Protein AF-A0A955PPL3-F1 (afdb_monomer)

Mean predicted aligned error: 5.43 Å

Radius of gyration: 25.63 Å; Cα contacts (8 Å, |Δi|>4): 855; chains: 1; bounding box: 67×40×73 Å

Nearest PDB structures (foldseek):
  8u01-assembly1_A  TM=5.487E-01  e=2.198E-09  Phocaeicola plebeius
  1ft3-assembly2_B  TM=5.368E-01  e=2.971E-02  Homo sapiens
  2ji0-assembly1_A  TM=5.264E-01  e=2.971E-02  Homo sapiens
  2jhz-assembly2_B  TM=4.608E-01  e=2.352E-02  Homo sapiens
  1ft0-assembly3_B  TM=5.006E-01  e=7.138E-02  Homo sapiens

Foldseek 3Di:
DADLPDDDDDQPECECPPVQPSHCAYNVRHGDPCSVVCCCLVVPQWAKDKDWPPLFEAAQDKIKIWIKIQHNVPADFDWFKKKKFKADPVRDTPDIDIDTDGDDDDDVPDDGGRIGTDDIDMDGGNDDWDKMKIFMATPDRDGHRDGIDIGTYDYDQDALLDPFAAEEDADDVPVVVLNVVSHHHYDYDDFDDDFFAHEYEYEAHHPPHDDLRNLLRVLQSQQQAHEYEYAAQNNCDDPPASNNNPQALWSAHWDFQDCDSFHKFKFFDPDLLQPPHDGGTDDCSAQVQFDARIARPGTPDAPDQTIWIWGPRRDTDIHGQWGWHHRNNGIYIHHHTCLVVQVVPGPSSVSSVSSVSVVSCPCRPPGTDRRPPCVLVSCVSSVSHD

Structure (mmCIF, N/CA/C/O backbone):
data_AF-A0A955PPL3-F1
#
_entry.id   AF-A0A955PPL3-F1
#
loop_
_atom_site.group_PDB
_atom_site.id
_atom_site.type_symbol
_atom_site.label_atom_id
_atom_site.label_alt_id
_atom_site.label_comp_id
_atom_site.label_asym_id
_atom_site.label_entity_id
_atom_site.label_seq_id
_atom_site.pdbx_PDB_ins_code
_atom_site.Cartn_x
_atom_site.Cartn_y
_atom_site.Cartn_z
_atom_site.occupancy
_atom_site.B_iso_or_equiv
_atom_site.auth_seq_id
_atom_site.auth_comp_id
_atom_site.auth_asym_id
_atom_site.auth_atom_id
_atom_site.pdbx_PDB_model_num
ATOM 1 N N . ARG A 1 1 ? 20.176 2.310 -11.969 1.00 84.56 1 ARG A N 1
ATOM 2 C CA . ARG A 1 1 ? 21.085 2.520 -13.124 1.00 84.56 1 ARG A CA 1
ATOM 3 C C . ARG A 1 1 ? 20.454 3.412 -14.214 1.00 84.56 1 ARG A C 1
ATOM 5 O O . ARG A 1 1 ? 20.943 3.421 -15.326 1.00 84.56 1 ARG A O 1
ATOM 12 N N . SER A 1 2 ? 19.416 4.204 -13.900 1.00 90.94 2 SER A N 1
ATOM 13 C CA . SER A 1 2 ? 18.705 5.082 -14.851 1.00 90.94 2 SER A CA 1
ATOM 14 C C . SER A 1 2 ? 19.004 6.578 -14.677 1.00 90.94 2 SER A C 1
ATOM 16 O O . SER A 1 2 ? 18.414 7.404 -15.362 1.00 90.94 2 SER A O 1
ATOM 18 N N . ASN A 1 3 ? 19.877 6.956 -13.738 1.00 88.81 3 ASN A N 1
ATOM 19 C CA . ASN A 1 3 ? 20.195 8.360 -13.487 1.00 88.81 3 ASN A CA 1
ATOM 20 C C . ASN A 1 3 ? 21.320 8.813 -14.439 1.00 88.81 3 ASN A C 1
ATOM 22 O O . ASN A 1 3 ? 22.439 8.319 -14.279 1.00 88.81 3 ASN A O 1
ATOM 26 N N . PRO A 1 4 ? 21.075 9.755 -15.372 1.00 85.44 4 PRO A N 1
ATOM 27 C CA . PRO A 1 4 ? 22.082 10.221 -16.334 1.00 85.44 4 PRO A CA 1
ATOM 28 C C . PRO A 1 4 ? 23.241 10.989 -15.682 1.00 85.44 4 PRO A C 1
ATOM 30 O O . PRO A 1 4 ? 24.259 11.233 -16.320 1.00 85.44 4 PRO A O 1
ATOM 33 N N . HIS A 1 5 ? 23.108 11.362 -14.407 1.00 85.31 5 HIS A N 1
ATOM 34 C CA . HIS A 1 5 ? 24.137 12.061 -13.637 1.00 85.31 5 HIS A CA 1
ATOM 35 C C . HIS A 1 5 ? 25.011 11.126 -12.788 1.00 85.31 5 HIS A C 1
ATOM 37 O O . HIS A 1 5 ? 25.863 11.602 -12.039 1.00 85.31 5 HIS A O 1
ATOM 43 N N . ALA A 1 6 ? 24.800 9.809 -12.867 1.00 80.62 6 ALA A N 1
ATOM 44 C CA . ALA A 1 6 ? 25.600 8.809 -12.167 1.00 80.62 6 ALA A CA 1
ATOM 45 C C . ALA A 1 6 ? 26.372 7.937 -13.169 1.00 80.62 6 ALA A C 1
ATOM 47 O O . ALA A 1 6 ? 25.811 7.483 -14.161 1.00 80.62 6 ALA A O 1
ATOM 48 N N . VAL A 1 7 ? 27.647 7.664 -12.880 1.00 76.56 7 VAL A N 1
ATOM 49 C CA . VAL A 1 7 ? 28.565 6.898 -13.755 1.00 76.56 7 VAL A CA 1
ATOM 50 C C . VAL A 1 7 ? 29.004 5.567 -13.135 1.00 76.56 7 VAL A C 1
ATOM 52 O O . VAL A 1 7 ? 30.083 5.058 -13.412 1.00 76.56 7 VAL A O 1
ATOM 55 N N . GLY A 1 8 ? 28.186 5.001 -12.246 1.00 76.88 8 GLY A N 1
ATOM 56 C CA . GLY A 1 8 ? 28.509 3.730 -11.607 1.00 76.88 8 GLY A CA 1
ATOM 57 C C . GLY A 1 8 ? 27.463 3.251 -10.611 1.00 76.88 8 GLY A C 1
ATOM 58 O O . GLY A 1 8 ? 26.427 3.884 -10.393 1.00 76.88 8 GLY A O 1
ATOM 59 N N . TYR A 1 9 ? 27.759 2.110 -10.002 1.00 80.88 9 TYR A N 1
ATOM 60 C CA . TYR A 1 9 ? 26.986 1.504 -8.928 1.00 80.88 9 TYR A CA 1
ATOM 61 C C . TYR A 1 9 ? 27.936 0.952 -7.862 1.00 80.88 9 TYR A C 1
ATOM 63 O O . TYR A 1 9 ? 29.122 0.743 -8.111 1.00 80.88 9 TYR A O 1
ATOM 71 N N . SER A 1 10 ? 27.405 0.727 -6.665 1.00 82.62 10 SER A N 1
ATOM 72 C CA . SER A 1 10 ? 28.125 0.091 -5.565 1.00 82.62 10 SER A CA 1
ATOM 73 C C . SER A 1 10 ? 27.373 -1.165 -5.155 1.00 82.62 10 SER A C 1
ATOM 75 O O . SER A 1 10 ? 26.147 -1.137 -5.043 1.00 82.62 10 SER A O 1
ATOM 77 N N . LEU A 1 11 ? 28.103 -2.255 -4.938 1.00 82.44 11 LEU A N 1
ATOM 78 C CA . LEU A 1 11 ? 27.572 -3.466 -4.329 1.00 82.44 11 LEU A CA 1
ATOM 79 C C . LEU A 1 11 ? 27.971 -3.461 -2.852 1.00 82.44 11 LEU A C 1
ATOM 81 O O . LEU A 1 11 ? 29.158 -3.517 -2.535 1.00 82.44 11 LEU A O 1
ATOM 85 N N . THR A 1 12 ? 26.980 -3.381 -1.964 1.00 78.44 12 THR A N 1
ATOM 86 C CA . THR A 1 12 ? 27.185 -3.191 -0.518 1.00 78.44 12 THR A CA 1
ATOM 87 C C . THR A 1 12 ? 27.965 -4.332 0.136 1.00 78.44 12 THR A C 1
ATOM 89 O O . THR A 1 12 ? 28.838 -4.078 0.964 1.00 78.44 12 THR A O 1
ATOM 92 N N . GLY A 1 13 ? 27.694 -5.581 -0.246 1.00 84.88 13 GLY A N 1
ATOM 93 C CA . GLY A 1 13 ? 28.343 -6.742 0.349 1.00 84.88 13 GLY A CA 1
ATOM 94 C C . GLY A 1 13 ? 28.371 -7.933 -0.596 1.00 84.88 13 GLY A C 1
ATOM 95 O O . GLY A 1 13 ? 27.381 -8.277 -1.236 1.00 84.88 13 GLY A O 1
ATOM 96 N N . THR A 1 14 ? 29.522 -8.596 -0.673 1.00 86.94 14 THR A N 1
ATOM 97 C CA . THR A 1 14 ? 29.639 -9.854 -1.415 1.00 86.94 14 THR A CA 1
ATOM 98 C C . THR A 1 14 ? 29.092 -11.011 -0.580 1.00 86.94 14 THR A C 1
ATOM 100 O O . THR A 1 14 ? 28.306 -11.801 -1.077 1.00 86.94 14 THR A O 1
ATOM 103 N N . VAL A 1 15 ? 29.447 -11.092 0.703 1.00 88.25 15 VAL A N 1
ATOM 104 C CA . VAL A 1 15 ? 29.055 -12.154 1.653 1.00 88.25 15 VAL A CA 1
ATOM 105 C C . VAL A 1 15 ? 28.277 -11.517 2.809 1.00 88.25 15 VAL A C 1
ATOM 107 O O . VAL A 1 15 ? 28.526 -10.347 3.094 1.00 88.25 15 VAL A O 1
ATOM 110 N N . ASP A 1 16 ? 27.384 -12.260 3.477 1.00 85.00 16 ASP A N 1
ATOM 111 C CA . ASP A 1 16 ? 26.691 -11.836 4.713 1.00 85.00 16 ASP A CA 1
ATOM 112 C C . ASP A 1 16 ? 27.676 -11.611 5.874 1.00 85.00 16 ASP A C 1
ATOM 114 O O . ASP A 1 16 ? 27.818 -12.403 6.811 1.00 85.00 16 ASP A O 1
ATOM 118 N N . GLN A 1 17 ? 28.418 -10.515 5.786 1.00 81.19 17 GLN A N 1
ATOM 119 C CA . GLN A 1 17 ? 29.419 -10.107 6.754 1.00 81.19 17 GLN A CA 1
ATOM 120 C C . GLN A 1 17 ? 28.760 -9.764 8.090 1.00 81.19 17 GLN A C 1
ATOM 122 O O . GLN A 1 17 ? 27.766 -9.053 8.149 1.00 81.19 17 GLN A O 1
ATOM 127 N N . GLY A 1 18 ? 29.300 -10.293 9.189 1.00 76.94 18 GLY A N 1
ATOM 128 C CA . GLY A 1 18 ? 28.758 -10.008 10.520 1.00 76.94 18 GLY A CA 1
ATOM 129 C C . GLY A 1 18 ? 27.309 -10.466 10.734 1.00 76.94 18 GLY A C 1
ATOM 130 O O . GLY A 1 18 ? 26.661 -9.934 11.626 1.00 76.94 18 GLY A O 1
ATOM 131 N N . MET A 1 19 ? 26.817 -11.443 9.955 1.00 71.81 19 MET A N 1
ATOM 132 C CA . MET A 1 19 ? 25.422 -11.920 9.984 1.00 71.81 19 MET A CA 1
ATOM 133 C C . MET A 1 19 ? 24.387 -10.849 9.596 1.00 71.81 19 MET A C 1
ATOM 135 O O . MET A 1 19 ? 23.249 -10.918 10.041 1.00 71.81 19 MET A O 1
ATOM 139 N N . SER A 1 20 ? 24.772 -9.880 8.760 1.00 74.56 20 SER A N 1
ATOM 140 C CA . SER A 1 20 ? 23.915 -8.756 8.354 1.00 74.56 20 SER A CA 1
ATOM 141 C C . SER A 1 20 ? 22.864 -9.080 7.287 1.00 74.56 20 SER A C 1
ATOM 143 O O . SER A 1 20 ? 21.983 -8.266 7.021 1.00 74.56 20 SER A O 1
ATOM 145 N N . GLY A 1 21 ? 22.991 -10.218 6.598 1.00 78.12 21 GLY A N 1
ATOM 146 C CA . GLY A 1 21 ? 22.137 -10.555 5.453 1.00 78.12 21 GLY A CA 1
ATOM 147 C C . GLY A 1 21 ? 22.402 -9.740 4.171 1.00 78.12 21 GLY A C 1
ATOM 148 O O . GLY A 1 21 ? 21.687 -9.933 3.190 1.00 78.12 21 GLY A O 1
ATOM 149 N N . GLU A 1 22 ? 23.420 -8.869 4.144 1.00 81.25 22 GLU A N 1
ATOM 150 C CA . GLU A 1 22 ? 23.731 -7.944 3.029 1.00 81.25 22 GLU A CA 1
ATOM 151 C C . GLU A 1 22 ? 24.294 -8.596 1.765 1.00 81.25 22 GLU A C 1
ATOM 153 O O . GLU A 1 22 ? 24.297 -7.991 0.693 1.00 81.25 22 GLU A O 1
ATOM 158 N N . GLY A 1 23 ? 24.884 -9.778 1.905 1.00 84.12 23 GLY A N 1
ATOM 159 C CA . GLY A 1 23 ? 25.706 -10.398 0.885 1.00 84.12 23 GLY A CA 1
ATOM 160 C C . GLY A 1 23 ? 24.912 -10.975 -0.273 1.00 84.12 23 GLY A C 1
ATOM 161 O O . GLY A 1 23 ? 23.768 -11.400 -0.130 1.00 84.12 23 GLY A O 1
ATOM 162 N N . LEU A 1 24 ? 25.577 -11.118 -1.415 1.00 86.75 24 LEU A N 1
ATOM 163 C CA . LEU A 1 24 ? 25.125 -12.012 -2.482 1.00 86.75 24 LEU A CA 1
ATOM 164 C C . LEU A 1 24 ? 25.209 -13.493 -2.073 1.00 86.75 24 LEU A C 1
ATOM 166 O O . LEU A 1 24 ? 24.434 -14.325 -2.547 1.00 86.75 24 LEU A O 1
ATOM 170 N N . PHE A 1 25 ? 26.150 -13.816 -1.183 1.00 88.44 25 PHE A N 1
ATOM 171 C CA . PHE A 1 25 ? 26.322 -15.136 -0.581 1.00 88.44 25 PHE A CA 1
ATOM 172 C C . PHE A 1 25 ? 25.893 -15.142 0.887 1.00 88.44 25 PHE A C 1
ATOM 174 O O . PHE A 1 25 ? 26.039 -14.135 1.584 1.00 88.44 25 PHE A O 1
ATOM 181 N N . THR A 1 26 ? 25.466 -16.307 1.381 1.00 87.88 26 THR A N 1
ATOM 182 C CA . THR A 1 26 ? 25.249 -16.531 2.820 1.00 87.88 26 THR A CA 1
ATOM 183 C C . THR A 1 26 ? 26.547 -16.358 3.612 1.00 87.88 26 THR A C 1
ATOM 185 O O . THR A 1 26 ? 27.641 -16.379 3.042 1.00 87.88 26 THR A O 1
ATOM 188 N N . THR A 1 27 ? 26.464 -16.283 4.943 1.00 87.00 27 THR A N 1
ATOM 189 C CA . THR A 1 27 ? 27.639 -16.238 5.843 1.00 87.00 27 THR A CA 1
ATOM 190 C C . THR A 1 27 ? 28.631 -17.375 5.563 1.00 87.00 27 THR A C 1
ATOM 192 O O . THR A 1 27 ? 29.843 -17.214 5.719 1.00 87.00 27 THR A O 1
ATOM 195 N N . PHE A 1 28 ? 28.126 -18.521 5.101 1.00 90.06 28 PHE A N 1
ATOM 196 C CA . PHE A 1 28 ? 28.904 -19.719 4.784 1.00 90.06 28 PHE A CA 1
ATOM 197 C C . PHE A 1 28 ? 29.331 -19.807 3.313 1.00 90.06 28 PHE A C 1
ATOM 199 O O . PHE A 1 28 ? 29.886 -20.820 2.896 1.00 90.06 28 PHE A O 1
ATOM 206 N N . ARG A 1 29 ? 29.156 -18.720 2.550 1.00 87.94 29 ARG A N 1
ATOM 207 C CA . ARG A 1 29 ? 29.496 -18.591 1.124 1.00 87.94 29 ARG A CA 1
ATOM 208 C C . ARG A 1 29 ? 28.670 -19.487 0.201 1.00 87.94 29 ARG A C 1
ATOM 210 O O . ARG A 1 29 ? 29.137 -19.883 -0.864 1.00 87.94 29 ARG A O 1
ATOM 217 N N . GLU A 1 30 ? 27.441 -19.788 0.594 1.00 91.00 30 GLU A N 1
ATOM 218 C CA . GLU A 1 30 ? 26.483 -20.476 -0.269 1.00 91.00 30 GLU A CA 1
ATOM 219 C C . GLU A 1 30 ? 25.751 -19.450 -1.138 1.00 91.00 30 GLU A C 1
ATOM 221 O O . GLU A 1 30 ? 25.544 -18.305 -0.726 1.00 91.00 30 GLU A O 1
ATOM 226 N N . LEU A 1 31 ? 25.364 -19.848 -2.350 1.00 88.44 31 LEU A N 1
ATOM 227 C CA . LEU A 1 31 ? 24.558 -19.002 -3.227 1.00 88.44 31 LEU A CA 1
ATOM 228 C C . LEU A 1 31 ? 23.163 -18.827 -2.635 1.00 88.44 31 LEU A C 1
ATOM 230 O O . LEU A 1 31 ? 22.467 -19.812 -2.378 1.00 88.44 31 LEU A O 1
ATOM 234 N N . LYS A 1 32 ? 22.737 -17.575 -2.466 1.00 89.00 32 LYS A N 1
ATOM 235 C CA . LYS A 1 32 ? 21.347 -17.284 -2.128 1.00 89.00 32 LYS A CA 1
ATOM 236 C C . LYS A 1 32 ? 20.448 -17.604 -3.335 1.00 89.00 32 LYS A C 1
ATOM 238 O O . LYS A 1 32 ? 20.811 -17.251 -4.464 1.00 89.00 32 LYS A O 1
ATOM 243 N N . PRO A 1 33 ? 19.298 -18.276 -3.135 1.00 89.00 33 PRO A N 1
ATOM 244 C CA . PRO A 1 33 ? 18.370 -18.580 -4.223 1.00 89.00 33 PRO A CA 1
ATOM 245 C C . PRO A 1 33 ? 17.968 -17.319 -5.001 1.00 89.00 33 PRO A C 1
ATOM 247 O O . PRO A 1 33 ? 17.600 -16.314 -4.401 1.00 89.00 33 PRO A O 1
ATOM 250 N N . GLY A 1 34 ? 18.061 -17.362 -6.333 1.00 88.69 34 GLY A N 1
ATOM 251 C CA . GLY A 1 34 ? 17.676 -16.264 -7.234 1.00 88.69 34 GLY A CA 1
ATOM 252 C C . GLY A 1 34 ? 18.599 -15.036 -7.236 1.00 88.69 34 GLY A C 1
ATOM 253 O O . GLY A 1 34 ? 18.528 -14.227 -8.157 1.00 88.69 34 GLY A O 1
ATOM 254 N N . THR A 1 35 ? 19.504 -14.887 -6.264 1.00 88.12 35 THR A N 1
ATOM 255 C CA . THR A 1 35 ? 20.366 -13.699 -6.153 1.00 88.12 35 THR A CA 1
ATOM 256 C C . THR A 1 35 ? 21.354 -13.573 -7.308 1.00 88.12 35 THR A C 1
ATOM 258 O O . THR A 1 35 ? 21.587 -12.470 -7.791 1.00 88.12 35 THR A O 1
ATOM 261 N N . VAL A 1 36 ? 21.917 -14.685 -7.786 1.00 87.62 36 VAL A N 1
ATOM 262 C CA . VAL A 1 36 ? 22.837 -14.666 -8.934 1.00 87.62 36 VAL A CA 1
ATOM 263 C C . VAL A 1 36 ? 22.117 -14.185 -10.189 1.00 87.62 36 VAL A C 1
ATOM 265 O O . VAL A 1 36 ? 22.595 -13.256 -10.834 1.00 87.62 36 VAL A O 1
ATOM 268 N N . ASP A 1 37 ? 20.950 -14.756 -10.489 1.00 90.06 37 ASP A N 1
ATOM 269 C CA . ASP A 1 37 ? 20.151 -14.379 -11.657 1.00 90.06 37 ASP A CA 1
ATOM 270 C C . ASP A 1 37 ? 19.743 -12.901 -11.595 1.00 90.06 37 ASP A C 1
ATOM 272 O O . ASP A 1 37 ? 19.909 -12.176 -12.574 1.00 90.06 37 ASP A O 1
ATOM 276 N N . ALA A 1 38 ? 19.317 -12.421 -10.421 1.00 89.44 38 ALA A N 1
ATOM 277 C CA . ALA A 1 38 ? 18.984 -11.015 -10.200 1.00 89.44 38 ALA A CA 1
ATOM 278 C C . ALA A 1 38 ? 20.186 -10.077 -10.406 1.00 89.44 38 ALA A C 1
ATOM 280 O O . ALA A 1 38 ? 20.035 -8.989 -10.956 1.00 89.44 38 ALA A O 1
ATOM 281 N N . VAL A 1 39 ? 21.394 -10.486 -10.001 1.00 89.38 39 VAL A N 1
ATOM 282 C CA . VAL A 1 39 ? 22.617 -9.703 -10.234 1.00 89.38 39 VAL A CA 1
ATOM 283 C C . VAL A 1 39 ? 22.989 -9.687 -11.714 1.00 89.38 39 VAL A C 1
ATOM 285 O O . VAL A 1 39 ? 23.298 -8.618 -12.235 1.00 89.38 39 VAL A O 1
ATOM 288 N N . PHE A 1 40 ? 22.937 -10.826 -12.409 1.00 89.69 40 PHE A N 1
ATOM 289 C CA . PHE A 1 40 ? 23.196 -10.878 -13.853 1.00 89.69 40 PHE A CA 1
ATOM 290 C C . PHE A 1 40 ? 22.205 -10.013 -14.639 1.00 89.69 40 PHE A C 1
ATOM 292 O O . PHE A 1 40 ? 22.604 -9.276 -15.538 1.00 89.69 40 PHE A O 1
ATOM 299 N N . GLU A 1 41 ? 20.926 -10.067 -14.275 1.00 89.75 41 GLU A N 1
ATOM 300 C CA . GLU A 1 41 ? 19.864 -9.277 -14.893 1.00 89.75 41 GLU A CA 1
ATOM 301 C C . GLU A 1 41 ? 20.037 -7.778 -14.586 1.00 89.75 41 GLU A C 1
ATOM 303 O O . GLU A 1 41 ? 20.088 -6.941 -15.498 1.00 89.75 41 GLU A O 1
ATOM 308 N N . GLY A 1 42 ? 20.230 -7.432 -13.312 1.00 88.94 42 GLY A N 1
ATOM 309 C CA . GLY A 1 42 ? 20.352 -6.058 -12.837 1.00 88.94 42 GLY A CA 1
ATOM 310 C C . GLY A 1 42 ? 21.643 -5.359 -13.267 1.00 88.94 42 GLY A C 1
ATOM 311 O O . GLY A 1 42 ? 21.637 -4.135 -13.431 1.00 88.94 42 GLY A O 1
ATOM 312 N N . LEU A 1 43 ? 22.727 -6.111 -13.491 1.00 89.50 43 LEU A N 1
ATOM 313 C CA . LEU A 1 43 ? 24.042 -5.624 -13.933 1.00 89.50 43 LEU A CA 1
ATOM 314 C C . LEU A 1 43 ? 24.346 -5.931 -15.403 1.00 89.50 43 LEU A C 1
ATOM 316 O O . LEU A 1 43 ? 25.487 -5.786 -15.831 1.00 89.50 43 LEU A O 1
ATOM 320 N N . ALA A 1 44 ? 23.346 -6.312 -16.199 1.00 93.12 44 ALA A N 1
ATOM 321 C CA . ALA A 1 44 ? 23.556 -6.506 -17.627 1.00 93.12 44 ALA A CA 1
ATOM 322 C C . ALA A 1 44 ? 24.194 -5.246 -18.266 1.00 93.12 44 ALA A C 1
ATOM 324 O O . ALA A 1 44 ? 23.758 -4.128 -17.945 1.00 93.12 44 ALA A O 1
ATOM 325 N N . PRO A 1 45 ? 25.197 -5.397 -19.157 1.00 92.25 45 PRO A N 1
ATOM 326 C CA . PRO A 1 45 ? 25.911 -4.262 -19.755 1.00 92.25 45 PRO A CA 1
ATOM 327 C C . PRO A 1 45 ? 25.018 -3.341 -20.594 1.00 92.25 45 PRO A C 1
ATOM 329 O O . PRO A 1 45 ? 25.266 -2.141 -20.683 1.00 92.25 45 PRO A O 1
ATOM 332 N N . VAL A 1 46 ? 23.961 -3.908 -21.181 1.00 94.75 46 VAL A N 1
ATOM 333 C CA . VAL A 1 46 ? 22.897 -3.189 -21.885 1.00 94.75 46 VAL A CA 1
ATOM 334 C C . VAL A 1 46 ? 21.584 -3.545 -21.199 1.00 94.75 46 VAL A C 1
ATOM 336 O O . VAL A 1 46 ? 21.206 -4.719 -21.163 1.00 94.75 46 VAL A O 1
ATOM 339 N N . ARG A 1 47 ? 20.895 -2.557 -20.625 1.00 95.75 47 ARG A N 1
ATOM 340 C CA . ARG A 1 47 ? 19.668 -2.785 -19.852 1.00 95.75 47 ARG A CA 1
ATOM 341 C C . ARG A 1 47 ? 18.646 -1.678 -20.053 1.00 95.75 47 ARG A C 1
ATOM 343 O O . ARG A 1 47 ? 18.945 -0.511 -19.811 1.00 95.75 47 ARG A O 1
ATOM 350 N N . TRP A 1 48 ? 17.408 -2.054 -20.353 1.00 97.25 48 TRP A N 1
ATOM 351 C CA . TRP A 1 48 ? 16.274 -1.139 -20.247 1.00 97.25 48 TRP A CA 1
ATOM 352 C C . TRP A 1 48 ? 15.838 -0.993 -18.788 1.00 97.25 48 TRP A C 1
ATOM 354 O O . TRP A 1 48 ? 15.466 -1.966 -18.131 1.00 97.25 48 TRP A O 1
ATOM 364 N N . CYS A 1 49 ? 15.879 0.237 -18.281 1.00 96.50 49 CYS A N 1
ATOM 365 C CA . CYS A 1 49 ? 15.314 0.626 -16.994 1.00 96.50 49 CYS A CA 1
ATOM 366 C C . CYS A 1 49 ? 13.954 1.286 -17.246 1.00 96.50 49 CYS A C 1
ATOM 368 O O . CYS A 1 49 ? 13.912 2.404 -17.766 1.00 96.50 49 CYS A O 1
ATOM 370 N N . LEU A 1 50 ? 12.869 0.589 -16.904 1.00 97.56 50 LEU A N 1
ATOM 371 C CA . LEU A 1 50 ? 11.500 1.009 -17.205 1.00 97.56 50 LEU A CA 1
ATOM 372 C C . LEU A 1 50 ? 10.735 1.414 -15.946 1.00 97.56 50 LEU A C 1
ATOM 374 O O . LEU A 1 50 ? 10.895 0.800 -14.891 1.00 97.56 50 LEU A O 1
ATOM 378 N N . PHE A 1 51 ? 9.870 2.414 -16.084 1.00 97.62 51 PHE A N 1
ATOM 379 C CA . PHE A 1 51 ? 9.004 2.916 -15.021 1.00 97.62 51 PHE A CA 1
ATOM 380 C C . PHE A 1 51 ? 7.587 3.109 -15.559 1.00 97.62 51 PHE A C 1
ATOM 382 O O . PHE A 1 51 ? 7.421 3.576 -16.685 1.00 97.62 51 PHE A O 1
ATOM 389 N N . ALA A 1 52 ? 6.590 2.776 -14.744 1.00 97.81 52 ALA A N 1
ATOM 390 C CA . ALA A 1 52 ? 5.176 3.019 -15.000 1.00 97.81 52 ALA A CA 1
ATOM 391 C C . ALA A 1 52 ? 4.555 3.564 -13.709 1.00 97.81 52 ALA A C 1
ATOM 393 O O . ALA A 1 52 ? 4.605 2.905 -12.672 1.00 97.81 52 ALA A O 1
ATOM 394 N N . GLU A 1 53 ? 4.057 4.799 -13.753 1.00 97.25 53 GLU A N 1
ATOM 395 C CA . GLU A 1 53 ? 3.604 5.528 -12.567 1.00 97.25 53 GLU A CA 1
ATOM 396 C C . GLU A 1 53 ? 2.256 6.229 -12.807 1.00 97.25 53 GLU A C 1
ATOM 398 O O . GLU A 1 53 ? 2.158 6.994 -13.767 1.00 97.25 53 GLU A O 1
ATOM 403 N N . PRO A 1 54 ? 1.241 6.052 -11.942 1.00 97.25 54 PRO A N 1
ATOM 404 C CA . PRO A 1 54 ? 1.249 5.211 -10.742 1.00 97.25 54 PRO A CA 1
ATOM 405 C C . PRO A 1 54 ? 1.215 3.710 -11.082 1.00 97.25 54 PRO A C 1
ATOM 407 O O . PRO A 1 54 ? 0.727 3.320 -12.141 1.00 97.25 54 PRO A O 1
ATOM 410 N N . VAL A 1 55 ? 1.715 2.864 -10.172 1.00 96.88 55 VAL A N 1
ATOM 411 C CA . VAL A 1 55 ? 1.682 1.398 -10.352 1.00 96.88 55 VAL A CA 1
ATOM 412 C C . VAL A 1 55 ? 0.279 0.814 -10.201 1.00 96.88 55 VAL A C 1
ATOM 414 O O . VAL A 1 55 ? 0.001 -0.235 -10.761 1.00 96.88 55 VAL A O 1
ATOM 417 N N . ASN A 1 56 ? -0.621 1.498 -9.492 1.00 98.19 56 ASN A N 1
ATOM 418 C CA . ASN A 1 56 ? -2.034 1.151 -9.406 1.00 98.19 56 ASN A CA 1
ATOM 419 C C . ASN A 1 56 ? -2.860 2.322 -9.949 1.00 98.19 56 ASN A C 1
ATOM 421 O O . ASN A 1 56 ? -2.710 3.452 -9.486 1.00 98.19 56 ASN A O 1
ATOM 425 N N . LEU A 1 57 ? -3.763 2.063 -10.890 1.00 97.31 57 LEU A N 1
ATOM 426 C CA . LEU A 1 57 ? -4.704 3.0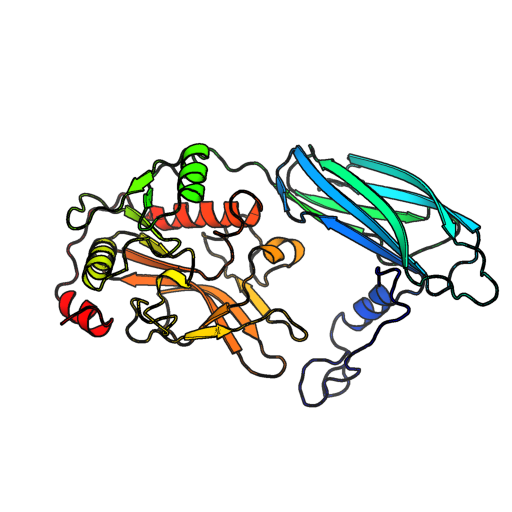61 -11.401 1.00 97.31 57 LEU A CA 1
ATOM 427 C C . LEU A 1 57 ? -6.080 2.456 -11.663 1.00 97.31 57 LEU A C 1
ATOM 429 O O . LEU A 1 57 ? -6.227 1.247 -11.817 1.00 97.31 57 LEU A O 1
ATOM 433 N N . TYR A 1 58 ? -7.101 3.303 -11.737 1.00 97.12 58 TYR A N 1
ATOM 434 C CA . TYR A 1 58 ? -8.408 2.891 -12.239 1.00 97.12 58 TYR A CA 1
ATOM 435 C C . TYR A 1 58 ? -8.445 2.892 -13.767 1.00 97.12 58 TYR A C 1
ATOM 437 O O . TYR A 1 58 ? -7.724 3.649 -14.421 1.00 97.12 58 TYR A O 1
ATOM 445 N N . GLN A 1 59 ? -9.337 2.076 -14.329 1.00 95.38 59 GLN A N 1
ATOM 446 C CA . GLN A 1 59 ? -9.667 2.109 -15.752 1.00 95.38 59 GLN A CA 1
ATOM 447 C C . GLN A 1 59 ? -10.015 3.537 -16.211 1.00 95.38 59 GLN A C 1
ATOM 449 O O . GLN A 1 59 ? -10.777 4.255 -15.563 1.00 95.38 59 GLN A O 1
ATOM 454 N N . GLY A 1 60 ? -9.448 3.939 -17.346 1.00 94.50 60 GLY A N 1
ATOM 455 C CA . GLY A 1 60 ? -9.538 5.287 -17.907 1.00 94.50 60 GLY A CA 1
ATOM 456 C C . GLY A 1 60 ? -8.589 6.306 -17.275 1.00 94.50 60 GLY A C 1
ATOM 457 O O . GLY A 1 60 ? -8.599 7.471 -17.681 1.00 94.50 60 GLY A O 1
ATOM 458 N N . GLY A 1 61 ? -7.774 5.881 -16.306 1.00 96.06 61 GLY A N 1
ATOM 459 C CA . GLY A 1 61 ? -6.694 6.671 -15.730 1.00 96.06 61 GLY A CA 1
ATOM 460 C C . GLY A 1 61 ? -5.507 6.839 -16.679 1.00 96.06 61 GLY A C 1
ATOM 461 O O . GLY A 1 61 ? -5.440 6.243 -17.756 1.00 96.06 61 GLY A O 1
ATOM 462 N N . GLU A 1 62 ? -4.558 7.672 -16.263 1.00 97.56 62 GLU A N 1
ATOM 463 C CA . GLU A 1 62 ? -3.328 7.950 -17.001 1.00 97.56 62 GLU A CA 1
ATOM 464 C C . GLU A 1 62 ? -2.130 7.333 -16.274 1.00 97.56 62 GLU A C 1
ATOM 466 O O . GLU A 1 62 ? -1.969 7.524 -15.069 1.00 97.56 62 GLU A O 1
ATOM 471 N N . VAL A 1 63 ? -1.288 6.615 -17.017 1.00 98.25 63 VAL A N 1
ATOM 472 C CA . VAL A 1 63 ? 0.000 6.101 -16.550 1.00 98.25 63 VAL A CA 1
ATOM 473 C C . VAL A 1 63 ? 1.126 6.843 -17.261 1.00 98.25 63 VAL A C 1
ATOM 475 O O . VAL A 1 63 ? 1.139 6.978 -18.485 1.00 98.25 63 VAL A O 1
ATOM 478 N N . ARG A 1 64 ? 2.098 7.330 -16.495 1.00 98.50 64 ARG A N 1
ATOM 479 C CA . ARG A 1 64 ? 3.339 7.892 -17.017 1.00 98.50 64 ARG A CA 1
ATOM 480 C C . ARG A 1 64 ? 4.361 6.779 -17.177 1.00 98.50 64 ARG A C 1
ATOM 482 O O . ARG A 1 64 ? 4.820 6.216 -16.184 1.00 98.50 64 ARG A O 1
ATOM 489 N N . ILE A 1 65 ? 4.753 6.525 -18.415 1.00 98.50 65 ILE A N 1
ATOM 490 C CA . ILE A 1 65 ? 5.805 5.580 -18.771 1.00 98.50 65 ILE A CA 1
ATOM 491 C C . ILE A 1 65 ? 7.126 6.308 -19.011 1.00 98.50 65 ILE A C 1
ATOM 493 O O . ILE A 1 65 ? 7.169 7.393 -19.598 1.00 98.50 65 ILE A O 1
ATOM 497 N N . GLU A 1 66 ? 8.221 5.717 -18.548 1.00 98.38 66 GLU A N 1
ATOM 498 C CA . GLU A 1 66 ? 9.574 6.221 -18.772 1.00 98.38 66 GLU A CA 1
ATOM 499 C C . GLU A 1 66 ? 10.519 5.062 -19.080 1.00 98.38 66 GLU A C 1
ATOM 501 O O . GLU A 1 66 ? 10.507 4.042 -18.389 1.00 98.38 66 GLU A O 1
ATOM 506 N N . ALA A 1 67 ? 11.345 5.229 -20.111 1.00 98.06 67 ALA A N 1
ATOM 507 C CA . ALA A 1 67 ? 12.360 4.265 -20.500 1.00 98.06 67 ALA A CA 1
ATOM 508 C C . ALA A 1 67 ? 13.730 4.934 -20.583 1.00 98.06 67 ALA A C 1
ATOM 510 O O . ALA A 1 67 ? 13.912 5.951 -21.260 1.00 98.06 67 ALA A O 1
ATOM 511 N N . VAL A 1 68 ? 14.703 4.328 -19.910 1.00 96.94 68 VAL A N 1
ATOM 512 C CA . VAL A 1 68 ? 16.100 4.762 -19.908 1.00 96.94 68 VAL A CA 1
ATOM 513 C C . VAL A 1 68 ? 16.981 3.571 -20.249 1.00 96.94 68 VAL A C 1
ATOM 515 O O . VAL A 1 68 ? 16.874 2.521 -19.611 1.00 96.94 68 VAL A O 1
ATOM 518 N N . LEU A 1 69 ? 17.868 3.726 -21.228 1.00 96.31 69 LEU A N 1
ATOM 519 C CA . LEU A 1 69 ? 18.858 2.708 -21.549 1.00 96.31 69 LEU A CA 1
ATOM 520 C C . LEU A 1 69 ? 20.082 2.891 -20.655 1.00 96.31 69 LEU A C 1
ATOM 522 O O . LEU A 1 69 ? 20.745 3.922 -20.724 1.00 96.31 69 LEU A O 1
ATOM 526 N N . ALA A 1 70 ? 20.413 1.887 -19.850 1.00 94.31 70 ALA A N 1
ATOM 527 C CA . ALA A 1 70 ? 21.741 1.773 -19.268 1.00 94.31 70 ALA A CA 1
ATOM 528 C C . ALA A 1 70 ? 22.661 1.081 -20.283 1.00 94.31 70 ALA A C 1
ATOM 530 O O . ALA A 1 70 ? 22.398 -0.063 -20.662 1.00 94.31 70 ALA A O 1
ATOM 531 N N . ASN A 1 71 ? 23.707 1.776 -20.725 1.00 91.31 71 ASN A N 1
ATOM 532 C CA . ASN A 1 71 ? 24.699 1.274 -21.671 1.00 91.31 71 ASN A CA 1
ATOM 533 C C . ASN A 1 71 ? 26.099 1.462 -21.079 1.00 91.31 71 ASN A C 1
ATOM 535 O O . ASN A 1 71 ? 26.617 2.575 -21.046 1.00 91.31 71 ASN A O 1
ATOM 539 N N . GLU A 1 72 ? 26.724 0.377 -20.626 1.00 88.31 72 GLU A N 1
ATOM 540 C CA . GLU A 1 72 ? 28.114 0.370 -20.144 1.00 88.31 72 GLU A CA 1
ATOM 541 C C . GLU A 1 72 ? 29.105 0.319 -21.316 1.00 88.31 72 GLU A C 1
ATOM 543 O O . GLU A 1 72 ? 29.979 -0.544 -21.369 1.00 88.31 72 GLU A O 1
ATOM 548 N N . ASP A 1 73 ? 28.910 1.201 -22.303 1.00 87.25 73 ASP A N 1
ATOM 549 C CA . ASP A 1 73 ? 29.647 1.223 -23.574 1.00 87.25 73 ASP A CA 1
ATOM 550 C C . ASP A 1 73 ? 29.623 -0.103 -24.355 1.00 87.25 73 ASP A C 1
ATOM 552 O O . ASP A 1 73 ? 30.488 -0.380 -25.191 1.00 87.25 73 ASP A O 1
ATOM 556 N N . ALA A 1 74 ? 28.628 -0.945 -24.088 1.00 91.75 74 ALA A N 1
ATOM 557 C CA . ALA A 1 74 ? 28.537 -2.282 -24.652 1.00 91.75 74 ALA A CA 1
ATOM 558 C C . ALA A 1 74 ? 28.013 -2.277 -26.098 1.00 91.75 74 ALA A C 1
ATOM 560 O O . ALA A 1 74 ? 28.358 -3.174 -26.871 1.00 91.75 74 ALA A O 1
ATOM 561 N N . ILE A 1 75 ? 27.223 -1.267 -26.485 1.00 93.06 75 ILE A N 1
ATOM 562 C CA . ILE A 1 75 ? 26.796 -1.044 -27.878 1.00 93.06 75 ILE A CA 1
ATOM 563 C C . ILE A 1 75 ? 27.499 0.166 -28.497 1.00 93.06 75 ILE A C 1
ATOM 565 O O . ILE A 1 75 ? 27.745 1.172 -27.833 1.00 93.06 75 ILE A O 1
ATOM 569 N N . GLN A 1 76 ? 27.834 0.046 -29.785 1.00 92.25 76 GLN A N 1
ATOM 570 C CA . GLN A 1 76 ? 28.578 1.058 -30.540 1.00 92.25 76 GLN A CA 1
ATOM 571 C C . GLN A 1 76 ? 27.716 2.300 -30.826 1.00 92.25 76 GLN A C 1
ATOM 573 O O . GLN A 1 76 ? 26.491 2.176 -30.912 1.00 92.25 76 GLN A O 1
ATOM 578 N N . PRO A 1 77 ? 28.329 3.476 -31.052 1.00 93.06 77 PRO A N 1
ATOM 579 C CA . PRO A 1 77 ? 27.622 4.635 -31.585 1.00 93.06 77 PRO A CA 1
ATOM 580 C C . PRO A 1 77 ? 26.856 4.299 -32.867 1.00 93.06 77 PRO A C 1
ATOM 582 O O . PRO A 1 77 ? 27.346 3.557 -33.722 1.00 93.06 77 PRO A O 1
ATOM 585 N N . GLY A 1 78 ? 25.648 4.837 -33.001 1.00 94.44 78 GLY A N 1
ATOM 586 C CA . GLY A 1 78 ? 24.768 4.538 -34.127 1.00 94.44 78 GLY A CA 1
ATOM 587 C C . GLY A 1 78 ? 23.292 4.740 -33.807 1.00 94.44 78 GLY A C 1
ATOM 588 O O . GLY A 1 78 ? 22.930 5.092 -32.686 1.00 94.44 78 GLY A O 1
ATOM 589 N N . ASN A 1 79 ? 22.445 4.507 -34.809 1.00 96.88 79 ASN A N 1
ATOM 590 C CA . ASN A 1 79 ? 20.992 4.561 -34.676 1.00 96.88 79 ASN A CA 1
ATOM 591 C C . ASN A 1 79 ? 20.429 3.146 -34.592 1.00 96.88 79 ASN A C 1
ATOM 593 O O . ASN A 1 79 ? 20.753 2.300 -35.428 1.00 96.88 79 ASN A O 1
ATOM 597 N N . TYR A 1 80 ? 19.580 2.918 -33.600 1.00 97.69 80 TYR A N 1
ATOM 598 C CA . TYR A 1 80 ? 18.986 1.625 -33.308 1.00 97.69 80 TYR A CA 1
ATOM 599 C C . TYR A 1 80 ? 17.463 1.757 -33.279 1.00 97.69 80 TYR A C 1
ATOM 601 O O . TYR A 1 80 ? 16.948 2.491 -32.433 1.00 97.69 80 TYR A O 1
ATOM 609 N N . PRO A 1 81 ? 16.733 1.056 -34.157 1.00 98.06 81 PRO A N 1
ATOM 610 C CA . PRO A 1 81 ? 15.277 1.029 -34.092 1.00 98.06 81 PRO A CA 1
ATOM 611 C C . PRO A 1 81 ? 14.813 0.320 -32.817 1.00 98.06 81 PRO A C 1
ATOM 613 O O . PRO A 1 81 ? 15.273 -0.786 -32.507 1.00 98.06 81 PRO A O 1
ATOM 616 N N . VAL A 1 82 ? 13.939 0.978 -32.058 1.00 98.44 82 VAL A N 1
ATOM 617 C CA . VAL A 1 82 ? 13.388 0.473 -30.796 1.00 98.44 82 VAL A CA 1
ATOM 618 C C . VAL A 1 82 ? 11.868 0.566 -30.786 1.00 98.44 82 VAL A C 1
ATOM 620 O O . VAL A 1 82 ? 11.280 1.498 -31.346 1.00 98.44 82 VAL A O 1
ATOM 623 N N . SER A 1 83 ? 11.255 -0.376 -30.081 1.00 98.31 83 SER A N 1
ATOM 624 C CA . SER A 1 83 ? 9.820 -0.457 -29.832 1.00 98.31 83 SER A CA 1
ATOM 625 C C . SER A 1 83 ? 9.528 -0.357 -28.338 1.00 98.31 83 SER A C 1
ATOM 627 O O . SER A 1 83 ? 10.220 -0.936 -27.495 1.00 98.31 83 SER A O 1
ATOM 629 N N . PHE A 1 84 ? 8.484 0.399 -28.019 1.00 98.56 84 PHE A N 1
ATOM 630 C CA . PHE A 1 84 ? 7.912 0.534 -26.689 1.00 98.56 84 PHE A CA 1
ATOM 631 C C . PHE A 1 84 ? 6.439 0.162 -26.765 1.00 98.56 84 PHE A C 1
ATOM 633 O O . PHE A 1 84 ? 5.712 0.725 -27.579 1.00 98.56 84 PHE A O 1
ATOM 640 N N . GLU A 1 85 ? 5.999 -0.763 -25.925 1.00 98.56 85 GLU A N 1
ATOM 641 C CA . GLU A 1 85 ? 4.684 -1.392 -26.041 1.00 98.56 85 GLU A CA 1
ATOM 642 C C . GLU A 1 85 ? 4.023 -1.508 -24.669 1.00 98.56 85 GLU A C 1
ATOM 644 O O . GLU A 1 85 ? 4.692 -1.755 -23.665 1.00 98.56 85 GLU A O 1
ATOM 649 N N . ILE A 1 86 ? 2.700 -1.360 -24.615 1.00 98.56 86 ILE A N 1
ATOM 650 C CA . ILE A 1 86 ? 1.910 -1.716 -23.436 1.00 98.56 86 ILE A CA 1
ATOM 651 C C . ILE A 1 86 ? 0.970 -2.856 -23.804 1.00 98.56 86 ILE A C 1
ATOM 653 O O . ILE A 1 86 ? 0.155 -2.730 -24.721 1.00 98.56 86 ILE A O 1
ATOM 657 N N . PHE A 1 87 ? 1.058 -3.938 -23.036 1.00 98.44 87 PHE A N 1
ATOM 658 C CA . PHE A 1 87 ? 0.167 -5.086 -23.126 1.00 98.44 87 PHE A CA 1
ATOM 659 C C . PHE A 1 87 ? -0.784 -5.121 -21.933 1.00 98.44 87 PHE A C 1
ATOM 661 O O . PHE A 1 87 ? -0.361 -4.866 -20.801 1.00 98.44 87 PHE A O 1
ATOM 668 N N . ASP A 1 88 ? -2.047 -5.453 -22.186 1.00 97.44 88 ASP A N 1
ATOM 669 C CA . ASP A 1 88 ? -3.017 -5.744 -21.130 1.00 97.44 88 ASP A CA 1
ATOM 670 C C . ASP A 1 88 ? -2.822 -7.149 -20.528 1.00 97.44 88 ASP A C 1
ATOM 672 O O . ASP A 1 88 ? -1.935 -7.914 -20.926 1.00 97.44 88 ASP A O 1
ATOM 676 N N . HIS A 1 89 ? -3.677 -7.489 -19.562 1.00 93.81 89 HIS A N 1
ATOM 677 C CA . HIS A 1 89 ? -3.650 -8.772 -18.858 1.00 93.81 89 HIS A CA 1
ATOM 678 C C . HIS A 1 89 ? -3.840 -9.986 -19.778 1.00 93.81 89 HIS A C 1
ATOM 680 O O . HIS A 1 89 ? -3.287 -11.056 -19.516 1.00 93.81 89 HIS A O 1
ATOM 686 N N . ASP A 1 90 ? -4.574 -9.815 -20.877 1.00 95.75 90 ASP A N 1
ATOM 687 C CA . ASP A 1 90 ? -4.832 -10.855 -21.872 1.00 95.75 90 ASP A CA 1
ATOM 688 C C . ASP A 1 90 ? -3.746 -10.895 -22.969 1.00 95.75 90 ASP A C 1
ATOM 690 O O . ASP A 1 90 ? -3.821 -11.701 -23.897 1.00 95.75 90 ASP A O 1
ATOM 694 N N . ASN A 1 91 ? -2.686 -10.088 -22.830 1.00 95.94 91 ASN A N 1
ATOM 695 C CA . ASN A 1 91 ? -1.598 -9.879 -23.790 1.00 95.94 91 ASN A CA 1
ATOM 696 C C . ASN A 1 91 ? -2.016 -9.202 -25.103 1.00 95.94 91 ASN A C 1
ATOM 698 O O . ASN A 1 91 ? -1.333 -9.355 -26.119 1.00 95.94 91 ASN A O 1
ATOM 702 N N . ASN A 1 92 ? -3.093 -8.421 -25.101 1.00 97.38 92 ASN A N 1
ATOM 703 C CA . ASN A 1 92 ? -3.405 -7.554 -26.230 1.00 97.38 92 ASN A CA 1
ATOM 704 C C . ASN A 1 92 ? -2.517 -6.310 -26.186 1.00 97.38 92 ASN A C 1
ATOM 706 O O . ASN A 1 92 ? -2.337 -5.698 -25.133 1.00 97.38 92 ASN A O 1
ATOM 710 N N . LEU A 1 93 ? -1.997 -5.912 -27.344 1.00 97.50 93 LEU A N 1
ATOM 711 C CA . LEU A 1 93 ? -1.280 -4.652 -27.503 1.00 97.50 93 LEU A CA 1
ATOM 712 C C . LEU A 1 93 ? -2.278 -3.486 -27.454 1.00 97.50 93 LEU A C 1
ATOM 714 O O . LEU A 1 93 ? -3.164 -3.399 -28.306 1.00 97.50 93 LEU A O 1
ATOM 718 N N . ILE A 1 94 ? -2.135 -2.594 -26.472 1.00 96.44 94 ILE A N 1
ATOM 719 C CA . ILE A 1 94 ? -3.037 -1.443 -26.290 1.00 96.44 94 ILE A CA 1
ATOM 720 C C . ILE A 1 94 ? -2.393 -0.099 -26.639 1.00 96.44 94 ILE A C 1
ATOM 722 O O . ILE A 1 94 ? -3.096 0.889 -26.849 1.00 96.44 94 ILE A O 1
ATOM 726 N N . TRP A 1 95 ? -1.064 -0.050 -26.696 1.00 98.19 95 TRP A N 1
ATOM 727 C CA . TRP A 1 95 ? -0.305 1.143 -27.048 1.00 98.19 95 TRP A CA 1
ATOM 728 C C . TRP A 1 95 ? 1.073 0.743 -27.571 1.00 98.19 95 TRP A C 1
ATOM 730 O O . TRP A 1 95 ? 1.685 -0.177 -27.029 1.00 98.19 95 TRP A O 1
ATOM 740 N N . GLU A 1 96 ? 1.565 1.453 -28.585 1.00 98.12 9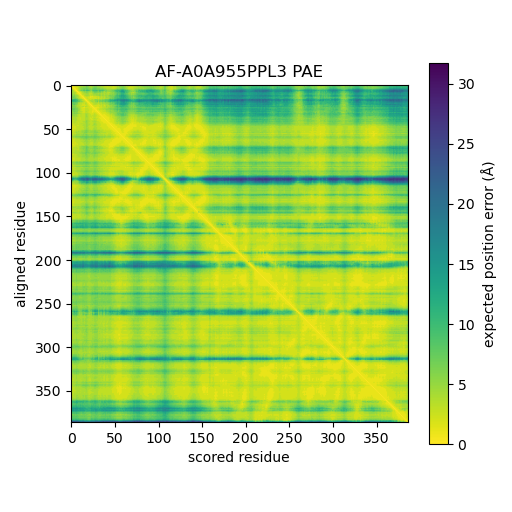6 GLU A N 1
ATOM 741 C CA . GLU A 1 96 ? 2.891 1.240 -29.166 1.00 98.12 96 GLU A CA 1
ATOM 742 C C . GLU A 1 96 ? 3.557 2.560 -29.587 1.00 98.12 96 GLU A C 1
ATOM 744 O O . GLU A 1 96 ? 2.897 3.533 -29.978 1.00 98.12 96 GLU A O 1
ATOM 749 N N . ARG A 1 97 ? 4.890 2.576 -29.551 1.00 98.56 97 ARG A N 1
ATOM 750 C CA . ARG A 1 97 ? 5.740 3.640 -30.090 1.00 98.56 97 ARG A CA 1
ATOM 751 C C . ARG A 1 97 ? 7.008 3.036 -30.680 1.00 98.56 97 ARG A C 1
ATOM 753 O O . ARG A 1 97 ? 7.736 2.328 -29.993 1.00 98.56 97 ARG A O 1
ATOM 760 N N . HIS A 1 98 ? 7.311 3.426 -31.914 1.00 98.12 98 HIS A N 1
ATOM 761 C CA . HIS A 1 98 ? 8.591 3.153 -32.563 1.00 98.12 98 HIS A CA 1
ATOM 762 C C . HIS A 1 98 ? 9.406 4.439 -32.688 1.00 98.12 98 HIS A C 1
ATOM 764 O O . HIS A 1 98 ? 8.852 5.494 -33.015 1.00 98.12 98 HIS A O 1
ATOM 770 N N . LEU A 1 99 ? 10.713 4.354 -32.447 1.00 96.94 99 LEU A N 1
ATOM 771 C CA . LEU A 1 99 ? 11.656 5.443 -32.700 1.00 96.94 99 LEU A CA 1
ATOM 772 C C . LEU A 1 99 ? 13.050 4.905 -33.039 1.00 96.94 99 LEU A C 1
ATOM 774 O O . LEU A 1 99 ? 13.401 3.789 -32.666 1.00 96.94 99 LEU A O 1
ATOM 778 N N . ASP A 1 100 ? 13.854 5.722 -33.716 1.00 97.00 100 ASP A N 1
ATOM 779 C CA . ASP A 1 100 ? 15.283 5.465 -33.902 1.00 97.00 100 ASP A CA 1
ATOM 780 C C . ASP A 1 100 ? 16.055 6.070 -32.724 1.00 97.00 100 ASP A C 1
ATOM 782 O O . ASP A 1 100 ? 16.126 7.291 -32.569 1.00 97.00 100 ASP A O 1
ATOM 786 N N . PHE A 1 101 ? 16.624 5.218 -31.873 1.00 96.50 101 PHE A N 1
ATOM 787 C CA . PHE A 1 101 ? 17.384 5.629 -30.700 1.00 96.50 101 PHE A CA 1
ATOM 788 C C . PHE A 1 101 ? 18.867 5.792 -31.037 1.00 96.50 101 PHE A C 1
ATOM 790 O O . PHE A 1 101 ? 19.520 4.853 -31.498 1.00 96.50 101 PHE A O 1
ATOM 797 N N . THR A 1 102 ? 19.417 6.981 -30.794 1.00 94.88 102 THR A N 1
ATOM 798 C CA . THR A 1 102 ? 20.816 7.290 -31.108 1.00 94.88 102 THR A CA 1
ATOM 799 C C . THR A 1 102 ? 21.725 7.059 -29.907 1.00 94.88 102 THR A C 1
ATOM 801 O O . THR A 1 102 ? 21.577 7.699 -28.866 1.00 94.88 102 THR A O 1
ATOM 804 N N . ILE A 1 103 ? 22.734 6.211 -30.089 1.00 93.31 103 ILE A N 1
ATOM 805 C CA . ILE A 1 103 ? 23.894 6.134 -29.203 1.00 93.31 103 ILE A CA 1
ATOM 806 C C . ILE A 1 103 ? 24.933 7.141 -29.706 1.00 93.31 103 ILE A C 1
ATOM 808 O O . ILE A 1 103 ? 25.383 7.011 -30.850 1.00 93.31 103 ILE A O 1
ATOM 812 N N . PRO A 1 104 ? 25.293 8.157 -28.902 1.00 88.88 104 PRO A N 1
ATOM 813 C CA . PRO A 1 104 ? 26.177 9.226 -29.345 1.00 88.88 104 PRO A CA 1
ATOM 814 C C . PRO A 1 104 ? 27.601 8.720 -29.591 1.00 88.88 104 PRO A C 1
ATOM 816 O O . PRO A 1 104 ? 28.064 7.769 -28.958 1.00 88.88 104 PRO A O 1
ATOM 819 N N . GLU A 1 105 ? 28.318 9.387 -30.496 1.00 87.62 105 GLU A N 1
ATOM 820 C CA . GLU A 1 105 ? 29.765 9.211 -30.607 1.00 87.62 105 GLU A CA 1
ATOM 821 C C . GLU A 1 105 ? 30.466 9.689 -29.332 1.00 87.62 105 GLU A C 1
ATOM 823 O O . GLU A 1 105 ? 29.979 10.566 -28.615 1.00 87.62 105 GLU A O 1
ATOM 828 N N . ARG A 1 106 ? 31.639 9.115 -29.057 1.00 82.06 106 ARG A N 1
ATOM 829 C CA . ARG A 1 106 ? 32.477 9.561 -27.946 1.00 82.06 106 ARG A CA 1
ATOM 830 C C . ARG A 1 106 ? 33.052 10.932 -28.272 1.00 82.06 106 ARG A C 1
ATOM 832 O O . ARG A 1 106 ? 33.793 11.076 -29.243 1.00 82.06 106 ARG A O 1
ATOM 839 N N . ASP A 1 107 ? 32.746 11.914 -27.438 1.00 78.12 107 ASP A N 1
ATOM 840 C CA . ASP A 1 107 ? 33.376 13.226 -27.507 1.00 78.12 107 ASP A CA 1
ATOM 841 C C . ASP A 1 107 ? 34.755 13.180 -26.831 1.00 78.12 107 ASP A C 1
ATOM 843 O O . ASP A 1 107 ? 34.945 12.577 -25.772 1.00 78.12 107 ASP A O 1
ATOM 847 N N . SER A 1 108 ? 35.758 13.797 -27.453 1.00 69.25 108 SER A N 1
ATOM 848 C CA . SER A 1 108 ? 37.125 13.767 -26.940 1.00 69.25 108 SER A CA 1
ATOM 849 C C . SER A 1 108 ? 37.208 14.493 -25.595 1.00 69.25 108 SER A C 1
ATOM 851 O O . SER A 1 108 ? 37.107 15.716 -25.536 1.00 69.25 108 SER A O 1
ATOM 853 N N . GLY A 1 109 ? 37.442 13.739 -24.519 1.00 71.56 109 GLY A N 1
ATOM 854 C CA . GLY A 1 109 ? 37.568 14.272 -23.158 1.00 71.56 109 GLY A CA 1
ATOM 855 C C . GLY A 1 109 ? 36.292 14.209 -22.315 1.00 71.56 109 GLY A C 1
ATOM 856 O O . GLY A 1 109 ? 36.359 14.580 -21.145 1.00 71.56 109 GLY A O 1
ATOM 857 N N . ASN A 1 110 ? 35.179 13.705 -22.860 1.00 73.81 110 ASN A N 1
ATOM 858 C CA . ASN A 1 110 ? 33.935 13.473 -22.128 1.00 73.81 110 ASN A CA 1
ATOM 859 C C . ASN A 1 110 ? 33.518 12.000 -22.256 1.00 73.81 110 ASN A C 1
ATOM 861 O O . ASN A 1 110 ? 33.321 11.498 -23.361 1.00 73.81 110 ASN A O 1
ATOM 865 N N . GLU A 1 111 ? 33.361 11.310 -21.127 1.00 73.62 111 GLU A N 1
ATOM 866 C CA . GLU A 1 111 ? 32.777 9.964 -21.122 1.00 73.62 111 GLU A CA 1
ATOM 867 C C . GLU A 1 111 ? 31.270 10.050 -21.430 1.00 73.62 111 GLU A C 1
ATOM 869 O O . GLU A 1 111 ? 30.598 10.960 -20.924 1.00 73.62 111 GLU A O 1
ATOM 874 N N . PRO A 1 112 ? 30.711 9.136 -22.244 1.00 74.56 112 PRO A N 1
ATOM 875 C CA . PRO A 1 112 ? 29.275 9.094 -22.484 1.00 74.56 112 PRO A CA 1
ATOM 876 C C . PRO A 1 112 ? 28.519 8.786 -21.180 1.00 74.56 112 PRO A C 1
ATOM 878 O O . PRO A 1 112 ? 29.031 8.086 -20.301 1.00 74.56 112 PRO A O 1
ATOM 881 N N . PRO A 1 113 ? 27.288 9.300 -21.012 1.00 80.81 113 PRO A N 1
ATOM 882 C CA . PRO A 1 113 ? 26.505 9.002 -19.824 1.00 80.81 113 PRO A CA 1
ATOM 883 C C . PRO A 1 113 ? 26.125 7.517 -19.803 1.00 80.81 113 PRO A C 1
ATOM 885 O O . PRO A 1 113 ? 25.660 6.970 -20.801 1.00 80.81 113 PRO A O 1
ATOM 888 N N . LEU A 1 114 ? 26.255 6.887 -18.632 1.00 83.81 114 LEU A N 1
ATOM 889 C CA . LEU A 1 114 ? 25.882 5.482 -18.426 1.00 83.81 114 LEU A CA 1
ATOM 890 C C . LEU A 1 114 ? 24.389 5.236 -18.682 1.00 83.81 114 LEU A C 1
ATOM 892 O O . LEU A 1 114 ? 24.005 4.145 -19.093 1.00 83.81 114 LEU A O 1
ATOM 896 N N . ALA A 1 115 ? 23.549 6.236 -18.415 1.00 92.19 115 ALA A N 1
ATOM 897 C CA . ALA A 1 115 ? 22.108 6.173 -18.593 1.00 92.19 115 ALA A CA 1
ATOM 898 C C . ALA A 1 115 ? 21.650 7.196 -19.640 1.00 92.19 115 ALA A C 1
ATOM 900 O O . ALA A 1 115 ? 21.900 8.394 -19.504 1.00 92.19 115 ALA A O 1
ATOM 901 N N . LEU A 1 116 ? 20.947 6.714 -20.660 1.00 93.50 116 LEU A N 1
ATOM 902 C CA . LEU A 1 116 ? 20.481 7.477 -21.810 1.00 93.50 116 LEU A CA 1
ATOM 903 C C . LEU A 1 116 ? 18.940 7.459 -21.837 1.00 93.50 116 LEU A C 1
ATOM 905 O O . LEU A 1 116 ? 18.349 6.410 -22.112 1.00 93.50 116 LEU A O 1
ATOM 909 N N . PRO A 1 117 ? 18.261 8.575 -21.514 1.00 95.25 117 PRO A N 1
ATOM 910 C CA . PRO A 1 117 ? 16.804 8.656 -21.595 1.00 95.25 117 PRO A CA 1
ATOM 911 C C . PRO A 1 117 ? 16.310 8.425 -23.027 1.00 95.25 117 PRO A C 1
ATOM 913 O O . PRO A 1 117 ? 16.824 9.046 -23.954 1.00 95.25 117 PRO A O 1
ATOM 916 N N . ALA A 1 118 ? 15.311 7.558 -23.197 1.00 96.31 118 ALA A N 1
ATOM 917 C CA . ALA A 1 118 ? 14.778 7.185 -24.509 1.00 96.31 118 ALA A CA 1
ATOM 918 C C . ALA A 1 118 ? 13.319 7.606 -24.705 1.00 96.31 118 ALA A C 1
ATOM 920 O O . ALA A 1 118 ? 12.961 8.105 -25.768 1.00 96.31 118 ALA A O 1
ATOM 921 N N . LEU A 1 119 ? 12.484 7.434 -23.679 1.00 97.94 119 LEU A N 1
ATOM 922 C CA . LEU A 1 119 ? 11.055 7.721 -23.753 1.00 97.94 119 LEU A CA 1
ATOM 923 C C . LEU A 1 119 ? 10.552 8.292 -22.431 1.00 97.94 119 LEU A C 1
ATOM 925 O O . LEU A 1 119 ? 10.935 7.815 -21.362 1.00 97.94 119 LEU A O 1
ATOM 929 N N . LYS A 1 120 ? 9.647 9.269 -22.512 1.00 98.00 120 LYS A N 1
ATOM 930 C CA . LYS A 1 120 ? 8.829 9.717 -21.385 1.00 98.00 120 LYS A CA 1
ATOM 931 C C . LYS A 1 120 ? 7.481 10.216 -21.889 1.00 98.00 120 LYS A C 1
ATOM 933 O O . LYS A 1 120 ? 7.415 11.283 -22.493 1.00 98.00 120 LYS A O 1
ATOM 938 N N . GLU A 1 121 ? 6.424 9.455 -21.638 1.00 98.06 121 GLU A N 1
ATOM 939 C CA . GLU A 1 121 ? 5.079 9.751 -22.140 1.00 98.06 121 GLU A CA 1
ATOM 940 C C . GLU A 1 121 ? 4.003 9.445 -21.093 1.00 98.06 121 GLU A C 1
ATOM 942 O O . GLU A 1 121 ? 4.208 8.649 -20.180 1.00 98.06 121 GLU A O 1
ATOM 947 N N . SER A 1 122 ? 2.854 10.097 -21.240 1.00 98.31 122 SER A N 1
ATOM 948 C CA . SER A 1 122 ? 1.631 9.807 -20.493 1.00 98.31 122 SER A CA 1
ATOM 949 C C . SER A 1 122 ? 0.663 9.067 -21.410 1.00 98.31 122 SER A C 1
ATOM 951 O O . SER A 1 122 ? 0.378 9.541 -22.512 1.00 98.31 122 SER A O 1
ATOM 953 N N . VAL A 1 123 ? 0.150 7.926 -20.959 1.00 98.06 123 VAL A N 1
ATOM 954 C CA . VAL A 1 123 ? -0.760 7.069 -21.724 1.00 98.06 123 VAL A CA 1
ATOM 955 C C . VAL A 1 123 ? -2.040 6.858 -20.929 1.00 98.06 123 VAL A C 1
ATOM 957 O O . VAL A 1 123 ? -2.008 6.448 -19.770 1.00 98.06 123 VAL A O 1
ATOM 960 N N . ARG A 1 124 ? -3.185 7.124 -21.556 1.00 97.50 124 ARG A N 1
ATOM 961 C CA . ARG A 1 124 ? -4.492 6.789 -20.989 1.00 97.50 124 ARG A CA 1
ATOM 962 C C . ARG A 1 124 ? -4.771 5.299 -21.184 1.00 97.50 124 ARG A C 1
ATOM 964 O O . ARG A 1 124 ? -4.619 4.796 -22.293 1.00 97.50 124 ARG A O 1
ATOM 971 N N . VAL A 1 125 ? -5.199 4.612 -20.127 1.00 96.75 125 VAL A N 1
ATOM 972 C CA . VAL A 1 125 ? -5.430 3.161 -20.139 1.00 96.75 125 VAL A CA 1
ATOM 973 C C . VAL A 1 125 ? -6.912 2.867 -19.940 1.00 96.75 125 VAL A C 1
ATOM 975 O O . VAL A 1 125 ? -7.399 2.787 -18.817 1.00 96.75 125 VAL A O 1
ATOM 978 N N . ASP A 1 126 ? -7.645 2.704 -21.041 1.00 92.12 126 ASP A N 1
ATOM 979 C CA . ASP A 1 126 ? -9.084 2.394 -21.026 1.00 92.12 126 ASP A CA 1
ATOM 980 C C . ASP A 1 126 ? -9.385 0.874 -21.083 1.00 92.12 126 ASP A C 1
ATOM 982 O O . ASP A 1 126 ? -10.552 0.475 -21.120 1.00 92.12 126 ASP A O 1
ATOM 986 N N . GLY A 1 127 ? -8.353 0.022 -21.094 1.00 92.00 127 GLY A N 1
ATOM 987 C CA . GLY A 1 127 ? -8.482 -1.439 -21.171 1.00 92.00 127 GLY A CA 1
ATOM 988 C C . GLY A 1 127 ? -9.091 -2.096 -19.915 1.00 92.00 127 GLY A C 1
ATOM 989 O O . GLY A 1 127 ? -9.367 -1.416 -18.923 1.00 92.00 127 GLY A O 1
ATOM 990 N N . PRO A 1 128 ? -9.336 -3.422 -19.941 1.00 95.50 128 PRO A N 1
ATOM 991 C CA . PRO A 1 128 ? -9.947 -4.144 -18.824 1.00 95.50 128 PRO A C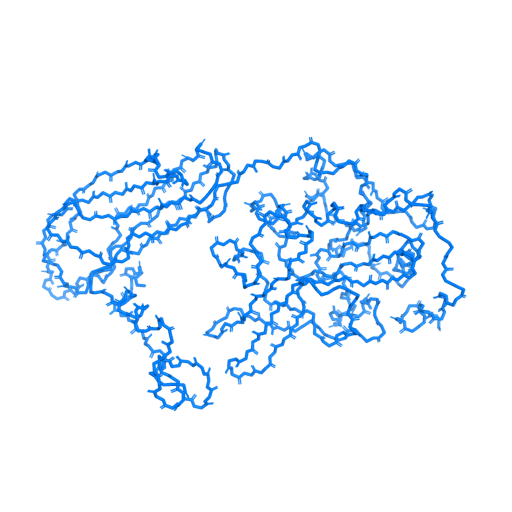A 1
ATOM 992 C C . PRO A 1 128 ? -9.071 -4.124 -17.556 1.00 95.50 128 PRO A C 1
ATOM 994 O O . PRO A 1 128 ? -7.858 -3.943 -17.649 1.00 95.50 128 PRO A O 1
ATOM 997 N N . PRO A 1 129 ? -9.648 -4.331 -16.360 1.00 96.44 129 PRO A N 1
ATOM 998 C CA . PRO A 1 129 ? -8.868 -4.468 -15.132 1.00 96.44 129 PRO A CA 1
ATOM 999 C C . PRO A 1 129 ? -7.926 -5.680 -15.193 1.00 96.44 129 PRO A C 1
ATOM 1001 O O . PRO A 1 129 ? -8.277 -6.721 -15.747 1.00 96.44 129 PRO A O 1
ATOM 1004 N N . GLY A 1 130 ? -6.752 -5.562 -14.579 1.00 96.50 130 GLY A N 1
ATOM 1005 C CA . GLY A 1 130 ? -5.747 -6.618 -14.522 1.00 96.50 130 GLY A CA 1
ATOM 1006 C C . GLY A 1 130 ? -4.322 -6.079 -14.438 1.00 96.50 130 GLY A C 1
ATOM 1007 O O . GLY A 1 130 ? -4.096 -4.880 -14.280 1.00 96.50 130 GLY A O 1
ATOM 1008 N N . GLU A 1 131 ? -3.354 -6.986 -14.525 1.00 97.69 131 GLU A N 1
ATOM 1009 C CA . GLU A 1 131 ? -1.934 -6.647 -14.649 1.00 97.69 131 GLU A CA 1
ATOM 1010 C C . GLU A 1 131 ? -1.607 -6.250 -16.091 1.00 97.69 131 GLU A C 1
ATOM 1012 O O . GLU A 1 131 ? -1.994 -6.938 -17.029 1.00 97.69 131 GLU A O 1
ATOM 1017 N N . TYR A 1 132 ? -0.878 -5.154 -16.254 1.00 98.38 132 TYR A N 1
ATOM 1018 C CA . TYR A 1 132 ? -0.393 -4.634 -17.523 1.00 98.38 132 TYR A CA 1
ATOM 1019 C C . TYR A 1 132 ? 1.126 -4.665 -17.533 1.00 98.38 132 TYR A C 1
ATOM 1021 O O . TYR A 1 132 ? 1.776 -4.544 -16.492 1.00 98.38 132 TYR A O 1
ATOM 1029 N N . ARG A 1 133 ? 1.701 -4.780 -18.729 1.00 98.31 133 ARG A N 1
ATOM 1030 C CA . ARG A 1 133 ? 3.151 -4.823 -18.930 1.00 98.31 133 ARG A CA 1
ATOM 1031 C C . ARG A 1 133 ? 3.569 -3.695 -19.855 1.00 98.31 133 ARG A C 1
ATOM 1033 O O . ARG A 1 133 ? 3.099 -3.635 -20.986 1.00 98.31 133 ARG A O 1
ATOM 1040 N N . PHE A 1 134 ? 4.473 -2.839 -19.390 1.00 98.62 134 PHE A N 1
ATOM 1041 C CA . PHE A 1 134 ? 5.198 -1.902 -20.242 1.00 98.62 134 PHE A CA 1
ATOM 1042 C C . PHE A 1 134 ? 6.518 -2.548 -20.668 1.00 98.62 134 PHE A C 1
ATOM 1044 O O . PHE A 1 134 ? 7.330 -2.913 -19.815 1.00 98.62 134 PHE A O 1
ATOM 1051 N N . VAL A 1 135 ? 6.702 -2.719 -21.975 1.00 98.56 135 VAL A N 1
ATOM 1052 C CA . VAL A 1 135 ? 7.795 -3.468 -22.600 1.00 98.56 135 VAL A CA 1
ATOM 1053 C C . VAL A 1 135 ? 8.630 -2.537 -23.478 1.00 98.56 135 VAL A C 1
ATOM 1055 O O . VAL A 1 135 ? 8.093 -1.655 -24.144 1.00 98.56 135 VAL A O 1
ATOM 1058 N N . ALA A 1 136 ? 9.947 -2.733 -23.480 1.00 98.38 136 ALA A N 1
ATOM 1059 C CA . ALA A 1 136 ? 10.882 -2.033 -24.356 1.00 98.38 136 ALA A CA 1
ATOM 1060 C C . ALA A 1 136 ? 11.838 -3.024 -25.018 1.00 98.38 136 ALA A C 1
ATOM 1062 O O . ALA A 1 136 ? 12.441 -3.861 -24.337 1.00 98.38 136 ALA A O 1
ATOM 1063 N N . SER A 1 137 ? 12.018 -2.902 -26.330 1.00 97.75 137 SER A N 1
ATOM 1064 C CA . SER A 1 137 ? 12.872 -3.802 -27.098 1.00 97.75 137 SER A CA 1
ATOM 1065 C C . SER A 1 137 ? 13.637 -3.076 -28.208 1.00 97.75 137 SER A C 1
ATOM 1067 O O . SER A 1 137 ? 13.245 -2.004 -28.664 1.00 97.75 137 SER A O 1
ATOM 1069 N N . PHE A 1 138 ? 14.777 -3.644 -28.606 1.00 98.06 138 PHE A N 1
ATOM 1070 C CA . PHE A 1 138 ? 15.439 -3.279 -29.856 1.00 98.06 138 PHE A CA 1
ATOM 1071 C C . PHE A 1 138 ? 14.852 -4.140 -30.967 1.00 98.06 138 PHE A C 1
ATOM 1073 O O . PHE A 1 138 ? 14.858 -5.366 -30.847 1.00 98.06 138 PHE A O 1
ATOM 1080 N N . ASP A 1 139 ? 14.428 -3.526 -32.067 1.00 96.94 139 ASP A N 1
ATOM 1081 C CA . ASP A 1 139 ? 13.884 -4.280 -33.198 1.00 96.94 139 ASP A CA 1
ATOM 1082 C C . ASP A 1 139 ? 15.008 -5.060 -33.907 1.00 96.94 139 ASP A C 1
ATOM 1084 O O . ASP A 1 139 ? 14.805 -6.168 -34.406 1.00 96.94 139 ASP A O 1
ATOM 1088 N N . HIS A 1 140 ? 16.212 -4.476 -33.958 1.00 94.75 140 HIS A N 1
ATOM 1089 C CA . HIS A 1 140 ? 17.456 -5.119 -34.388 1.00 94.75 140 HIS A CA 1
ATOM 1090 C C . HIS A 1 140 ? 18.694 -4.299 -33.978 1.00 94.75 140 HIS A C 1
ATOM 1092 O O . HIS A 1 140 ? 18.601 -3.171 -33.501 1.00 94.75 140 HIS A O 1
ATOM 1098 N N . GLY A 1 141 ? 19.886 -4.871 -34.180 1.00 94.12 141 GLY A N 1
ATOM 1099 C CA . GLY A 1 141 ? 21.177 -4.197 -33.980 1.00 94.12 141 GLY A CA 1
ATOM 1100 C C . GLY A 1 141 ? 21.742 -4.287 -32.559 1.00 94.12 141 GLY A C 1
ATOM 1101 O O . GLY A 1 141 ? 22.959 -4.257 -32.397 1.00 94.12 141 GLY A O 1
ATOM 1102 N N . ALA A 1 142 ? 20.894 -4.476 -31.548 1.00 95.31 142 ALA A N 1
ATOM 1103 C CA . ALA A 1 142 ? 21.294 -4.672 -30.157 1.00 95.31 142 ALA A CA 1
ATOM 1104 C C . ALA A 1 142 ? 20.311 -5.592 -29.414 1.00 95.31 142 ALA A C 1
ATOM 1106 O O . ALA A 1 142 ? 19.229 -5.896 -29.909 1.00 95.31 142 ALA A O 1
ATOM 1107 N N . ALA A 1 143 ? 20.698 -6.034 -28.217 1.00 93.81 143 ALA A N 1
ATOM 1108 C CA . ALA A 1 143 ? 19.828 -6.735 -27.280 1.00 93.81 143 ALA A CA 1
ATOM 1109 C C . ALA A 1 143 ? 20.117 -6.227 -25.864 1.00 93.81 143 ALA A C 1
ATOM 1111 O O . ALA A 1 143 ? 21.279 -6.076 -25.484 1.00 93.81 143 ALA A O 1
ATOM 1112 N N . ALA A 1 144 ? 19.063 -5.964 -25.096 1.00 95.38 144 ALA A N 1
ATOM 1113 C CA . ALA A 1 144 ? 19.154 -5.486 -23.722 1.00 95.38 144 ALA A CA 1
ATOM 1114 C C . ALA A 1 144 ? 18.494 -6.482 -22.769 1.00 95.38 144 ALA A C 1
ATOM 1116 O O . ALA A 1 144 ? 17.489 -7.097 -23.119 1.00 95.38 144 ALA A O 1
ATOM 1117 N N . ALA A 1 145 ? 19.032 -6.605 -21.557 1.00 95.44 145 ALA A N 1
ATOM 1118 C CA . ALA A 1 145 ? 18.292 -7.208 -20.454 1.00 95.44 145 ALA A CA 1
ATOM 1119 C C . ALA A 1 145 ? 17.274 -6.213 -19.868 1.00 95.44 145 ALA A C 1
ATOM 1121 O O . ALA A 1 145 ? 17.224 -5.036 -20.247 1.00 95.44 145 ALA A O 1
ATOM 1122 N N . GLY A 1 146 ? 16.488 -6.680 -18.898 1.00 90.75 146 GLY A N 1
ATOM 1123 C CA . GLY A 1 146 ? 15.332 -5.939 -18.412 1.00 90.75 146 GLY A CA 1
ATOM 1124 C C . GLY A 1 146 ? 14.279 -5.870 -19.510 1.00 90.75 146 GLY A C 1
ATOM 1125 O O . GLY A 1 146 ? 13.975 -6.879 -20.140 1.00 90.75 146 GLY A O 1
ATOM 1126 N N . GLY A 1 147 ? 13.745 -4.678 -19.759 1.00 94.44 147 GLY A N 1
ATOM 1127 C CA . GLY A 1 147 ? 12.831 -4.464 -20.885 1.00 94.44 147 GLY A CA 1
ATOM 1128 C C . GLY A 1 147 ? 11.374 -4.762 -20.572 1.00 94.44 147 GLY A C 1
ATOM 1129 O O . GLY A 1 147 ? 10.552 -4.703 -21.475 1.00 94.44 147 GLY A O 1
ATOM 1130 N N . GLN A 1 148 ? 11.031 -5.015 -19.308 1.00 96.31 148 GLN A N 1
ATOM 1131 C CA . GLN A 1 148 ? 9.645 -5.056 -18.863 1.00 96.31 148 GLN A CA 1
ATOM 1132 C C . GLN A 1 148 ? 9.495 -4.462 -17.458 1.00 96.31 148 GLN A C 1
ATOM 1134 O O . GLN A 1 148 ? 10.350 -4.659 -16.597 1.00 96.31 148 GLN A O 1
ATOM 1139 N N . THR A 1 149 ? 8.382 -3.773 -17.224 1.00 97.31 149 THR A N 1
ATOM 1140 C CA . THR A 1 149 ? 7.851 -3.465 -15.890 1.00 97.31 149 THR A CA 1
ATOM 1141 C C . THR A 1 149 ? 6.335 -3.666 -15.875 1.00 97.31 149 THR A C 1
ATOM 1143 O O . THR A 1 149 ? 5.713 -3.704 -16.941 1.00 97.31 149 THR A O 1
ATOM 1146 N N . ILE A 1 150 ? 5.746 -3.817 -14.690 1.00 97.69 150 ILE A N 1
ATOM 1147 C CA . ILE A 1 150 ? 4.309 -4.057 -14.515 1.00 97.69 150 ILE A CA 1
ATOM 1148 C C . ILE A 1 150 ? 3.615 -2.883 -13.828 1.00 97.69 150 ILE A C 1
ATOM 1150 O O . ILE A 1 150 ? 4.235 -2.137 -13.071 1.00 97.69 150 ILE A O 1
ATOM 1154 N N . PHE A 1 151 ? 2.322 -2.741 -14.099 1.00 98.19 151 PHE A N 1
ATOM 1155 C CA . PHE A 1 151 ? 1.393 -1.890 -13.358 1.00 98.19 151 PHE A CA 1
ATOM 1156 C C . PHE A 1 151 ? -0.008 -2.519 -13.399 1.00 98.19 151 PHE A C 1
ATOM 1158 O O . PHE A 1 151 ? -0.260 -3.433 -14.180 1.00 98.19 151 PHE A O 1
ATOM 1165 N N . HIS A 1 152 ? -0.929 -2.060 -12.562 1.00 98.25 152 HIS A N 1
ATOM 1166 C CA . HIS A 1 152 ? -2.225 -2.690 -12.338 1.00 98.25 152 HIS A CA 1
ATOM 1167 C C . HIS A 1 152 ? -3.372 -1.718 -12.588 1.00 98.25 152 HIS A C 1
ATOM 1169 O O . HIS A 1 152 ? -3.426 -0.626 -12.020 1.00 98.25 152 HIS A O 1
ATOM 1175 N N . VAL A 1 153 ? -4.330 -2.157 -13.400 1.00 97.88 153 VAL A N 1
ATOM 1176 C CA . VAL A 1 153 ? -5.575 -1.437 -13.664 1.00 97.88 153 VAL A CA 1
ATOM 1177 C C . VAL A 1 153 ? -6.699 -2.077 -12.861 1.00 97.88 153 VAL A C 1
ATOM 1179 O O . VAL A 1 153 ? -6.917 -3.285 -12.928 1.00 97.88 153 VAL A O 1
ATOM 1182 N N . TYR A 1 154 ? -7.448 -1.266 -12.124 1.00 97.19 154 TYR A N 1
ATOM 1183 C CA . TYR A 1 154 ? -8.569 -1.701 -11.298 1.00 97.19 154 TYR A CA 1
ATOM 1184 C C . TYR A 1 154 ? -9.896 -1.205 -11.867 1.00 97.19 154 TYR A C 1
ATOM 1186 O O . TYR A 1 154 ? -9.989 -0.130 -12.467 1.00 97.19 154 TYR A O 1
ATOM 1194 N N . SER A 1 155 ? -10.957 -1.977 -11.639 1.00 94.38 155 SER A N 1
ATOM 1195 C CA . SER A 1 155 ? -12.317 -1.481 -11.836 1.00 94.38 155 SER A CA 1
ATOM 1196 C C . SER A 1 155 ? -12.679 -0.488 -10.735 1.00 94.38 155 SER A C 1
ATOM 1198 O O . SER A 1 155 ? -12.260 -0.689 -9.592 1.00 94.38 155 SER A O 1
ATOM 1200 N N . PRO A 1 156 ? -13.503 0.530 -11.036 1.00 92.62 156 PRO A N 1
ATOM 1201 C CA . PRO A 1 156 ? -14.095 1.372 -10.007 1.00 92.62 156 PRO A CA 1
ATOM 1202 C C . PRO A 1 156 ? -14.805 0.538 -8.939 1.00 92.62 156 PRO A C 1
ATOM 1204 O O . PRO A 1 156 ? -15.419 -0.493 -9.238 1.00 92.62 156 PRO A O 1
ATOM 1207 N N . LEU A 1 157 ? -14.741 0.998 -7.692 1.00 92.19 157 LEU A N 1
ATOM 1208 C CA . LEU A 1 157 ? -15.432 0.344 -6.587 1.00 92.19 157 LEU A CA 1
ATOM 1209 C C . LEU A 1 157 ? -16.958 0.406 -6.783 1.00 92.19 157 LEU A C 1
ATOM 1211 O O . LEU A 1 157 ? -17.481 1.387 -7.319 1.00 92.19 157 LEU A O 1
ATOM 1215 N N . PRO A 1 158 ? -17.697 -0.635 -6.360 1.00 91.00 158 PRO A N 1
ATOM 1216 C CA . PRO A 1 158 ? -19.148 -0.638 -6.466 1.00 91.00 158 PRO A CA 1
ATOM 1217 C C . PRO A 1 158 ? -19.760 0.459 -5.588 1.00 91.00 158 PRO A C 1
ATOM 1219 O O . PRO A 1 158 ? -19.289 0.715 -4.481 1.00 91.00 158 PRO A O 1
ATOM 1222 N N . LEU A 1 159 ? -20.849 1.066 -6.071 1.00 86.00 159 LEU A N 1
ATOM 1223 C CA . LEU A 1 159 ? -21.617 2.068 -5.333 1.00 86.00 159 LEU A CA 1
ATOM 1224 C C . LEU A 1 159 ? -22.999 1.520 -4.917 1.00 86.00 159 LEU A C 1
ATOM 1226 O O . LEU A 1 159 ? -23.678 0.900 -5.743 1.00 86.00 159 LEU A O 1
ATOM 1230 N N . PRO A 1 160 ? -23.460 1.768 -3.673 1.00 85.75 160 PRO A N 1
ATOM 1231 C CA . PRO A 1 160 ? -22.707 2.399 -2.586 1.00 85.75 160 PRO A CA 1
ATOM 1232 C C . PRO A 1 160 ? -21.592 1.475 -2.075 1.00 85.75 160 PRO A C 1
ATOM 1234 O O . PRO A 1 160 ? -21.757 0.254 -2.091 1.00 85.75 160 PRO A O 1
ATOM 1237 N N . LEU A 1 161 ? -20.491 2.061 -1.592 1.00 86.19 161 LEU A N 1
ATOM 1238 C CA . LEU A 1 161 ? -19.329 1.304 -1.107 1.00 86.19 161 LEU A CA 1
ATOM 1239 C C . LEU A 1 161 ? -19.701 0.319 0.011 1.00 86.19 161 LEU A C 1
ATOM 1241 O O . LEU A 1 161 ? -19.301 -0.841 -0.000 1.00 86.19 161 LEU A O 1
ATOM 1245 N N . VAL A 1 162 ? -20.515 0.795 0.954 1.00 85.81 162 VAL A N 1
ATOM 1246 C CA . VAL A 1 162 ? -21.217 0.004 1.966 1.00 85.81 162 VAL A CA 1
ATOM 1247 C C . VAL A 1 162 ? -22.620 0.575 2.144 1.00 85.81 162 VAL A C 1
ATOM 1249 O O . VAL A 1 162 ? -22.851 1.766 1.939 1.00 85.81 162 VAL A O 1
ATOM 1252 N N . ARG A 1 163 ? -23.588 -0.272 2.507 1.00 87.38 163 ARG A N 1
ATOM 1253 C CA . ARG A 1 163 ? -24.986 0.161 2.702 1.00 87.38 163 ARG A CA 1
ATOM 1254 C C . ARG A 1 163 ? -25.230 0.788 4.070 1.00 87.38 163 ARG A C 1
ATOM 1256 O O . ARG A 1 163 ? -26.186 1.544 4.236 1.00 87.38 163 ARG A O 1
ATOM 1263 N N . ASN A 1 164 ? -24.408 0.418 5.042 1.00 89.19 164 ASN A N 1
ATOM 1264 C CA . ASN A 1 164 ? -24.533 0.837 6.423 1.00 89.19 164 ASN A CA 1
ATOM 1265 C C . ASN A 1 164 ? -24.084 2.296 6.593 1.00 89.19 164 ASN A C 1
ATOM 1267 O O . ASN A 1 164 ? -23.150 2.748 5.933 1.00 89.19 164 ASN A O 1
ATOM 1271 N N . GLU A 1 165 ? -24.758 3.023 7.483 1.00 94.19 165 GLU A N 1
ATOM 1272 C CA . GLU A 1 165 ? -24.326 4.358 7.902 1.00 94.19 165 GLU A CA 1
ATOM 1273 C C . GLU A 1 165 ? -23.051 4.248 8.752 1.00 94.19 165 GLU A C 1
ATOM 1275 O O . GLU A 1 165 ? -22.959 3.387 9.630 1.00 94.19 165 GLU A O 1
ATOM 1280 N N . VAL A 1 166 ? -22.075 5.117 8.487 1.00 96.06 166 VAL A N 1
ATOM 1281 C CA . VAL A 1 166 ? -20.802 5.189 9.211 1.00 96.06 166 VAL A CA 1
ATOM 1282 C C . VAL A 1 166 ? -20.833 6.365 10.185 1.00 96.06 166 VAL A C 1
ATOM 1284 O O . VAL A 1 166 ? -21.106 7.506 9.808 1.00 96.06 166 VAL A O 1
ATOM 1287 N N . THR A 1 167 ? -20.518 6.098 11.449 1.00 95.69 167 THR A N 1
ATOM 1288 C CA . THR A 1 167 ? -20.388 7.122 12.487 1.00 95.69 167 THR A CA 1
ATOM 1289 C C . THR A 1 167 ? -18.956 7.665 12.492 1.00 95.69 167 THR A C 1
ATOM 1291 O O . THR A 1 167 ? -18.006 6.910 12.661 1.00 95.69 167 THR A O 1
ATOM 1294 N N . LEU A 1 168 ? -18.776 8.973 12.330 1.00 94.19 168 LEU A N 1
ATOM 1295 C CA . LEU A 1 168 ? -17.472 9.637 12.315 1.00 94.19 168 LEU A CA 1
ATOM 1296 C C . LEU A 1 168 ? -17.111 10.144 13.713 1.00 94.19 168 LEU A C 1
ATOM 1298 O O . LEU A 1 168 ? -17.814 10.984 14.278 1.00 94.19 168 LEU A O 1
ATOM 1302 N N . TRP A 1 169 ? -15.997 9.659 14.259 1.00 92.44 169 TRP A N 1
ATOM 1303 C CA . TRP A 1 169 ? -15.404 10.161 15.497 1.00 92.44 169 TRP A CA 1
ATOM 1304 C C . TRP A 1 169 ? -14.060 10.826 15.188 1.00 92.44 169 TRP A C 1
ATOM 1306 O O . TRP A 1 169 ? -13.025 10.168 15.080 1.00 92.44 169 TRP A O 1
ATOM 1316 N N . GLY A 1 170 ? -14.099 12.142 14.989 1.00 83.69 170 GLY A N 1
ATOM 1317 C CA . GLY A 1 170 ? -12.973 12.946 14.516 1.00 83.69 170 GLY A CA 1
ATOM 1318 C C . GLY A 1 170 ? -13.410 13.939 13.441 1.00 83.69 170 GLY A C 1
ATOM 1319 O O . GLY A 1 170 ? -14.561 13.928 13.003 1.00 83.69 170 GLY A O 1
ATOM 1320 N N . GLU A 1 171 ? -12.490 14.802 13.019 1.00 83.19 171 GLU A N 1
ATOM 1321 C CA . GLU A 1 171 ? -12.736 15.793 11.970 1.00 83.19 171 GLU A CA 1
ATOM 1322 C C . GLU A 1 171 ? -11.876 15.475 10.750 1.00 83.19 171 GLU A C 1
ATOM 1324 O O . GLU A 1 171 ? -10.652 15.593 10.780 1.00 83.19 171 GLU A O 1
ATOM 1329 N N . ASP A 1 172 ? -12.531 15.064 9.667 1.00 90.56 172 ASP A N 1
ATOM 1330 C CA . ASP A 1 172 ? -11.877 14.804 8.389 1.00 90.56 172 ASP A CA 1
ATOM 1331 C C . ASP A 1 172 ? -12.831 15.087 7.220 1.00 90.56 172 ASP A C 1
ATOM 1333 O O . ASP A 1 172 ? -13.446 14.165 6.675 1.00 90.56 172 ASP A O 1
ATOM 1337 N N . PRO A 1 173 ? -12.998 16.371 6.849 1.00 91.38 173 PRO A N 1
ATOM 1338 C CA . PRO A 1 173 ? -13.918 16.766 5.787 1.00 91.38 173 PRO A CA 1
ATOM 1339 C C . PRO A 1 173 ? -13.609 16.077 4.459 1.00 91.38 173 PRO A C 1
ATOM 1341 O O . PRO A 1 173 ? -14.519 15.603 3.798 1.00 91.38 173 PRO A O 1
ATOM 1344 N N . THR A 1 174 ? -12.328 15.924 4.108 1.00 93.12 174 THR A N 1
ATOM 1345 C CA . THR A 1 174 ? -11.929 15.259 2.861 1.00 93.12 174 THR A CA 1
ATOM 1346 C C . THR A 1 174 ? -12.376 13.801 2.820 1.00 93.12 174 THR A C 1
ATOM 1348 O O . THR A 1 174 ? -12.849 13.343 1.783 1.00 93.12 174 THR A O 1
ATOM 1351 N N . LEU A 1 175 ? -12.250 13.060 3.926 1.00 94.12 175 LEU A N 1
ATOM 1352 C CA . LEU A 1 175 ? -12.754 11.689 3.972 1.00 94.12 175 LEU A CA 1
ATOM 1353 C C . LEU A 1 175 ? -14.282 11.641 3.985 1.00 94.12 175 LEU A C 1
ATOM 1355 O O . LEU A 1 175 ? -14.866 10.775 3.340 1.00 94.12 175 LEU A O 1
ATOM 1359 N N . SER A 1 176 ? -14.926 12.556 4.712 1.00 93.62 176 SER A N 1
ATOM 1360 C CA . SER A 1 176 ? -16.386 12.652 4.753 1.00 93.62 176 SER A CA 1
ATOM 1361 C C . SER A 1 176 ? -16.969 12.925 3.363 1.00 93.62 176 SER A C 1
ATOM 1363 O O . SER A 1 176 ? -17.936 12.277 2.973 1.00 93.62 176 SER A O 1
ATOM 1365 N N . ASP A 1 177 ? -16.376 13.848 2.607 1.00 95.12 177 ASP A N 1
ATOM 1366 C CA . ASP A 1 177 ? -16.778 14.166 1.236 1.00 95.12 177 ASP A CA 1
ATOM 1367 C C . ASP A 1 177 ? -16.570 12.953 0.322 1.00 95.12 177 ASP A C 1
ATOM 1369 O O . ASP A 1 177 ? -17.498 12.544 -0.371 1.00 95.12 177 ASP A O 1
ATOM 1373 N N . TRP A 1 178 ? -15.407 12.293 0.412 1.00 96.06 178 TRP A N 1
ATOM 1374 C CA . TRP A 1 178 ? -15.134 11.078 -0.360 1.00 96.06 178 TRP A CA 1
ATOM 1375 C C . TRP A 1 178 ? -16.146 9.963 -0.052 1.00 96.06 178 TRP A C 1
ATOM 1377 O O . TRP A 1 178 ? -16.659 9.332 -0.971 1.00 96.06 178 TRP A O 1
ATOM 1387 N N . LEU A 1 179 ? -16.491 9.733 1.219 1.00 96.19 179 LEU A N 1
ATOM 1388 C CA . LEU A 1 179 ? -17.507 8.748 1.613 1.00 96.19 179 LEU A CA 1
ATOM 1389 C C . LEU A 1 179 ? -18.880 9.069 1.005 1.00 96.19 179 LEU A C 1
ATOM 1391 O O . LEU A 1 179 ? -19.530 8.170 0.466 1.00 96.19 179 LEU A O 1
ATOM 1395 N N . ASN A 1 180 ? -19.295 10.339 1.047 1.00 95.00 180 ASN A N 1
ATOM 1396 C CA . ASN A 1 180 ? -20.556 10.793 0.461 1.00 95.00 180 ASN A CA 1
ATOM 1397 C C . ASN A 1 180 ? -20.580 10.605 -1.064 1.00 95.00 180 ASN A C 1
ATOM 1399 O O . ASN A 1 180 ? -21.560 10.075 -1.594 1.00 95.00 180 ASN A O 1
ATOM 1403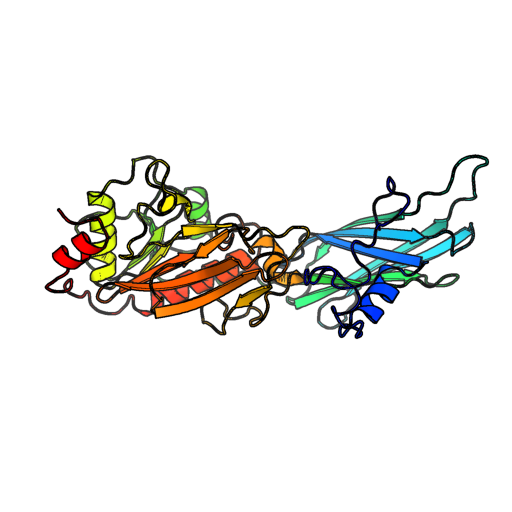 N N . ASP A 1 181 ? -19.493 10.958 -1.756 1.00 95.38 181 ASP A N 1
ATOM 1404 C CA . ASP A 1 181 ? -19.338 10.754 -3.203 1.00 95.38 181 ASP A CA 1
ATOM 1405 C C . ASP A 1 181 ? -19.392 9.263 -3.584 1.00 95.38 181 ASP A C 1
ATOM 1407 O O . ASP A 1 181 ? -19.868 8.905 -4.663 1.00 95.38 181 ASP A O 1
ATOM 1411 N N . HIS A 1 182 ? -18.992 8.377 -2.664 1.00 95.56 182 HIS A N 1
ATOM 1412 C CA . HIS A 1 182 ? -19.058 6.919 -2.815 1.00 95.56 182 HIS A CA 1
ATOM 1413 C C . HIS A 1 182 ? -20.342 6.296 -2.229 1.00 95.56 182 HIS A C 1
ATOM 1415 O O . HIS A 1 182 ? -20.436 5.078 -2.023 1.00 95.56 182 HIS A O 1
ATOM 1421 N N . GLY A 1 183 ? -21.368 7.117 -1.986 1.00 94.94 183 GLY A N 1
ATOM 1422 C CA . GLY A 1 183 ? -22.700 6.675 -1.578 1.00 94.94 183 GLY A CA 1
ATOM 1423 C C . GLY A 1 183 ? -22.788 6.129 -0.150 1.00 94.94 183 GLY A C 1
ATOM 1424 O O . GLY A 1 183 ? -23.776 5.469 0.180 1.00 94.94 183 GLY A O 1
ATOM 1425 N N . VAL A 1 184 ? -21.787 6.383 0.695 1.00 95.62 184 VAL A N 1
ATOM 1426 C CA . VAL A 1 184 ? -21.799 6.006 2.112 1.00 95.62 184 VAL A CA 1
ATOM 1427 C C . VAL A 1 184 ? -22.437 7.125 2.918 1.00 95.62 184 VAL A C 1
ATOM 1429 O O . VAL A 1 184 ? -21.977 8.262 2.900 1.00 95.62 184 VAL A O 1
ATOM 1432 N N . LYS A 1 185 ? -23.496 6.802 3.663 1.00 95.06 185 LYS A N 1
ATOM 1433 C CA . LYS A 1 185 ? -24.101 7.759 4.596 1.00 95.06 185 LYS A CA 1
ATOM 1434 C C . LYS A 1 185 ? -23.205 7.918 5.814 1.00 95.06 185 LYS A C 1
ATOM 1436 O O . LYS A 1 185 ? -22.788 6.918 6.396 1.00 95.06 185 LYS A O 1
ATOM 1441 N N . THR A 1 186 ? -22.972 9.156 6.230 1.00 95.31 186 THR A N 1
ATOM 1442 C CA . THR A 1 186 ? -22.173 9.462 7.418 1.00 95.31 186 THR A CA 1
ATOM 1443 C C . THR A 1 186 ? -22.954 10.287 8.429 1.00 95.31 186 THR A C 1
ATOM 1445 O O . THR A 1 186 ? -23.696 11.194 8.047 1.00 95.31 186 THR A O 1
ATOM 1448 N N . ARG A 1 187 ? -22.709 10.050 9.719 1.00 93.56 187 ARG A N 1
ATOM 1449 C CA . ARG A 1 187 ? -23.163 10.920 10.814 1.00 93.56 187 ARG A CA 1
ATOM 1450 C C . ARG A 1 187 ? -22.036 11.190 11.802 1.00 93.56 187 ARG A C 1
ATOM 1452 O O . ARG A 1 187 ? -21.111 10.394 11.907 1.00 93.56 187 ARG A O 1
ATOM 1459 N N . ALA A 1 188 ? -22.118 12.279 12.558 1.00 92.44 188 ALA A N 1
ATOM 1460 C CA . ALA A 1 188 ? -21.169 12.542 13.639 1.00 92.44 188 ALA A CA 1
ATOM 1461 C C . ALA A 1 188 ? -21.427 11.622 14.844 1.00 92.44 188 ALA A C 1
ATOM 1463 O O . ALA A 1 188 ? -22.577 11.324 15.178 1.00 92.44 188 ALA A O 1
ATOM 1464 N N . PHE A 1 189 ? -20.360 11.204 15.524 1.00 92.12 189 PHE A N 1
ATOM 1465 C CA . PHE A 1 189 ? -20.459 10.493 16.794 1.00 92.12 189 PHE A CA 1
ATOM 1466 C C . PHE A 1 189 ? -21.115 11.374 17.860 1.00 92.12 189 PHE A C 1
ATOM 1468 O O . PHE A 1 189 ? -20.696 12.510 18.086 1.00 92.12 189 PHE A O 1
ATOM 1475 N N . THR A 1 190 ? -22.120 10.826 18.543 1.00 90.19 190 THR A N 1
ATOM 1476 C CA . THR A 1 190 ? -22.830 11.498 19.636 1.00 90.19 190 THR A CA 1
ATOM 1477 C C . THR A 1 190 ? -22.620 10.706 20.929 1.00 90.19 190 THR A C 1
ATOM 1479 O O . THR A 1 190 ? -23.008 9.541 20.973 1.00 90.19 190 THR A O 1
ATOM 1482 N N . PRO A 1 191 ? -22.010 11.299 21.972 1.00 87.81 191 PRO A N 1
ATOM 1483 C CA . PRO A 1 191 ? -21.838 10.640 23.267 1.00 87.81 191 PRO A CA 1
ATOM 1484 C C . PRO A 1 191 ? -23.163 10.225 23.932 1.00 87.81 191 PRO A C 1
ATOM 1486 O O . PRO A 1 191 ? -24.178 10.909 23.786 1.00 87.81 191 PRO A O 1
ATOM 1489 N N . GLY A 1 192 ? -23.138 9.157 24.735 1.00 85.56 192 GLY A N 1
ATOM 1490 C CA . GLY A 1 192 ? -24.248 8.702 25.575 1.00 85.56 192 GLY A CA 1
ATOM 1491 C C . GLY A 1 192 ? -25.327 7.875 24.864 1.00 85.56 192 GLY A C 1
ATOM 1492 O O . GLY A 1 192 ? -25.576 6.727 25.244 1.00 85.56 192 GLY A O 1
ATOM 1493 N N . GLU A 1 193 ? -26.024 8.446 23.877 1.00 83.31 193 GLU A N 1
ATOM 1494 C CA . GLU A 1 193 ? -27.134 7.754 23.208 1.00 83.31 193 GLU A CA 1
ATOM 1495 C C . GLU A 1 193 ? -26.625 6.790 22.127 1.00 83.31 193 GLU A C 1
ATOM 1497 O O . GLU A 1 193 ? -26.144 7.194 21.072 1.00 83.31 193 GLU A O 1
ATOM 1502 N N . GLN A 1 194 ? -26.811 5.492 22.367 1.00 93.62 194 GLN A N 1
ATOM 1503 C CA . GLN A 1 194 ? -26.573 4.441 21.381 1.00 93.62 194 GLN A CA 1
ATOM 1504 C C . GLN A 1 194 ? -27.817 3.559 21.288 1.00 93.62 194 GLN A C 1
ATOM 1506 O O . GLN A 1 194 ? -28.187 2.875 22.251 1.00 93.62 194 GLN A O 1
ATOM 1511 N N . THR A 1 195 ? -28.457 3.590 20.120 1.00 92.50 195 THR A N 1
ATOM 1512 C CA . THR A 1 195 ? -29.716 2.886 19.813 1.00 92.50 195 THR A CA 1
ATOM 1513 C C . THR A 1 195 ? -29.523 1.661 18.919 1.00 92.50 195 THR A C 1
ATOM 1515 O O . THR A 1 195 ? -30.411 0.819 18.824 1.00 92.50 195 THR A O 1
ATOM 1518 N N . SER A 1 196 ? -28.354 1.536 18.286 1.00 94.88 196 SER A N 1
ATOM 1519 C CA . SER A 1 196 ? -27.943 0.405 17.447 1.00 94.88 196 SER A CA 1
ATOM 1520 C C . SER A 1 196 ? -26.421 0.251 17.470 1.00 94.88 196 SER A C 1
ATOM 1522 O O . SER A 1 196 ? -25.712 1.167 17.895 1.00 94.88 196 SER A O 1
ATOM 1524 N N . ARG A 1 197 ? -25.915 -0.914 17.050 1.00 96.81 197 ARG A N 1
ATOM 1525 C CA . ARG A 1 197 ? -24.478 -1.112 16.828 1.00 96.81 197 ARG A CA 1
ATOM 1526 C C . ARG A 1 197 ? -24.025 -0.272 15.637 1.00 96.81 197 ARG A C 1
ATOM 1528 O O . ARG A 1 197 ? -24.753 -0.112 14.661 1.00 96.81 197 ARG A O 1
ATOM 1535 N N . GLU A 1 198 ? -22.812 0.250 15.719 1.00 96.75 198 GLU A N 1
ATOM 1536 C CA . GLU A 1 198 ? -22.282 1.219 14.763 1.00 96.75 198 GLU A CA 1
ATOM 1537 C C . GLU A 1 198 ? -20.958 0.737 14.173 1.00 96.75 198 GLU A C 1
ATOM 1539 O O . GLU A 1 198 ? -20.174 0.062 14.846 1.00 96.75 198 GLU A O 1
ATOM 1544 N N . VAL A 1 199 ? -20.674 1.158 12.942 1.00 97.56 199 VAL A N 1
ATOM 1545 C CA . VAL A 1 199 ? -19.299 1.244 12.445 1.00 97.56 199 VAL A CA 1
ATOM 1546 C C . VAL A 1 199 ? -18.813 2.650 12.738 1.00 97.56 199 VAL A C 1
ATOM 1548 O O . VAL A 1 199 ? -19.305 3.618 12.161 1.00 97.56 199 VAL A O 1
ATOM 1551 N N . ILE A 1 200 ? -17.873 2.755 13.670 1.00 97.00 200 ILE A N 1
ATOM 1552 C CA . ILE A 1 200 ? -17.293 4.019 14.103 1.00 97.00 200 ILE A CA 1
ATOM 1553 C C . ILE A 1 200 ? -15.945 4.171 13.413 1.00 97.00 200 ILE A C 1
ATOM 1555 O O . ILE A 1 200 ? -15.050 3.348 13.587 1.00 97.00 200 ILE A O 1
ATOM 1559 N N . LEU A 1 201 ? -15.788 5.221 12.624 1.00 96.44 201 LEU A N 1
ATOM 1560 C CA . LEU A 1 201 ? -14.555 5.518 11.923 1.00 96.44 201 LEU A CA 1
ATOM 1561 C C . LEU A 1 201 ? -13.816 6.642 12.631 1.00 96.44 201 LEU A C 1
ATOM 1563 O O . LEU A 1 201 ? -14.379 7.715 12.856 1.00 96.44 201 LEU A O 1
ATOM 1567 N N . THR A 1 202 ? -12.546 6.407 12.938 1.00 92.00 202 THR A N 1
ATOM 1568 C CA . THR A 1 202 ? -11.668 7.419 13.512 1.00 92.00 202 THR A CA 1
ATOM 1569 C C . THR A 1 202 ? -10.496 7.670 12.574 1.00 92.00 202 THR A C 1
ATOM 1571 O O . THR A 1 202 ? -9.863 6.739 12.070 1.00 92.00 202 THR A O 1
ATOM 1574 N N . THR A 1 203 ? -10.169 8.938 12.365 1.00 85.75 203 THR A N 1
ATOM 1575 C CA . THR A 1 203 ? -9.004 9.365 11.587 1.00 85.75 203 THR A CA 1
ATOM 1576 C C . THR A 1 203 ? -8.079 10.173 12.487 1.00 85.75 203 THR A C 1
ATOM 1578 O O . THR A 1 203 ? -7.550 9.637 13.459 1.00 85.75 203 THR A O 1
ATOM 1581 N N . TYR A 1 204 ? -7.869 11.445 12.168 1.00 82.19 204 TYR A N 1
ATOM 1582 C CA . TYR A 1 204 ? -7.012 12.355 12.897 1.00 82.19 204 TYR A CA 1
ATOM 1583 C C . TYR A 1 204 ? -7.660 12.781 14.220 1.00 82.19 204 TYR A C 1
ATOM 1585 O O . TYR A 1 204 ? -8.890 12.750 14.349 1.00 82.19 204 TYR A O 1
ATOM 1593 N N . PRO A 1 205 ? -6.849 13.212 15.205 1.00 73.56 205 PRO A N 1
ATOM 1594 C CA . PRO A 1 205 ? -7.369 13.856 16.399 1.00 73.56 205 PRO A CA 1
ATOM 1595 C C . PRO A 1 205 ? -8.353 14.980 16.043 1.00 73.56 205 PRO A C 1
ATOM 1597 O O . PRO A 1 205 ? -8.026 15.809 15.190 1.00 73.56 205 PRO A O 1
ATOM 1600 N N . PRO A 1 206 ? -9.538 15.030 16.678 1.00 73.19 206 PRO A N 1
ATOM 1601 C CA . PRO A 1 206 ? -10.453 16.151 16.503 1.00 73.19 206 PRO A CA 1
ATOM 1602 C C . PRO A 1 206 ? -9.791 17.470 16.927 1.00 73.19 206 PRO A C 1
ATOM 1604 O O . PRO A 1 206 ? -8.867 17.481 17.746 1.00 73.19 206 PRO A O 1
ATOM 1607 N N . ALA A 1 207 ? -10.288 18.599 16.409 1.00 72.38 207 ALA A N 1
ATOM 1608 C CA . ALA A 1 207 ? -9.810 19.922 16.817 1.00 72.38 207 ALA A CA 1
ATOM 1609 C C . ALA A 1 207 ? -10.023 20.168 18.321 1.00 72.38 207 ALA A C 1
ATOM 1611 O O . ALA A 1 207 ? -9.223 20.838 18.979 1.00 72.38 207 ALA A O 1
ATOM 1612 N N . THR A 1 208 ? -11.090 19.588 18.879 1.00 75.62 208 THR A N 1
ATOM 1613 C CA . THR A 1 208 ? -11.292 19.530 20.328 1.00 75.62 208 THR A CA 1
ATOM 1614 C C . THR A 1 208 ? -10.388 18.450 20.930 1.00 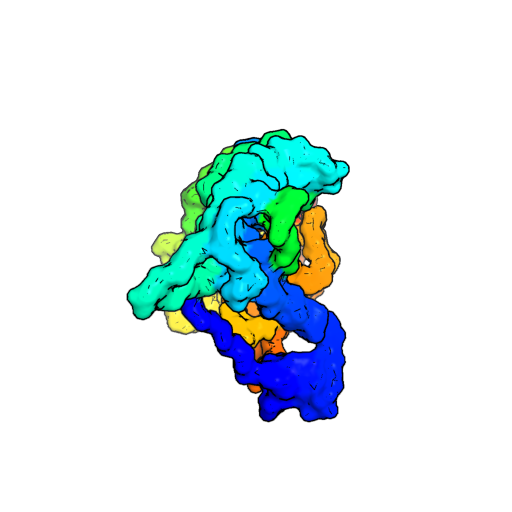75.62 208 THR A C 1
ATOM 1616 O O . THR A 1 208 ? -10.437 17.313 20.467 1.00 75.62 208 THR A O 1
ATOM 1619 N N . PRO A 1 209 ? -9.595 18.749 21.978 1.00 80.56 209 PRO A N 1
ATOM 1620 C CA . PRO A 1 209 ? -8.716 17.762 22.590 1.00 80.56 209 PRO A CA 1
ATOM 1621 C C . PRO A 1 209 ? -9.468 16.510 23.043 1.00 80.56 209 PRO A C 1
ATOM 1623 O O . PRO A 1 209 ? -10.484 16.603 23.732 1.00 80.56 209 PRO A O 1
ATOM 1626 N N . ILE A 1 210 ? -8.918 15.342 22.715 1.00 84.88 210 ILE A N 1
ATOM 1627 C CA . ILE A 1 210 ? -9.391 14.064 23.249 1.00 84.88 210 ILE A CA 1
ATOM 1628 C C . ILE A 1 210 ? -9.245 14.094 24.770 1.00 84.88 210 ILE A C 1
ATOM 1630 O O . ILE A 1 210 ? -8.139 14.242 25.303 1.00 84.88 210 ILE A O 1
ATOM 1634 N N . THR A 1 211 ? -10.363 13.927 25.469 1.00 88.94 211 THR A N 1
ATOM 1635 C CA . THR A 1 211 ? -10.388 13.764 26.923 1.00 88.94 211 THR A CA 1
ATOM 1636 C C . THR A 1 211 ? -10.645 12.312 27.295 1.00 88.94 211 THR A C 1
ATOM 1638 O O . THR A 1 211 ? -11.121 11.508 26.486 1.00 88.94 211 THR A O 1
ATOM 1641 N N . LYS A 1 212 ? -10.361 11.978 28.555 1.00 91.25 212 LYS A N 1
ATOM 1642 C CA . LYS A 1 212 ? -10.635 10.652 29.111 1.00 91.25 212 LYS A CA 1
ATOM 1643 C C . LYS A 1 212 ? -12.112 10.290 28.940 1.00 91.25 212 LYS A C 1
ATOM 1645 O O . LYS A 1 212 ? -12.407 9.183 28.515 1.00 91.25 212 LYS A O 1
ATOM 1650 N N . GLU A 1 213 ? -13.005 11.240 29.189 1.00 91.75 213 GLU A N 1
ATOM 1651 C CA . GLU A 1 213 ? -14.458 11.087 29.111 1.00 91.75 213 GLU A CA 1
ATOM 1652 C C . GLU A 1 213 ? -14.902 10.814 27.671 1.00 91.75 213 GLU A C 1
ATOM 1654 O O . GLU A 1 213 ? -15.640 9.865 27.426 1.00 91.75 213 GLU A O 1
ATOM 1659 N N . THR A 1 214 ? -14.386 11.572 26.695 1.00 90.00 214 THR A N 1
ATOM 1660 C CA . THR A 1 214 ? -14.721 11.332 25.280 1.00 90.00 214 THR A CA 1
ATOM 1661 C C . THR A 1 214 ? -14.284 9.948 24.798 1.00 90.00 214 THR A C 1
ATOM 1663 O O . THR A 1 214 ? -15.003 9.300 24.040 1.00 90.00 214 THR A O 1
ATOM 1666 N N . PHE A 1 215 ? -13.136 9.460 25.276 1.00 92.69 215 PHE A N 1
ATOM 1667 C CA . PHE A 1 215 ? -12.649 8.128 24.934 1.00 92.69 215 PHE A CA 1
ATOM 1668 C C . PHE A 1 215 ? -13.426 7.032 25.674 1.00 92.69 215 PHE A C 1
ATOM 1670 O O . PHE A 1 215 ? -13.723 5.998 25.088 1.00 92.69 215 PHE A O 1
ATOM 1677 N N . GLN A 1 216 ? -13.803 7.249 26.940 1.00 94.56 216 GLN A N 1
ATOM 1678 C CA . GLN A 1 216 ? -14.674 6.329 27.680 1.00 94.56 216 GLN A CA 1
ATOM 1679 C C . GLN A 1 216 ? -16.009 6.119 26.953 1.00 94.56 216 GLN A C 1
ATOM 1681 O O . GLN A 1 216 ? -16.469 4.985 26.871 1.00 94.56 216 GLN A O 1
ATOM 1686 N N . GLU A 1 217 ? -16.607 7.175 26.398 1.00 94.19 217 GLU A N 1
ATOM 1687 C CA . GLU A 1 217 ? -17.842 7.076 25.610 1.00 94.19 217 GLU A CA 1
ATOM 1688 C C . GLU A 1 217 ? -17.651 6.233 24.343 1.00 94.19 217 GLU A C 1
ATOM 1690 O O . GLU A 1 217 ? -18.440 5.325 24.083 1.00 94.19 217 GLU A O 1
ATOM 1695 N N . LEU A 1 218 ? -16.551 6.431 23.609 1.00 95.50 218 LEU A N 1
ATOM 1696 C CA . LEU A 1 218 ? -16.196 5.560 22.484 1.00 95.50 218 LEU A CA 1
ATOM 1697 C C . LEU A 1 218 ? -16.069 4.090 22.927 1.00 95.50 218 LEU A C 1
ATOM 1699 O O . LEU A 1 218 ? -16.649 3.197 22.307 1.00 95.50 218 LEU A O 1
ATOM 1703 N N . LEU A 1 219 ? -15.356 3.832 24.028 1.00 96.56 219 LEU A N 1
ATOM 1704 C CA . LEU A 1 219 ? -15.185 2.482 24.573 1.00 96.56 219 LEU A CA 1
ATOM 1705 C C . LEU A 1 219 ? -16.508 1.865 25.038 1.00 96.56 219 LEU A C 1
ATOM 1707 O O . LEU A 1 219 ? -16.688 0.661 24.874 1.00 96.56 219 LEU A O 1
ATOM 1711 N N . ARG A 1 220 ? -17.445 2.660 25.572 1.00 96.31 220 ARG A N 1
ATOM 1712 C CA . ARG A 1 220 ? -18.806 2.208 25.912 1.00 96.31 220 ARG A CA 1
ATOM 1713 C C . ARG A 1 220 ? -19.558 1.751 24.668 1.00 96.31 220 ARG A C 1
ATOM 1715 O O . ARG A 1 220 ? -20.146 0.673 24.696 1.00 96.31 220 ARG A O 1
ATOM 1722 N N . HIS A 1 221 ? -19.508 2.514 23.575 1.00 97.19 221 HIS A N 1
ATOM 1723 C CA . HIS A 1 221 ? -20.182 2.126 22.331 1.00 97.19 221 HIS A CA 1
ATOM 1724 C C . HIS A 1 221 ? -19.601 0.827 21.760 1.00 97.19 221 HIS A C 1
ATOM 1726 O O . HIS A 1 221 ? -20.356 -0.059 21.350 1.00 97.19 221 HIS A O 1
ATOM 1732 N N . ILE A 1 222 ? -18.269 0.683 21.792 1.00 97.69 222 ILE A N 1
ATOM 1733 C CA . ILE A 1 222 ? -17.585 -0.553 21.392 1.00 97.69 222 ILE A CA 1
ATOM 1734 C C . ILE A 1 222 ? -18.023 -1.715 22.293 1.00 97.69 222 ILE A C 1
ATOM 1736 O O . ILE A 1 222 ? -18.472 -2.736 21.786 1.00 97.69 222 ILE A O 1
ATOM 1740 N N . ALA A 1 223 ? -17.994 -1.552 23.619 1.00 97.38 223 ALA A N 1
ATOM 1741 C CA . ALA A 1 223 ? -18.382 -2.600 24.569 1.00 97.38 223 ALA A CA 1
ATOM 1742 C C . ALA A 1 223 ? -19.804 -3.139 24.353 1.00 97.38 223 ALA A C 1
ATOM 1744 O O . ALA A 1 223 ? -20.064 -4.315 24.610 1.00 97.38 223 ALA A O 1
ATOM 1745 N N . ARG A 1 224 ? -20.704 -2.292 23.844 1.00 97.19 224 ARG A N 1
ATOM 1746 C CA . ARG A 1 224 ? -22.106 -2.613 23.540 1.00 97.19 224 ARG A CA 1
ATOM 1747 C C . ARG A 1 224 ? -22.329 -3.208 22.143 1.00 97.19 224 ARG A C 1
ATOM 1749 O O . ARG A 1 224 ? -23.475 -3.462 21.770 1.00 97.19 224 ARG A O 1
ATOM 1756 N N . GLY A 1 225 ? -21.260 -3.447 21.379 1.00 97.44 225 GLY A N 1
ATOM 1757 C CA . GLY A 1 225 ? -21.300 -4.170 20.105 1.00 97.44 225 GLY A CA 1
ATOM 1758 C C . GLY A 1 225 ? -20.845 -3.384 18.875 1.00 97.44 225 GLY A C 1
ATOM 1759 O O . GLY A 1 225 ? -20.808 -3.962 17.790 1.00 97.44 225 GLY A O 1
ATOM 1760 N N . SER A 1 226 ? -20.512 -2.094 18.993 1.00 97.81 226 SER A N 1
ATOM 1761 C CA . SER A 1 226 ? -19.994 -1.326 17.851 1.00 97.81 226 SER A CA 1
ATOM 1762 C C . SER A 1 226 ? -18.582 -1.772 17.460 1.00 97.81 226 SER A C 1
ATOM 1764 O O . SER A 1 226 ? -17.806 -2.249 18.290 1.00 97.81 226 SER A O 1
ATOM 1766 N N . THR A 1 227 ? -18.228 -1.573 16.189 1.00 98.38 227 THR A N 1
ATOM 1767 C CA . THR A 1 227 ? -16.854 -1.748 15.705 1.00 98.38 227 THR A CA 1
ATOM 1768 C C . THR A 1 227 ? -16.210 -0.393 15.449 1.00 98.38 227 THR A C 1
ATOM 1770 O O . THR A 1 227 ? -16.726 0.376 14.644 1.00 98.38 227 THR A O 1
ATOM 1773 N N . ALA A 1 228 ? -15.073 -0.110 16.088 1.00 98.12 228 ALA A N 1
ATOM 1774 C CA . ALA A 1 228 ? -14.282 1.090 15.810 1.00 98.12 228 ALA A CA 1
ATOM 1775 C C . ALA A 1 228 ? -13.082 0.794 14.894 1.00 98.12 228 ALA A C 1
ATOM 1777 O O . ALA A 1 228 ? -12.301 -0.118 15.161 1.00 98.12 228 ALA A O 1
ATOM 1778 N N . ILE A 1 229 ? -12.899 1.576 13.832 1.00 98.31 229 ILE A N 1
ATOM 1779 C CA . ILE A 1 229 ? -11.741 1.508 12.934 1.00 98.31 229 ILE A CA 1
ATOM 1780 C C . ILE A 1 229 ? -10.851 2.718 13.208 1.00 98.31 229 ILE A C 1
ATOM 1782 O O . ILE A 1 229 ? -11.252 3.846 12.922 1.00 98.31 229 ILE A O 1
ATOM 1786 N N . PHE A 1 230 ? -9.633 2.484 13.696 1.00 97.62 230 PHE A N 1
ATOM 1787 C CA . PHE A 1 230 ? -8.644 3.539 13.895 1.00 97.62 230 PHE A CA 1
ATOM 1788 C C . PHE A 1 230 ? -7.713 3.636 12.686 1.00 97.62 230 PHE A C 1
ATOM 1790 O O . PHE A 1 230 ? -6.745 2.884 12.598 1.00 97.62 230 PHE A O 1
ATOM 1797 N N . LEU A 1 231 ? -8.007 4.540 11.739 1.00 96.50 231 LEU A N 1
ATOM 1798 C CA . LEU A 1 231 ? -7.290 4.627 10.459 1.00 96.50 231 LEU A CA 1
ATOM 1799 C C . LEU A 1 231 ? -5.860 5.161 10.569 1.00 96.50 231 LEU A C 1
ATOM 1801 O O . LEU A 1 231 ? -5.042 4.815 9.719 1.00 96.50 231 LEU A O 1
ATOM 1805 N N . VAL A 1 232 ? -5.554 5.993 11.568 1.00 94.56 232 VAL A N 1
ATOM 1806 C CA . VAL A 1 232 ? -4.209 6.557 11.764 1.00 94.56 232 VAL A CA 1
ATOM 1807 C C . VAL A 1 232 ? -3.761 6.437 13.227 1.00 94.56 232 VAL A C 1
ATOM 1809 O O . VAL A 1 232 ? -4.577 6.647 14.127 1.00 94.56 232 VAL A O 1
ATOM 1812 N N . PRO A 1 233 ? -2.476 6.138 13.499 1.00 94.69 233 PRO A N 1
ATOM 1813 C CA . PRO A 1 233 ? -1.953 6.010 14.864 1.00 94.69 233 PRO A CA 1
ATOM 1814 C C . PRO A 1 233 ? -2.039 7.283 15.716 1.00 94.69 233 PRO A C 1
ATOM 1816 O O . PRO A 1 233 ? -2.162 7.192 16.937 1.00 94.69 233 PRO A O 1
ATOM 1819 N N . ASP A 1 234 ? -1.978 8.464 15.096 1.00 91.81 234 ASP A N 1
ATOM 1820 C CA . ASP A 1 234 ? -1.905 9.768 15.772 1.00 91.81 234 ASP A CA 1
ATOM 1821 C C . ASP A 1 234 ? -3.053 10.034 16.750 1.00 91.81 234 ASP A C 1
ATOM 1823 O O . ASP A 1 234 ? -2.869 10.754 17.733 1.00 91.81 234 ASP A O 1
ATOM 1827 N N . ILE A 1 235 ? -4.211 9.407 16.530 1.00 91.88 235 ILE A N 1
ATOM 1828 C CA . ILE A 1 235 ? -5.370 9.469 17.426 1.00 91.88 235 ILE A CA 1
ATOM 1829 C C . ILE A 1 235 ? -5.049 8.997 18.852 1.00 91.88 235 ILE A C 1
ATOM 1831 O O . ILE A 1 235 ? -5.673 9.440 19.817 1.00 91.88 235 ILE A O 1
ATOM 1835 N N . PHE A 1 236 ? -4.042 8.131 19.008 1.00 94.12 236 PHE A N 1
ATOM 1836 C CA . PHE A 1 236 ? -3.667 7.568 20.299 1.00 94.12 236 PHE A CA 1
ATOM 1837 C C . PHE A 1 236 ? -2.642 8.401 21.069 1.00 94.12 236 PHE A C 1
ATOM 1839 O O . PHE A 1 236 ? -2.342 8.098 22.229 1.00 94.12 236 PHE A O 1
ATOM 1846 N N . LYS A 1 237 ? -2.104 9.460 20.460 1.00 92.81 237 LYS A N 1
ATOM 1847 C CA . LYS A 1 237 ? -1.067 10.274 21.082 1.00 92.81 237 LYS A CA 1
ATOM 1848 C C . LYS A 1 237 ? -1.633 11.087 22.248 1.00 92.81 237 LYS A C 1
ATOM 1850 O O . LYS A 1 237 ? -2.554 11.886 22.092 1.00 92.81 237 LYS A O 1
ATOM 1855 N N . LYS A 1 238 ? -1.020 10.945 23.423 1.00 91.44 238 LYS A N 1
ATOM 1856 C CA . LYS A 1 238 ? -1.304 11.731 24.628 1.00 91.44 238 LYS A CA 1
ATOM 1857 C C . LYS A 1 238 ? -0.040 12.472 25.050 1.00 91.44 238 LYS A C 1
ATOM 1859 O O . LYS A 1 238 ? 0.881 11.885 25.615 1.00 91.44 238 LYS A O 1
ATOM 1864 N N . ASN A 1 239 ? 0.009 13.778 24.797 1.00 89.38 239 ASN A N 1
ATOM 1865 C CA . ASN A 1 239 ? 1.222 14.588 24.964 1.00 89.38 239 ASN A CA 1
ATOM 1866 C C . ASN A 1 239 ? 2.387 14.015 24.127 1.00 89.38 239 ASN A C 1
ATOM 1868 O O . ASN A 1 239 ? 2.300 13.973 22.902 1.00 89.38 239 ASN A O 1
ATOM 1872 N N . SER A 1 240 ? 3.476 13.578 24.766 1.00 91.00 240 SER A N 1
ATOM 1873 C CA . SER A 1 240 ? 4.628 12.943 24.112 1.00 91.00 240 SER A CA 1
ATOM 1874 C C . SER A 1 240 ? 4.512 11.421 23.980 1.00 91.00 240 SER A C 1
ATOM 1876 O O . SER A 1 240 ? 5.347 10.819 23.313 1.00 91.00 240 SER A O 1
ATOM 1878 N N . ASP A 1 241 ? 3.523 10.794 24.619 1.00 93.75 241 ASP A N 1
ATOM 1879 C CA . ASP A 1 241 ? 3.305 9.350 24.550 1.00 93.75 241 ASP A CA 1
ATOM 1880 C C . ASP A 1 241 ? 2.470 9.007 23.310 1.00 93.75 241 ASP A C 1
ATOM 1882 O O . ASP A 1 241 ? 1.290 9.350 23.238 1.00 93.75 241 ASP A O 1
ATOM 1886 N N . LEU A 1 242 ? 3.085 8.341 22.328 1.00 94.62 242 LEU A N 1
ATOM 1887 C CA . LEU A 1 242 ? 2.450 7.983 21.053 1.00 94.62 242 LEU A CA 1
ATOM 1888 C C . LEU A 1 242 ? 1.313 6.965 21.203 1.00 94.62 242 LEU A C 1
ATOM 1890 O O . LEU A 1 242 ? 0.483 6.860 20.308 1.00 94.62 242 LEU A O 1
ATOM 1894 N N . VAL A 1 243 ? 1.270 6.226 22.314 1.00 95.94 243 VAL A N 1
ATOM 1895 C CA . VAL A 1 243 ? 0.268 5.180 22.556 1.00 95.94 243 VAL A CA 1
ATOM 1896 C C . VAL A 1 243 ? -0.587 5.472 23.787 1.00 95.94 243 VAL A C 1
ATOM 1898 O O . VAL A 1 243 ? -1.323 4.604 24.250 1.00 95.94 243 VAL A O 1
ATOM 1901 N N . GLY A 1 244 ? -0.515 6.683 24.342 1.00 94.62 244 GLY A N 1
ATOM 1902 C CA . GLY A 1 244 ? -1.091 6.990 25.652 1.00 94.62 244 GLY A CA 1
ATOM 1903 C C . GLY A 1 244 ? -2.609 6.798 25.747 1.00 94.62 244 GLY A C 1
ATOM 1904 O O . GLY A 1 244 ? -3.108 6.399 26.805 1.00 94.62 244 GLY A O 1
ATOM 1905 N N . TRP A 1 245 ? -3.344 7.002 24.650 1.00 94.81 245 TRP A N 1
ATOM 1906 C CA . TRP A 1 245 ? -4.783 6.730 24.541 1.00 94.81 245 TRP A CA 1
ATOM 1907 C C . TRP A 1 245 ? -5.119 5.355 23.953 1.00 94.81 245 TRP A C 1
ATOM 1909 O O . TRP A 1 245 ? -6.290 5.049 23.761 1.00 94.81 245 TRP A O 1
ATOM 1919 N N . LEU A 1 246 ? -4.144 4.485 23.689 1.00 95.94 246 LEU A N 1
ATOM 1920 C CA . LEU A 1 246 ? -4.443 3.145 23.185 1.00 95.94 246 LEU A CA 1
ATOM 1921 C C . LEU A 1 246 ? -5.241 2.352 24.244 1.00 95.94 246 LEU A C 1
ATOM 1923 O O . LEU A 1 246 ? -4.792 2.289 25.397 1.00 95.94 246 LEU A O 1
ATOM 1927 N N . PRO A 1 247 ? -6.409 1.765 23.915 1.00 95.50 247 PRO A N 1
ATOM 1928 C CA . PRO A 1 247 ? -7.282 1.120 24.893 1.00 95.50 247 PRO A CA 1
ATOM 1929 C C . PRO A 1 247 ? -6.877 -0.329 25.164 1.00 95.50 247 PRO A C 1
ATOM 1931 O O . PRO A 1 247 ? -7.672 -1.253 25.033 1.00 95.50 247 PRO A O 1
ATOM 1934 N N . LEU A 1 248 ? -5.621 -0.520 25.565 1.00 96.75 248 LEU A N 1
ATOM 1935 C CA . LEU A 1 248 ? -5.050 -1.812 25.937 1.00 96.75 248 LEU A CA 1
ATOM 1936 C C . LEU A 1 248 ? -4.375 -1.714 27.308 1.00 96.75 248 LEU A C 1
ATOM 1938 O O . LEU A 1 248 ? -3.753 -0.701 27.625 1.00 96.75 248 LEU A O 1
ATOM 1942 N N . ALA A 1 249 ? -4.467 -2.775 28.112 1.00 93.19 249 ALA A N 1
ATOM 1943 C CA . ALA A 1 249 ? -3.799 -2.831 29.416 1.00 93.19 249 ALA A CA 1
ATOM 1944 C C . ALA A 1 249 ? -2.268 -2.795 29.255 1.00 93.19 249 ALA A C 1
ATOM 1946 O O . ALA A 1 249 ? -1.570 -2.046 29.933 1.00 93.19 249 ALA A O 1
ATOM 1947 N N . GLN A 1 250 ? -1.753 -3.551 28.280 1.00 96.00 250 GLN A N 1
ATOM 1948 C CA . GLN A 1 250 ? -0.382 -3.438 27.790 1.00 96.00 250 GLN A CA 1
ATOM 1949 C C . GLN A 1 250 ? -0.415 -2.800 26.398 1.00 96.00 250 GLN A C 1
ATOM 1951 O O . GLN A 1 250 ? -0.735 -3.459 25.409 1.00 96.00 250 GLN A O 1
ATOM 1956 N N . LYS A 1 251 ? -0.110 -1.498 26.340 1.00 95.88 251 LYS A N 1
ATOM 1957 C CA . LYS A 1 251 ? -0.195 -0.674 25.119 1.00 95.88 251 LYS A CA 1
ATOM 1958 C C . LYS A 1 251 ? 0.974 -0.894 24.154 1.00 95.88 251 LYS A C 1
ATOM 1960 O O . LYS A 1 251 ? 0.847 -0.646 22.957 1.00 95.88 251 LYS A O 1
ATOM 1965 N N . GLY A 1 252 ? 2.101 -1.383 24.666 1.00 96.12 252 GLY A N 1
ATOM 1966 C CA . GLY A 1 252 ? 3.313 -1.558 23.875 1.00 96.12 252 GLY A CA 1
ATOM 1967 C C . GLY A 1 252 ? 3.869 -0.219 23.394 1.00 96.12 252 GLY A C 1
ATOM 1968 O O . GLY A 1 252 ? 3.913 0.750 24.150 1.00 96.12 252 GLY A O 1
ATOM 1969 N N . SER A 1 253 ? 4.303 -0.171 22.142 1.00 96.62 253 SER A N 1
ATOM 1970 C CA . SER A 1 253 ? 4.829 1.020 21.485 1.00 96.62 253 SER A CA 1
ATOM 1971 C C . SER A 1 253 ? 4.506 1.016 19.989 1.00 96.62 253 SER A C 1
ATOM 1973 O O . SER A 1 253 ? 4.072 0.010 19.419 1.00 96.62 253 SER A O 1
ATOM 1975 N N . LEU A 1 254 ? 4.737 2.160 19.348 1.00 95.81 254 LEU A N 1
ATOM 1976 C CA . LEU A 1 254 ? 4.784 2.269 17.897 1.00 95.81 254 LEU A CA 1
ATOM 1977 C C . LEU A 1 254 ? 6.247 2.109 17.458 1.00 95.81 254 LEU A C 1
ATOM 1979 O O . LEU A 1 254 ? 7.052 3.034 17.592 1.00 95.81 254 LEU A O 1
ATOM 1983 N N . ALA A 1 255 ? 6.611 0.910 17.009 1.00 93.56 255 ALA A N 1
ATOM 1984 C CA . ALA A 1 255 ? 7.963 0.595 16.571 1.00 93.56 255 ALA A CA 1
ATOM 1985 C C . ALA A 1 255 ? 8.227 1.190 15.187 1.00 93.56 255 ALA A C 1
ATOM 1987 O O . ALA A 1 255 ? 7.378 1.136 14.297 1.00 93.56 255 ALA A O 1
ATOM 1988 N N . THR A 1 256 ? 9.427 1.734 15.002 1.00 91.50 256 THR A N 1
ATOM 1989 C CA . THR A 1 256 ? 9.903 2.160 13.685 1.00 91.50 256 THR A CA 1
ATOM 1990 C C . THR A 1 256 ? 10.411 0.945 12.915 1.00 91.50 256 THR A C 1
ATOM 1992 O O . THR A 1 256 ? 11.260 0.203 13.405 1.00 91.50 256 THR A O 1
ATOM 1995 N N . LEU A 1 257 ? 9.886 0.769 11.710 1.00 89.12 257 LEU A N 1
ATOM 1996 C CA . LEU A 1 257 ? 10.201 -0.289 10.762 1.00 89.12 257 LEU A CA 1
ATOM 1997 C C . LEU A 1 257 ? 10.364 0.349 9.375 1.00 89.12 257 LEU A C 1
ATOM 1999 O O . LEU A 1 257 ? 9.505 0.218 8.503 1.00 89.12 257 LEU A O 1
ATOM 2003 N N . ARG A 1 258 ? 11.435 1.126 9.197 1.00 84.38 258 ARG A N 1
ATOM 2004 C CA . ARG A 1 258 ? 11.655 1.881 7.956 1.00 84.38 258 ARG A CA 1
ATOM 2005 C C . ARG A 1 258 ? 12.020 0.955 6.809 1.00 84.38 258 ARG A C 1
ATOM 2007 O O . ARG A 1 258 ? 12.844 0.065 6.986 1.00 84.38 258 ARG A O 1
ATOM 2014 N N . GLY A 1 259 ? 11.480 1.226 5.625 1.00 77.00 259 GLY A N 1
ATOM 2015 C CA . GLY A 1 259 ? 12.066 0.709 4.388 1.00 77.00 259 GLY A CA 1
ATOM 2016 C C . GLY A 1 259 ? 13.330 1.500 4.041 1.00 77.00 259 GLY A C 1
ATOM 2017 O O . GLY A 1 259 ? 13.235 2.573 3.450 1.00 77.00 259 GLY A O 1
ATOM 2018 N N . TRP A 1 260 ? 14.514 1.019 4.433 1.00 76.31 260 TRP A N 1
ATOM 2019 C CA . TRP A 1 260 ? 15.789 1.639 4.041 1.00 76.31 260 TRP A CA 1
ATOM 2020 C C . TRP A 1 260 ? 16.773 0.588 3.504 1.00 76.31 260 TRP A C 1
ATOM 2022 O O . TRP A 1 260 ? 16.339 -0.345 2.845 1.00 76.31 260 TRP A O 1
ATOM 2032 N N . LEU A 1 261 ? 18.087 0.751 3.725 1.00 73.62 261 LEU A N 1
ATOM 2033 C CA . LEU A 1 261 ? 19.138 -0.153 3.239 1.00 73.62 261 LEU A CA 1
ATOM 2034 C C . LEU A 1 261 ? 18.845 -1.619 3.578 1.00 73.62 261 LEU A C 1
ATOM 2036 O O . LEU A 1 261 ? 19.152 -2.504 2.785 1.00 73.62 261 LEU A O 1
ATOM 2040 N N . TYR A 1 262 ? 18.238 -1.845 4.742 1.00 77.06 262 TYR A N 1
ATOM 2041 C CA . TYR A 1 262 ? 17.705 -3.134 5.128 1.00 77.06 262 TYR A CA 1
ATOM 2042 C C . TYR A 1 262 ? 16.189 -3.088 5.107 1.00 77.06 262 TYR A C 1
ATOM 2044 O O . TYR A 1 262 ? 15.571 -2.161 5.640 1.00 77.06 262 TYR A O 1
ATOM 2052 N N . HIS A 1 263 ? 15.616 -4.088 4.455 1.00 78.94 263 HIS A N 1
ATOM 2053 C CA . HIS A 1 263 ? 14.185 -4.191 4.274 1.00 78.94 263 HIS A CA 1
ATOM 2054 C C . HIS A 1 263 ? 13.578 -5.032 5.388 1.00 78.94 263 HIS A C 1
ATOM 2056 O O . HIS A 1 263 ? 14.178 -5.991 5.876 1.00 78.94 263 HIS A O 1
ATOM 2062 N N . LYS A 1 264 ? 12.362 -4.653 5.765 1.00 89.75 264 LYS A N 1
ATOM 2063 C CA . LYS A 1 264 ? 11.480 -5.498 6.552 1.00 89.75 264 LYS A CA 1
ATOM 2064 C C . LYS A 1 264 ? 10.686 -6.391 5.609 1.00 89.75 264 LYS A C 1
ATOM 2066 O O . LYS A 1 264 ? 10.381 -6.000 4.490 1.00 89.75 264 LYS A O 1
ATOM 2071 N N . ASP A 1 265 ? 10.322 -7.555 6.107 1.00 91.94 265 ASP A N 1
ATOM 2072 C CA . ASP A 1 265 ? 9.439 -8.497 5.448 1.00 91.94 265 ASP A CA 1
ATOM 2073 C C . ASP A 1 265 ? 8.000 -8.200 5.877 1.00 91.94 265 ASP A C 1
ATOM 2075 O O . ASP A 1 265 ? 7.582 -8.591 6.975 1.00 91.94 265 ASP A O 1
ATOM 2079 N N . GLU A 1 266 ? 7.239 -7.489 5.041 1.00 96.19 266 GLU A N 1
ATOM 2080 C CA . GLU A 1 266 ? 5.810 -7.261 5.259 1.00 96.19 266 GLU A CA 1
ATOM 2081 C C . GLU A 1 266 ? 4.967 -8.453 4.810 1.00 96.19 266 GLU A C 1
ATOM 2083 O O . GLU A 1 266 ? 5.123 -8.994 3.715 1.00 96.19 266 GLU A O 1
ATOM 2088 N N . TRP A 1 267 ? 4.013 -8.838 5.648 1.00 97.94 267 TRP A N 1
ATOM 2089 C CA . TRP A 1 267 ? 3.147 -9.975 5.394 1.00 97.94 267 TRP A CA 1
ATOM 2090 C C . TRP A 1 267 ? 1.703 -9.694 5.791 1.00 97.94 267 TRP A C 1
ATOM 2092 O O . TRP A 1 267 ? 1.384 -8.861 6.642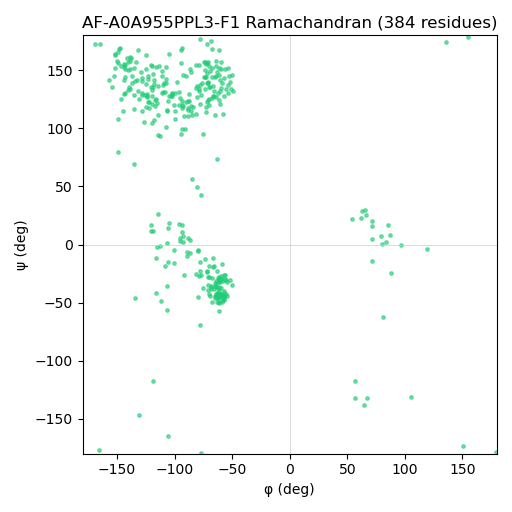 1.00 97.94 267 TRP A O 1
ATOM 2102 N N . VAL A 1 268 ? 0.814 -10.463 5.181 1.00 98.25 268 VAL A N 1
ATOM 2103 C CA . VAL A 1 268 ? -0.627 -10.418 5.370 1.00 98.25 268 VAL A CA 1
ATOM 2104 C C . VAL A 1 268 ? -1.192 -11.836 5.385 1.00 98.25 268 VAL A C 1
ATOM 2106 O O . VAL A 1 268 ? -0.899 -12.671 4.526 1.00 98.25 268 VAL A O 1
ATOM 2109 N N . LYS A 1 269 ? -2.041 -12.120 6.371 1.00 98.44 269 LYS A N 1
ATOM 2110 C CA . LYS A 1 269 ? -2.822 -13.356 6.430 1.00 98.44 269 LYS A CA 1
ATOM 2111 C C . LYS A 1 269 ? -4.024 -13.278 5.495 1.00 98.44 269 LYS A C 1
ATOM 2113 O O . LYS A 1 269 ? -4.570 -12.208 5.248 1.00 98.44 269 LYS A O 1
ATOM 2118 N N . ARG A 1 270 ? -4.503 -14.438 5.037 1.00 98.06 270 ARG A N 1
ATOM 2119 C CA . ARG A 1 270 ? -5.817 -14.531 4.384 1.00 98.06 270 ARG A CA 1
ATOM 2120 C C . ARG A 1 270 ? -6.883 -14.023 5.351 1.00 98.06 270 ARG A C 1
ATOM 2122 O O . ARG A 1 270 ? -7.115 -14.650 6.382 1.00 98.06 270 ARG A O 1
ATOM 2129 N N . HIS A 1 271 ? -7.486 -12.889 5.024 1.00 98.50 271 HIS A N 1
ATOM 2130 C CA . HIS A 1 271 ? -8.417 -12.184 5.894 1.00 98.50 271 HIS A CA 1
ATOM 2131 C C . HIS A 1 271 ? -9.413 -11.375 5.047 1.00 98.50 271 HIS A C 1
ATOM 2133 O O . HIS A 1 271 ? -8.987 -10.823 4.031 1.00 98.50 271 HIS A O 1
ATOM 2139 N N . PRO A 1 272 ? -10.696 -11.237 5.447 1.00 98.06 272 PRO A N 1
ATOM 2140 C CA . PRO A 1 272 ? -11.698 -10.484 4.680 1.00 98.06 272 PRO A CA 1
ATOM 2141 C C . PRO A 1 272 ? -11.298 -9.041 4.343 1.00 98.06 272 PRO A C 1
ATOM 2143 O O . PRO A 1 272 ? -11.616 -8.539 3.273 1.00 98.06 272 PRO A O 1
ATOM 2146 N N . ILE A 1 273 ? -10.521 -8.386 5.212 1.00 98.44 273 ILE A N 1
ATOM 2147 C CA . ILE A 1 273 ? -9.995 -7.030 4.952 1.00 98.44 273 ILE A CA 1
ATOM 2148 C C . ILE A 1 273 ? -9.123 -6.972 3.676 1.00 98.44 273 ILE A C 1
ATOM 2150 O O . ILE A 1 273 ? -9.067 -5.947 3.004 1.00 98.44 273 ILE A O 1
ATOM 2154 N N . PHE A 1 274 ? -8.495 -8.080 3.285 1.00 98.31 274 PHE A N 1
ATOM 2155 C CA . PHE A 1 274 ? -7.676 -8.189 2.074 1.00 98.31 274 PHE A CA 1
ATOM 2156 C C . PHE A 1 274 ? -8.379 -8.963 0.948 1.00 98.31 274 PHE A C 1
ATOM 2158 O O . PHE A 1 274 ? -7.731 -9.437 0.018 1.00 98.31 274 PHE A O 1
ATOM 2165 N N . GLU A 1 275 ? -9.705 -9.118 1.004 1.00 97.19 275 GLU A N 1
ATOM 2166 C CA . GLU A 1 275 ? -10.455 -9.800 -0.051 1.00 97.19 275 GLU A CA 1
ATOM 2167 C C . GLU A 1 275 ? -10.236 -9.135 -1.420 1.00 97.19 275 GLU A C 1
ATOM 2169 O O . GLU A 1 275 ? -10.420 -7.925 -1.583 1.00 97.19 275 GLU A O 1
ATOM 2174 N N . GLY A 1 276 ? -9.860 -9.946 -2.413 1.00 95.12 276 GLY A N 1
ATOM 2175 C CA . GLY A 1 276 ? -9.546 -9.486 -3.767 1.00 95.12 276 GLY A CA 1
ATOM 2176 C C . GLY A 1 276 ? -8.148 -8.880 -3.933 1.00 95.12 276 GLY A C 1
ATOM 2177 O O . GLY A 1 276 ? -7.859 -8.370 -5.008 1.00 95.12 276 GLY A O 1
ATOM 2178 N N . LEU A 1 277 ? -7.290 -8.942 -2.908 1.00 96.94 277 LEU A N 1
ATOM 2179 C CA . LEU A 1 277 ? -5.897 -8.500 -2.966 1.00 96.94 277 LEU A CA 1
ATOM 2180 C C . LEU A 1 277 ? -4.931 -9.664 -2.637 1.00 96.94 277 LEU A C 1
ATOM 2182 O O . LEU A 1 277 ? -5.324 -10.615 -1.951 1.00 96.94 277 LEU A O 1
ATOM 2186 N N . PRO A 1 278 ? -3.669 -9.636 -3.113 1.00 96.62 278 PRO A N 1
ATOM 2187 C CA . PRO A 1 278 ? -2.697 -10.700 -2.847 1.00 96.62 278 PRO A CA 1
ATOM 2188 C C . PRO A 1 278 ? -2.402 -10.875 -1.351 1.00 96.62 278 PRO A C 1
ATOM 2190 O O . PRO A 1 278 ? -2.278 -9.898 -0.620 1.00 96.62 278 PRO A O 1
ATOM 2193 N N . THR A 1 279 ? -2.245 -12.114 -0.882 1.00 97.50 279 THR A N 1
ATOM 2194 C CA . THR A 1 279 ? -1.916 -12.411 0.528 1.00 97.50 279 THR A CA 1
ATOM 2195 C C . THR A 1 279 ? -0.660 -13.276 0.642 1.00 97.50 279 THR A C 1
ATOM 2197 O O . THR A 1 279 ? -0.253 -13.898 -0.336 1.00 97.50 279 THR A O 1
ATOM 2200 N N . GLY A 1 280 ? -0.046 -13.345 1.827 1.00 97.44 280 GLY A N 1
ATOM 2201 C CA . GLY A 1 280 ? 1.311 -13.867 2.013 1.00 97.44 280 GLY A CA 1
ATOM 2202 C C . GLY A 1 280 ? 2.290 -12.721 2.251 1.00 97.44 280 GLY A C 1
ATOM 2203 O O . GLY A 1 280 ? 2.012 -11.863 3.082 1.00 97.44 280 GLY A O 1
ATOM 2204 N N . MET A 1 281 ? 3.415 -12.703 1.539 1.00 96.25 281 MET A N 1
ATOM 2205 C CA . MET A 1 281 ? 4.303 -11.535 1.514 1.00 96.25 281 MET A CA 1
ATOM 2206 C C . MET A 1 281 ? 3.651 -10.405 0.714 1.00 96.25 281 MET A C 1
ATOM 2208 O O . MET A 1 281 ? 3.027 -10.668 -0.315 1.00 96.25 281 MET A O 1
ATOM 2212 N N . MET A 1 282 ? 3.763 -9.163 1.184 1.00 96.69 282 MET A N 1
ATOM 2213 C CA . MET A 1 282 ? 3.234 -8.017 0.447 1.00 96.69 282 MET A CA 1
ATOM 2214 C C . MET A 1 282 ? 4.116 -7.731 -0.770 1.00 96.69 282 MET A C 1
ATOM 2216 O O . MET A 1 282 ? 5.273 -7.343 -0.639 1.00 96.69 282 MET A O 1
ATOM 2220 N N . ASP A 1 283 ? 3.553 -7.915 -1.961 1.00 94.31 283 ASP A N 1
ATOM 2221 C CA . ASP A 1 283 ? 4.207 -7.562 -3.217 1.00 94.31 283 ASP A CA 1
ATOM 2222 C C . ASP A 1 283 ? 4.270 -6.035 -3.383 1.00 94.31 283 ASP A C 1
ATOM 2224 O O . ASP A 1 283 ? 3.246 -5.348 -3.345 1.00 94.31 283 ASP A O 1
ATOM 2228 N N . TYR A 1 284 ? 5.471 -5.495 -3.582 1.00 92.94 284 TYR A N 1
ATOM 2229 C CA . TYR A 1 284 ? 5.703 -4.058 -3.742 1.00 92.94 284 TYR A CA 1
ATOM 2230 C C . TYR A 1 284 ? 5.163 -3.515 -5.071 1.00 92.94 284 TYR A C 1
ATOM 2232 O O . TYR A 1 284 ? 4.927 -2.312 -5.171 1.00 92.94 284 TYR A O 1
ATOM 2240 N N . SER A 1 285 ? 4.909 -4.366 -6.069 1.00 93.25 285 SER A N 1
ATOM 2241 C CA . SER A 1 285 ? 4.179 -3.958 -7.278 1.00 93.25 285 SER A CA 1
ATOM 2242 C C . SER A 1 285 ? 2.716 -3.593 -6.994 1.00 93.25 285 SER A C 1
ATOM 2244 O O . SER A 1 285 ? 2.117 -2.853 -7.763 1.00 93.25 285 SER A O 1
ATOM 2246 N N . VAL A 1 286 ? 2.168 -4.026 -5.852 1.00 96.81 286 VAL A N 1
ATOM 2247 C CA . VAL A 1 286 ? 0.785 -3.750 -5.438 1.00 96.81 286 VAL A CA 1
ATOM 2248 C C . VAL A 1 286 ? 0.732 -2.823 -4.223 1.00 96.81 286 VAL A C 1
ATOM 2250 O O . VAL A 1 286 ? -0.003 -1.840 -4.218 1.00 96.81 286 VAL A O 1
ATOM 2253 N N . TYR A 1 287 ? 1.510 -3.112 -3.178 1.00 97.50 287 TYR A N 1
ATOM 2254 C CA . TYR A 1 287 ? 1.309 -2.538 -1.842 1.00 97.50 287 TYR A CA 1
ATOM 2255 C C . TYR A 1 287 ? 2.233 -1.374 -1.477 1.00 97.50 287 TYR A C 1
ATOM 2257 O O . TYR A 1 287 ? 2.058 -0.785 -0.408 1.00 97.50 287 TYR A O 1
ATOM 2265 N N . ARG A 1 288 ? 3.213 -1.014 -2.316 1.00 94.62 288 ARG A N 1
ATOM 2266 C CA . ARG A 1 288 ? 4.264 -0.045 -1.942 1.00 94.62 288 ARG A C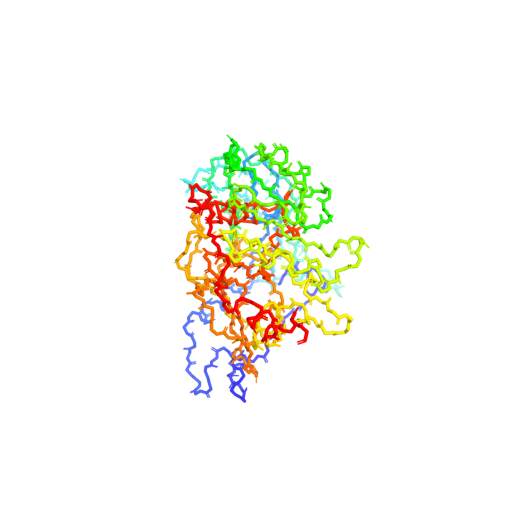A 1
ATOM 2267 C C . ARG A 1 288 ? 3.738 1.311 -1.451 1.00 94.62 288 ARG A C 1
ATOM 2269 O O . ARG A 1 288 ? 4.371 1.921 -0.597 1.00 94.62 288 ARG A O 1
ATOM 2276 N N . GLU A 1 289 ? 2.580 1.762 -1.936 1.00 96.25 289 GLU A N 1
ATOM 2277 C CA . GLU A 1 289 ? 1.995 3.045 -1.524 1.00 96.25 289 GLU A CA 1
ATOM 2278 C C . GLU A 1 289 ? 1.335 2.975 -0.137 1.00 96.25 289 GLU A C 1
ATOM 2280 O O . GLU A 1 289 ? 1.264 3.982 0.575 1.00 96.25 289 GLU A O 1
ATOM 2285 N N . VAL A 1 290 ? 0.879 1.785 0.279 1.00 97.50 290 VAL A N 1
ATOM 2286 C CA . VAL A 1 290 ? 0.152 1.568 1.541 1.00 97.50 290 VAL A CA 1
ATOM 2287 C C . VAL A 1 290 ? 1.017 0.994 2.664 1.00 97.50 290 VAL A C 1
ATOM 2289 O O . VAL A 1 290 ? 0.615 1.064 3.828 1.00 97.50 290 VAL A O 1
ATOM 2292 N N . ILE A 1 291 ? 2.197 0.455 2.351 1.00 96.75 291 ILE A N 1
ATOM 2293 C CA . ILE A 1 291 ? 3.147 -0.045 3.350 1.00 96.75 291 ILE A CA 1
ATOM 2294 C C . ILE A 1 291 ? 3.671 1.127 4.208 1.00 96.75 291 ILE A C 1
ATOM 2296 O O . ILE A 1 291 ? 4.158 2.123 3.669 1.00 96.75 291 ILE A O 1
ATOM 2300 N N . PRO A 1 292 ? 3.593 1.036 5.548 1.00 95.62 292 PRO A N 1
ATOM 2301 C CA . PRO A 1 292 ? 4.070 2.078 6.445 1.00 95.62 292 PRO A CA 1
ATOM 2302 C C . PRO A 1 292 ? 5.507 1.839 6.924 1.00 95.62 292 PRO A C 1
ATOM 2304 O O . PRO A 1 292 ? 6.052 0.736 6.839 1.00 95.62 292 PRO A O 1
ATOM 2307 N N . ASP A 1 293 ? 6.081 2.876 7.534 1.00 94.12 293 ASP A N 1
ATOM 2308 C CA . ASP A 1 293 ? 7.372 2.827 8.237 1.00 94.12 293 ASP A CA 1
ATOM 2309 C C . ASP A 1 293 ? 7.238 2.525 9.740 1.00 94.12 293 ASP A C 1
ATOM 2311 O O . ASP A 1 293 ? 8.207 2.626 10.500 1.00 94.12 293 ASP A O 1
ATOM 2315 N N . VAL A 1 294 ? 6.031 2.196 10.206 1.00 95.00 294 VAL A N 1
ATOM 2316 C CA . VAL A 1 294 ? 5.741 1.926 11.618 1.00 95.00 294 VAL A CA 1
ATOM 2317 C C . VAL A 1 294 ? 4.797 0.742 11.791 1.00 95.00 294 VAL A C 1
ATOM 2319 O O . VAL A 1 294 ? 3.931 0.484 10.952 1.00 95.00 294 VAL A O 1
ATOM 2322 N N . ALA A 1 295 ? 4.933 0.048 12.917 1.00 97.00 295 ALA A N 1
ATOM 2323 C CA . ALA A 1 295 ? 4.018 -1.010 13.326 1.00 97.00 295 ALA A CA 1
ATOM 2324 C C . ALA A 1 295 ? 3.816 -1.019 14.843 1.00 97.00 295 ALA A C 1
ATOM 2326 O O . ALA A 1 295 ? 4.671 -0.590 15.620 1.00 97.00 295 ALA A O 1
ATOM 2327 N N . TRP A 1 296 ? 2.678 -1.545 15.268 1.00 97.88 296 TRP A N 1
ATOM 2328 C CA . TRP A 1 296 ? 2.342 -1.749 16.666 1.00 97.88 296 TRP A CA 1
ATOM 2329 C C . TRP A 1 296 ? 3.180 -2.901 17.241 1.00 97.88 296 TRP A C 1
ATOM 2331 O O . TRP A 1 296 ? 3.152 -4.013 16.717 1.00 97.88 296 TRP A O 1
ATOM 2341 N N . SER A 1 297 ? 3.953 -2.649 18.303 1.00 97.19 297 SER A N 1
ATOM 2342 C CA . SER A 1 297 ? 4.825 -3.661 18.918 1.00 97.19 297 SER A CA 1
ATOM 2343 C C . SER A 1 297 ? 4.609 -3.780 20.423 1.00 97.19 297 SER A C 1
ATOM 2345 O O . SER A 1 297 ? 4.425 -2.784 21.117 1.00 97.19 297 SER A O 1
ATOM 2347 N N . GLY A 1 298 ? 4.634 -5.007 20.946 1.00 96.12 298 GLY A N 1
ATOM 2348 C CA . GLY A 1 298 ? 4.535 -5.267 22.384 1.00 96.12 298 GLY A CA 1
ATOM 2349 C C . GLY A 1 298 ? 3.158 -5.014 23.011 1.00 96.12 298 GLY A C 1
ATOM 2350 O O . GLY A 1 298 ? 3.096 -4.835 24.228 1.00 96.12 298 GLY A O 1
ATOM 2351 N N . GLN A 1 299 ? 2.071 -4.983 22.226 1.00 96.06 299 GLN A N 1
ATOM 2352 C CA . GLN A 1 299 ? 0.708 -5.028 22.775 1.00 96.06 299 GLN A CA 1
ATOM 2353 C C . GLN A 1 299 ? 0.409 -6.389 23.420 1.00 96.06 299 GLN A C 1
ATOM 2355 O O . GLN A 1 299 ? 1.108 -7.379 23.187 1.00 96.06 299 GLN A O 1
ATOM 2360 N N . VAL A 1 300 ? -0.701 -6.460 24.160 1.00 95.50 300 VAL A N 1
ATOM 2361 C CA . VAL A 1 300 ? -1.398 -7.740 24.366 1.00 95.50 300 VAL A CA 1
ATOM 2362 C C . VAL A 1 300 ? -1.716 -8.414 23.020 1.00 95.50 300 VAL A C 1
ATOM 2364 O O . VAL A 1 300 ? -1.888 -7.739 22.000 1.00 95.50 300 VAL A O 1
ATOM 2367 N N . VAL A 1 301 ? -1.801 -9.746 23.021 1.00 96.06 301 VAL A N 1
ATOM 2368 C CA . VAL A 1 301 ? -2.132 -10.527 21.819 1.00 96.06 301 VAL A CA 1
ATOM 2369 C C . VAL A 1 301 ? -3.533 -10.128 21.325 1.00 96.06 301 VAL A C 1
ATOM 2371 O O . VAL A 1 301 ? -4.467 -10.188 22.124 1.00 96.06 301 VAL A O 1
ATOM 2374 N N . PRO A 1 302 ? -3.691 -9.704 20.057 1.00 98.00 302 PRO A N 1
ATOM 2375 C CA . PRO A 1 302 ? -5.002 -9.397 19.489 1.00 98.00 302 PRO A CA 1
ATOM 2376 C C . PRO A 1 302 ? -5.833 -10.660 19.263 1.00 98.00 302 PRO A C 1
ATOM 2378 O O . PRO A 1 302 ? -5.284 -11.746 19.066 1.00 98.00 302 PRO A O 1
ATOM 2381 N N . ASP A 1 303 ? -7.152 -10.494 19.201 1.00 98.44 303 ASP A N 1
ATOM 2382 C CA . ASP A 1 303 ? -8.085 -11.553 18.816 1.00 98.44 303 ASP A CA 1
ATOM 2383 C C . ASP A 1 303 ? -7.863 -11.992 17.363 1.00 98.44 303 ASP A C 1
ATOM 2385 O O . ASP A 1 303 ? -7.917 -13.184 17.057 1.00 98.44 303 ASP A O 1
ATOM 2389 N N . GLU A 1 304 ? -7.534 -11.044 16.475 1.00 98.62 304 GLU A N 1
ATOM 2390 C CA . GLU A 1 304 ? -7.147 -11.343 15.096 1.00 98.62 304 GLU A CA 1
ATOM 2391 C C . GLU A 1 304 ? -5.854 -10.619 14.704 1.00 98.62 304 GLU A C 1
ATOM 2393 O O . GLU A 1 304 ? -5.720 -9.395 14.779 1.00 98.62 304 GLU A O 1
ATOM 2398 N N . VAL A 1 305 ? -4.885 -11.404 14.237 1.00 98.38 305 VAL A N 1
ATOM 2399 C CA . VAL A 1 305 ? -3.654 -10.918 13.608 1.00 98.38 305 VAL A CA 1
ATOM 2400 C C . VAL A 1 305 ? -3.888 -10.878 12.102 1.00 98.38 305 VAL A C 1
ATOM 2402 O O . VAL A 1 305 ? -4.090 -11.940 11.511 1.00 98.38 305 VAL A O 1
ATOM 2405 N N . VAL A 1 306 ? -3.835 -9.694 11.485 1.00 98.69 306 VAL A N 1
ATOM 2406 C CA . VAL A 1 306 ? -4.176 -9.526 10.062 1.00 98.69 306 VAL A CA 1
ATOM 2407 C C . VAL A 1 306 ? -2.933 -9.303 9.203 1.00 98.69 306 VAL A C 1
ATOM 2409 O O . VAL A 1 306 ? -2.680 -10.082 8.285 1.00 98.69 306 VAL A O 1
ATOM 2412 N N . ALA A 1 307 ? -2.137 -8.281 9.517 1.00 98.69 307 ALA A N 1
ATOM 2413 C CA . ALA A 1 307 ? -0.915 -7.945 8.789 1.00 98.69 307 ALA A CA 1
ATOM 2414 C C . ALA A 1 307 ? 0.174 -7.438 9.738 1.00 98.69 307 ALA A C 1
ATOM 2416 O O . ALA A 1 307 ? -0.117 -6.865 10.793 1.00 98.69 307 ALA A O 1
ATOM 2417 N N . GLY A 1 308 ? 1.432 -7.619 9.356 1.00 98.00 308 GLY A N 1
ATOM 2418 C CA . GLY A 1 308 ? 2.578 -7.201 10.152 1.00 98.00 308 GLY A CA 1
ATOM 2419 C C . GLY A 1 308 ? 3.867 -7.203 9.354 1.00 98.00 308 GLY A C 1
ATOM 2420 O O . GLY A 1 308 ? 3.871 -7.469 8.156 1.00 98.00 308 GLY A O 1
ATOM 2421 N N . ALA A 1 309 ? 4.963 -6.897 10.036 1.00 96.69 309 ALA A N 1
ATOM 2422 C CA . ALA A 1 309 ? 6.284 -6.948 9.440 1.00 96.69 309 ALA A CA 1
ATOM 2423 C C . ALA A 1 309 ? 7.350 -7.355 10.448 1.00 96.69 309 ALA A C 1
ATOM 2425 O O . ALA A 1 309 ? 7.207 -7.125 11.655 1.00 96.69 309 ALA A O 1
ATOM 2426 N N . ASN A 1 310 ? 8.423 -7.938 9.924 1.00 93.12 310 ASN A N 1
ATOM 2427 C CA . ASN A 1 310 ? 9.614 -8.291 10.682 1.00 93.12 310 ASN A CA 1
ATOM 2428 C C . ASN A 1 310 ? 10.837 -7.718 9.970 1.00 93.12 310 ASN A C 1
ATOM 2430 O O . ASN A 1 310 ? 11.011 -7.927 8.778 1.00 93.12 310 ASN A O 1
ATOM 2434 N N . ASP A 1 311 ? 11.688 -7.023 10.701 1.00 89.56 311 ASP A N 1
ATOM 2435 C CA . ASP A 1 311 ? 13.036 -6.677 10.288 1.00 89.56 311 ASP A CA 1
ATOM 2436 C C . ASP A 1 311 ? 13.993 -7.565 11.086 1.00 89.56 311 ASP A C 1
ATOM 2438 O O . ASP A 1 311 ? 14.024 -7.511 12.319 1.00 89.56 311 ASP A O 1
ATOM 2442 N N . ALA A 1 312 ? 14.703 -8.436 10.372 1.00 84.25 312 ALA A N 1
ATOM 2443 C CA . ALA A 1 312 ? 15.651 -9.397 10.931 1.00 84.25 312 ALA A CA 1
ATOM 2444 C C . ALA A 1 312 ? 17.073 -9.201 10.378 1.00 84.25 312 ALA A C 1
ATOM 2446 O O . ALA A 1 312 ? 17.897 -10.110 10.458 1.00 84.25 312 ALA A O 1
ATOM 2447 N N . SER A 1 313 ? 17.344 -8.040 9.782 1.00 74.50 313 SER A N 1
ATOM 2448 C CA . SER A 1 313 ? 18.555 -7.777 9.004 1.00 74.50 313 SER A CA 1
ATOM 2449 C C . SER A 1 313 ? 19.801 -7.496 9.862 1.00 74.50 313 SER A C 1
ATOM 2451 O O . SER A 1 313 ? 20.714 -8.312 9.930 1.00 74.50 313 SER A O 1
ATOM 2453 N N . LEU A 1 314 ? 19.842 -6.350 10.549 1.00 70.56 314 LEU A N 1
ATOM 2454 C CA . LEU A 1 314 ? 20.915 -5.943 11.468 1.00 70.56 314 LEU A CA 1
ATOM 2455 C C . LEU A 1 314 ? 20.509 -6.028 12.938 1.00 70.56 314 LEU A C 1
ATOM 2457 O O . LEU A 1 314 ? 21.327 -6.307 13.814 1.00 70.56 314 LEU A O 1
ATOM 2461 N N . ALA A 1 315 ? 19.250 -5.721 13.213 1.00 76.62 315 ALA A N 1
ATOM 2462 C CA . ALA A 1 315 ? 18.629 -5.819 14.518 1.00 76.62 315 ALA A CA 1
ATOM 2463 C C . ALA A 1 315 ? 17.298 -6.543 14.348 1.00 76.62 315 ALA A C 1
ATOM 2465 O O . ALA A 1 315 ? 16.814 -6.712 13.232 1.00 76.62 315 ALA A O 1
ATOM 2466 N N . TYR A 1 316 ? 16.706 -6.959 15.462 1.00 85.88 316 TYR A N 1
ATOM 2467 C CA . TYR A 1 316 ? 15.358 -7.494 15.436 1.00 85.88 316 TYR A CA 1
ATOM 2468 C C . TYR A 1 316 ? 14.361 -6.393 15.781 1.00 85.88 316 TYR A C 1
ATOM 2470 O O . TYR A 1 316 ? 14.398 -5.833 16.880 1.00 85.88 316 TYR A O 1
ATOM 2478 N N . SER A 1 317 ? 13.446 -6.118 14.860 1.00 89.44 317 SER A N 1
ATOM 2479 C CA . SER A 1 317 ? 12.256 -5.320 15.122 1.00 89.44 317 SER A CA 1
ATOM 2480 C C . SER A 1 317 ? 11.063 -5.985 14.453 1.00 89.44 317 SER A C 1
ATOM 2482 O O . SER A 1 317 ? 11.159 -6.495 13.345 1.00 89.44 317 SER A O 1
ATOM 2484 N N . SER A 1 318 ? 9.917 -6.012 15.118 1.00 94.50 318 SER A N 1
ATOM 2485 C CA . SER A 1 318 ? 8.709 -6.610 14.554 1.00 94.50 318 SER A CA 1
ATOM 2486 C C . SER A 1 318 ? 7.474 -5.946 15.125 1.00 94.50 318 SER A C 1
ATOM 2488 O O . SER A 1 318 ? 7.477 -5.498 16.279 1.00 94.50 318 SER A O 1
ATOM 2490 N N . GLY A 1 319 ? 6.394 -5.950 14.356 1.00 96.94 319 GLY A N 1
ATOM 2491 C CA . GLY A 1 319 ? 5.115 -5.442 14.821 1.00 96.94 319 GLY A CA 1
ATOM 2492 C C . GLY A 1 319 ? 3.967 -5.781 13.887 1.00 96.94 319 GLY A C 1
ATOM 2493 O O . GLY A 1 319 ? 4.155 -6.294 12.784 1.00 96.94 319 GLY A O 1
ATOM 2494 N N . LEU A 1 320 ? 2.763 -5.477 14.353 1.00 98.38 320 LEU A N 1
ATOM 2495 C CA . LEU A 1 320 ? 1.529 -5.623 13.600 1.00 98.38 320 LEU A CA 1
ATOM 2496 C C . LEU A 1 320 ? 1.161 -4.291 12.952 1.00 98.38 320 LEU A C 1
ATOM 2498 O O . LEU A 1 320 ? 1.161 -3.246 13.599 1.00 98.38 320 LEU A O 1
ATOM 2502 N N . MET A 1 321 ? 0.845 -4.335 11.665 1.00 98.38 321 MET A N 1
ATOM 2503 C CA . MET A 1 321 ? 0.350 -3.182 10.912 1.00 98.38 321 MET A CA 1
ATOM 2504 C C . MET A 1 321 ? -1.172 -3.123 10.918 1.00 98.38 321 MET A C 1
ATOM 2506 O O . MET A 1 321 ? -1.748 -2.048 10.785 1.00 98.38 321 MET A O 1
ATOM 2510 N N . LEU A 1 322 ? -1.823 -4.278 11.078 1.00 98.75 322 LEU A N 1
ATOM 2511 C CA . LEU A 1 322 ? -3.268 -4.379 11.172 1.00 98.75 322 LEU A CA 1
ATOM 2512 C C . LEU A 1 322 ? -3.662 -5.525 12.109 1.00 98.75 322 LEU A C 1
ATOM 2514 O O . LEU A 1 322 ? -3.241 -6.673 11.919 1.00 98.75 322 LEU A O 1
ATOM 2518 N N . SER A 1 323 ? -4.471 -5.215 13.117 1.00 98.69 323 SER A N 1
ATOM 2519 C CA . SER A 1 323 ? -4.952 -6.179 14.110 1.00 98.69 323 SER A CA 1
ATOM 2520 C C . SER A 1 323 ? -6.337 -5.813 14.639 1.00 98.69 323 SER A C 1
ATOM 2522 O O . SER A 1 323 ? -6.747 -4.651 14.590 1.00 98.69 323 SER A O 1
ATOM 2524 N N . VAL A 1 324 ? -7.063 -6.817 15.136 1.00 98.75 324 VAL A N 1
ATOM 2525 C CA . VAL A 1 324 ? -8.420 -6.673 15.684 1.00 98.75 324 VAL A CA 1
ATOM 2526 C C . VAL A 1 324 ? -8.430 -7.111 17.143 1.00 98.75 324 VAL A C 1
ATOM 2528 O O . VAL A 1 324 ? -7.910 -8.174 17.476 1.00 98.75 324 VAL A O 1
ATOM 2531 N N . TYR A 1 325 ? -9.041 -6.298 17.998 1.00 98.62 325 TYR A N 1
ATOM 2532 C CA . TYR A 1 325 ? -9.203 -6.550 19.428 1.00 98.62 325 TYR A CA 1
ATOM 2533 C C . TYR A 1 325 ? -10.679 -6.507 19.801 1.00 98.62 325 TYR A C 1
ATOM 2535 O O . TYR A 1 325 ? -11.415 -5.650 19.312 1.00 98.62 325 TYR A O 1
ATOM 2543 N N . ARG A 1 326 ? -11.112 -7.377 20.706 1.00 97.25 326 ARG A N 1
ATOM 2544 C CA . ARG A 1 326 ? -12.450 -7.354 21.290 1.00 97.25 326 ARG A CA 1
ATOM 2545 C C . ARG A 1 326 ? -12.483 -6.500 22.548 1.00 97.25 326 ARG A C 1
ATOM 2547 O O . ARG A 1 326 ? -11.547 -6.468 23.346 1.00 97.25 326 ARG A O 1
ATOM 2554 N N . LEU A 1 327 ? -13.612 -5.832 22.737 1.00 96.50 327 LEU A N 1
ATOM 2555 C CA . LEU A 1 327 ? -13.963 -5.154 23.976 1.00 96.50 327 LEU A CA 1
ATOM 2556 C C . LEU A 1 327 ? -15.470 -5.306 24.158 1.00 96.50 327 LEU A C 1
ATOM 2558 O O . LEU A 1 327 ? -16.237 -4.798 23.345 1.00 96.50 327 LEU A O 1
ATOM 2562 N N . GLY A 1 328 ? -15.880 -6.028 25.203 1.00 95.81 328 GLY A N 1
ATOM 2563 C CA . GLY A 1 328 ? -17.273 -6.448 25.369 1.00 95.81 328 GLY A CA 1
ATOM 2564 C C . GLY A 1 328 ? -17.771 -7.253 24.164 1.00 95.81 328 GLY A C 1
ATOM 2565 O O . GLY A 1 328 ? -17.091 -8.163 23.685 1.00 95.81 328 GLY A O 1
ATOM 2566 N N . GLU A 1 329 ? -18.948 -6.891 23.658 1.00 96.75 329 GLU A N 1
ATOM 2567 C CA . GLU A 1 329 ? -19.549 -7.534 22.483 1.00 96.75 329 GLU A CA 1
ATOM 2568 C C . GLU A 1 329 ? -19.093 -6.932 21.148 1.00 96.75 329 GLU A C 1
ATOM 2570 O O . GLU A 1 329 ? -19.414 -7.482 20.096 1.00 96.75 329 GLU A O 1
ATOM 2575 N N . GLY A 1 330 ? -18.347 -5.826 21.169 1.00 97.75 330 GLY A N 1
ATOM 2576 C CA . GLY A 1 330 ? -17.798 -5.205 19.968 1.00 97.75 330 GLY A CA 1
ATOM 2577 C C . GLY A 1 330 ? -16.300 -5.425 19.815 1.00 97.75 330 GLY A C 1
ATOM 2578 O O . GLY A 1 330 ? -15.679 -6.287 20.446 1.00 97.75 330 GLY A O 1
ATOM 2579 N N . ARG A 1 331 ? -15.706 -4.627 18.930 1.00 97.94 331 ARG A N 1
ATOM 2580 C CA . ARG A 1 331 ? -14.287 -4.724 18.581 1.00 97.94 331 ARG A CA 1
ATOM 2581 C C . ARG A 1 331 ? -13.716 -3.393 18.130 1.00 97.94 331 ARG A C 1
ATOM 2583 O O . ARG A 1 331 ? -14.438 -2.472 17.756 1.00 97.94 331 ARG A O 1
ATOM 2590 N N . PHE A 1 332 ? -12.400 -3.307 18.116 1.00 98.44 332 PHE A N 1
ATOM 2591 C CA . PHE A 1 332 ? -11.701 -2.226 17.456 1.00 98.44 332 PHE A CA 1
ATOM 2592 C C . PHE A 1 332 ? -10.521 -2.730 16.639 1.00 98.44 332 PHE A C 1
ATOM 2594 O O . PHE A 1 332 ? -9.924 -3.764 16.936 1.00 98.44 332 PHE A O 1
ATOM 2601 N N . ILE A 1 333 ? -10.207 -1.981 15.589 1.00 98.75 333 ILE A N 1
ATOM 2602 C CA . ILE A 1 333 ? -9.194 -2.323 14.599 1.00 98.75 333 ILE A CA 1
ATOM 2603 C C . ILE A 1 333 ? -8.085 -1.282 14.683 1.00 98.75 333 ILE A C 1
ATOM 2605 O O . ILE A 1 333 ? -8.343 -0.088 14.522 1.00 98.75 333 ILE A O 1
ATOM 2609 N N . LEU A 1 334 ? -6.859 -1.738 14.937 1.00 98.56 334 LEU A N 1
ATOM 2610 C CA . LEU A 1 334 ? -5.667 -0.894 14.926 1.00 98.56 334 LEU A CA 1
ATOM 2611 C C . LEU A 1 334 ? -4.994 -0.985 13.564 1.00 98.56 334 LEU A C 1
ATOM 2613 O O . LEU A 1 334 ? -4.655 -2.084 13.135 1.00 98.56 334 LEU A O 1
ATOM 2617 N N . ASN A 1 335 ? -4.760 0.157 12.919 1.00 98.50 335 ASN A N 1
ATOM 2618 C CA . ASN A 1 335 ? -4.127 0.238 11.607 1.00 98.50 335 ASN A CA 1
ATOM 2619 C C . ASN A 1 335 ? -2.893 1.155 11.635 1.00 98.50 335 ASN A C 1
ATOM 2621 O O . ASN A 1 335 ? -2.929 2.236 12.221 1.00 98.50 335 ASN A O 1
ATOM 2625 N N . THR A 1 336 ? -1.815 0.737 10.973 1.00 98.06 336 THR A N 1
ATOM 2626 C CA . THR A 1 336 ? -0.710 1.617 10.567 1.00 98.06 336 THR A CA 1
ATOM 2627 C C . THR A 1 336 ? -0.555 1.726 9.055 1.00 98.06 336 THR A C 1
ATOM 2629 O O . THR A 1 336 ? 0.182 2.604 8.617 1.00 98.06 336 THR A O 1
ATOM 2632 N N . LEU A 1 337 ? -1.225 0.887 8.249 1.00 98.31 337 LEU A N 1
ATOM 2633 C CA . LEU A 1 337 ? -1.161 0.982 6.787 1.00 98.31 337 LEU A CA 1
ATOM 2634 C C . LEU A 1 337 ? -1.597 2.380 6.341 1.00 98.31 337 LEU A C 1
ATOM 2636 O O . LEU A 1 337 ? -2.543 2.948 6.894 1.00 98.31 337 LEU A O 1
ATOM 2640 N N . ARG A 1 338 ? -0.964 2.918 5.299 1.00 97.56 338 ARG A N 1
ATOM 2641 C CA . ARG A 1 338 ? -1.202 4.278 4.787 1.00 97.56 338 ARG A CA 1
ATOM 2642 C C . ARG A 1 338 ? -2.495 4.370 3.965 1.00 97.56 338 ARG A C 1
ATOM 2644 O O . ARG A 1 338 ? -2.533 4.993 2.911 1.00 97.56 338 ARG A O 1
ATOM 2651 N N . ILE A 1 339 ? -3.565 3.736 4.443 1.00 97.94 339 ILE A N 1
ATOM 2652 C CA . ILE A 1 339 ? -4.881 3.694 3.800 1.00 97.94 339 ILE A CA 1
ATOM 2653 C C . ILE A 1 339 ? -5.429 5.111 3.697 1.00 97.94 339 ILE A C 1
ATOM 2655 O O . ILE A 1 339 ? -5.678 5.598 2.600 1.00 97.94 339 ILE A O 1
ATOM 2659 N N . ARG A 1 340 ? -5.548 5.812 4.833 1.00 95.75 340 ARG A N 1
ATOM 2660 C CA . ARG A 1 340 ? -6.149 7.147 4.851 1.00 95.75 340 ARG A CA 1
ATOM 2661 C C . ARG A 1 340 ? -5.432 8.123 3.918 1.00 95.75 340 ARG A C 1
ATOM 2663 O O . ARG A 1 340 ? -6.101 8.849 3.193 1.00 95.75 340 ARG A O 1
ATOM 2670 N N . GLU A 1 341 ? -4.104 8.140 3.923 1.00 94.94 341 GLU A N 1
ATOM 2671 C CA . GLU A 1 341 ? -3.289 9.060 3.114 1.00 94.94 341 GLU A CA 1
ATOM 2672 C C . GLU A 1 341 ? -3.464 8.873 1.598 1.00 94.94 341 GLU A C 1
ATOM 2674 O O . GLU A 1 341 ? -3.199 9.804 0.834 1.00 94.94 341 GLU A O 1
ATOM 2679 N N . ASN A 1 342 ? -3.912 7.687 1.176 1.00 97.19 342 ASN A N 1
ATOM 2680 C CA . ASN A 1 342 ? -3.990 7.281 -0.224 1.00 97.19 342 ASN A CA 1
ATOM 2681 C C . ASN A 1 342 ? -5.426 7.102 -0.754 1.00 97.19 342 ASN A C 1
ATOM 2683 O O . ASN A 1 342 ? -5.605 6.843 -1.944 1.00 97.19 342 ASN A O 1
ATOM 2687 N N . ILE A 1 343 ? -6.453 7.296 0.081 1.00 96.12 343 ILE A N 1
ATOM 2688 C CA . ILE A 1 343 ? -7.844 7.408 -0.390 1.00 96.12 343 ILE A CA 1
ATOM 2689 C C . ILE A 1 343 ? -7.961 8.592 -1.367 1.00 96.12 343 ILE A C 1
ATOM 2691 O O . ILE A 1 343 ? -7.439 9.680 -1.106 1.00 96.12 343 ILE A O 1
ATOM 2695 N N . GLY A 1 344 ? -8.642 8.381 -2.494 1.00 93.94 344 GLY A N 1
ATOM 2696 C CA . GLY A 1 344 ? -8.761 9.318 -3.612 1.00 93.94 344 GLY A CA 1
ATOM 2697 C C . GLY A 1 344 ? -7.590 9.274 -4.597 1.00 93.94 344 GLY A C 1
ATOM 2698 O O . GLY A 1 344 ? -7.546 10.098 -5.51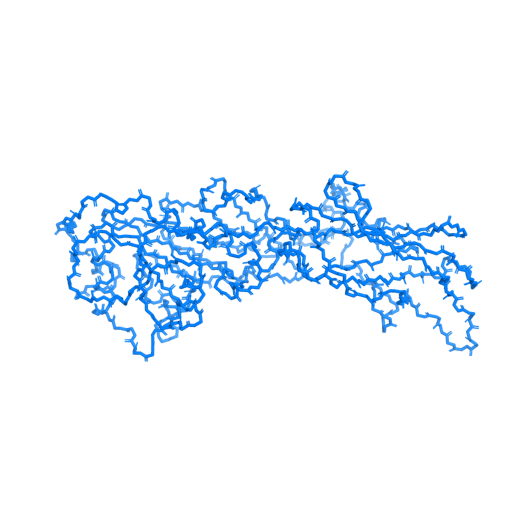1 1.00 93.94 344 GLY A O 1
ATOM 2699 N N . ARG A 1 345 ? -6.606 8.386 -4.393 1.00 94.50 345 ARG A N 1
ATOM 2700 C CA . ARG A 1 345 ? -5.360 8.345 -5.179 1.00 94.50 345 ARG A CA 1
ATOM 2701 C C . ARG A 1 345 ? -4.969 6.945 -5.624 1.00 94.50 345 ARG A C 1
ATOM 2703 O O . ARG A 1 345 ? -4.597 6.779 -6.779 1.00 94.50 345 ARG A O 1
ATOM 2710 N N . ASP A 1 346 ? -5.030 5.974 -4.717 1.00 97.62 346 ASP A N 1
ATOM 2711 C CA . ASP A 1 346 ? -4.557 4.614 -4.963 1.00 97.62 346 ASP A CA 1
ATOM 2712 C C . ASP A 1 346 ? -5.711 3.597 -4.818 1.00 97.62 346 ASP A C 1
ATOM 2714 O O . ASP A 1 346 ? -6.313 3.494 -3.740 1.00 97.62 346 ASP A O 1
ATOM 2718 N N . PRO A 1 347 ? -6.024 2.823 -5.876 1.00 97.81 347 PRO A N 1
ATOM 2719 C CA . PRO A 1 347 ? -7.083 1.816 -5.839 1.00 97.81 347 PRO A CA 1
ATOM 2720 C C . PRO A 1 347 ? -6.918 0.742 -4.754 1.00 97.81 347 PRO A C 1
ATOM 2722 O O . PRO A 1 347 ? -7.916 0.248 -4.228 1.00 97.81 347 PRO A O 1
ATOM 2725 N N . VAL A 1 348 ? -5.687 0.369 -4.389 1.00 98.25 348 VAL A N 1
ATOM 2726 C CA . VAL A 1 348 ? -5.424 -0.640 -3.350 1.00 98.25 348 VAL A CA 1
ATOM 2727 C C . VAL A 1 348 ? -5.797 -0.084 -1.980 1.00 98.25 348 VAL A C 1
ATOM 2729 O O . VAL A 1 348 ? -6.459 -0.773 -1.202 1.00 98.25 348 VAL A O 1
ATOM 2732 N N . ALA A 1 349 ? -5.447 1.173 -1.692 1.00 98.31 349 ALA A N 1
ATOM 2733 C CA . ALA A 1 349 ? -5.855 1.844 -0.459 1.00 98.31 349 ALA A CA 1
ATOM 2734 C C . ALA A 1 349 ? -7.385 1.922 -0.327 1.00 98.31 349 ALA A C 1
ATOM 2736 O O . ALA A 1 349 ? -7.939 1.595 0.725 1.00 98.31 349 ALA A O 1
ATOM 2737 N N . GLU A 1 350 ? -8.078 2.304 -1.400 1.00 97.88 350 GLU A N 1
ATOM 2738 C CA . GLU A 1 350 ? -9.540 2.395 -1.403 1.00 97.88 350 GLU A CA 1
ATOM 2739 C C . GLU A 1 350 ? -10.208 1.017 -1.293 1.00 97.88 350 GLU A C 1
ATOM 2741 O O . GLU A 1 350 ? -11.184 0.861 -0.555 1.00 97.88 350 GLU A O 1
ATOM 2746 N N . LYS A 1 351 ? -9.655 -0.015 -1.943 1.00 97.75 351 LYS A N 1
ATOM 2747 C CA . LYS A 1 351 ? -10.134 -1.397 -1.814 1.00 97.75 351 LYS A CA 1
ATOM 2748 C C . LYS A 1 351 ? -9.964 -1.932 -0.389 1.00 97.75 351 LYS A C 1
ATOM 2750 O O . LYS A 1 351 ? -10.901 -2.523 0.150 1.00 97.75 351 LYS A O 1
ATOM 2755 N N . LEU A 1 352 ? -8.814 -1.689 0.245 1.00 98.38 352 LEU A N 1
ATOM 2756 C CA . LEU A 1 352 ? -8.588 -2.024 1.657 1.00 98.38 352 LEU A CA 1
ATOM 2757 C C . LEU A 1 352 ? -9.587 -1.304 2.565 1.00 98.38 352 LEU A C 1
ATOM 2759 O O . LEU A 1 352 ? -10.142 -1.914 3.479 1.00 98.38 352 LEU A O 1
ATOM 2763 N N . PHE A 1 353 ? -9.856 -0.026 2.298 1.00 98.06 353 PHE A N 1
ATOM 2764 C CA . PHE A 1 353 ? -10.827 0.749 3.062 1.00 98.06 353 PHE A CA 1
ATOM 2765 C C . PHE A 1 353 ? -12.258 0.211 2.912 1.00 98.06 353 PHE A C 1
ATOM 2767 O O . PHE A 1 353 ? -12.955 0.022 3.909 1.00 98.06 353 PHE A O 1
ATOM 2774 N N . ALA A 1 354 ? -12.676 -0.125 1.690 1.00 97.19 354 ALA A N 1
ATOM 2775 C CA . ALA A 1 354 ? -13.972 -0.744 1.411 1.00 97.19 354 ALA A CA 1
ATOM 2776 C C . ALA A 1 354 ? -14.164 -2.059 2.183 1.00 97.19 354 ALA A C 1
ATOM 2778 O O . ALA A 1 354 ? -15.202 -2.298 2.811 1.00 97.19 354 ALA A O 1
ATOM 2779 N N . ASN A 1 355 ? -13.134 -2.908 2.160 1.00 97.88 355 ASN A N 1
ATOM 2780 C CA . ASN A 1 355 ? -13.138 -4.185 2.856 1.00 97.88 355 ASN A CA 1
ATOM 2781 C C . ASN A 1 355 ? -13.125 -3.996 4.385 1.00 97.88 355 ASN A C 1
ATOM 2783 O O . ASN A 1 355 ? -13.808 -4.738 5.088 1.00 97.88 355 ASN A O 1
ATOM 2787 N N . LEU A 1 356 ? -12.408 -2.991 4.911 1.00 97.88 356 LEU A N 1
ATOM 2788 C CA . LEU A 1 356 ? -12.434 -2.619 6.334 1.00 97.88 356 LEU A CA 1
ATOM 2789 C C . LEU A 1 356 ? -13.841 -2.236 6.797 1.00 97.88 356 LEU A C 1
ATOM 2791 O O . LEU A 1 356 ? -14.306 -2.756 7.811 1.00 97.88 356 LEU A O 1
ATOM 2795 N N . LEU A 1 357 ? -14.522 -1.360 6.053 1.00 97.38 357 LEU A N 1
ATOM 2796 C CA . LEU A 1 357 ? -15.893 -0.951 6.366 1.00 97.38 357 LEU A CA 1
ATOM 2797 C C . LEU A 1 357 ? -16.852 -2.146 6.320 1.00 97.38 357 LEU A C 1
ATOM 2799 O O . LEU A 1 357 ? -17.658 -2.323 7.230 1.00 97.38 357 LEU A O 1
ATOM 2803 N N . SER A 1 358 ? -16.727 -2.995 5.297 1.00 96.19 358 SER A N 1
ATOM 2804 C CA . SER A 1 358 ? -17.558 -4.196 5.143 1.00 96.19 358 SER A CA 1
ATOM 2805 C C . SER A 1 358 ? -17.339 -5.198 6.279 1.00 96.19 358 SER A C 1
ATOM 2807 O O . SER A 1 358 ? -18.300 -5.712 6.848 1.00 96.19 358 SER A O 1
ATOM 2809 N N . TYR A 1 359 ? -16.081 -5.438 6.658 1.00 97.31 359 TYR A N 1
ATOM 2810 C CA . TYR A 1 359 ? -15.725 -6.302 7.781 1.00 97.31 359 TYR A CA 1
ATOM 2811 C C . TYR A 1 359 ? -16.263 -5.748 9.110 1.00 97.31 359 TYR A C 1
ATOM 2813 O O . TYR A 1 359 ? -16.870 -6.484 9.889 1.00 97.31 359 TYR A O 1
ATOM 2821 N N . ALA A 1 360 ? -16.114 -4.442 9.351 1.00 97.12 360 ALA A N 1
ATOM 2822 C CA . ALA A 1 360 ? -16.624 -3.791 10.554 1.00 97.12 360 ALA A CA 1
ATOM 2823 C C . ALA A 1 360 ? -18.160 -3.818 10.644 1.00 97.12 360 ALA A C 1
ATOM 2825 O O . ALA A 1 360 ? -18.712 -3.941 11.739 1.00 97.12 360 ALA A O 1
ATOM 2826 N N . ALA A 1 361 ? -18.851 -3.751 9.503 1.00 95.06 361 ALA A N 1
ATOM 2827 C CA . ALA A 1 361 ? -20.309 -3.780 9.430 1.00 95.06 361 ALA A CA 1
ATOM 2828 C C . ALA A 1 361 ? -20.923 -5.167 9.689 1.00 95.06 361 ALA A C 1
ATOM 2830 O O . ALA A 1 361 ? -22.128 -5.259 9.918 1.00 95.06 361 ALA A O 1
ATOM 2831 N N . GLY A 1 362 ? -20.123 -6.243 9.693 1.00 92.69 362 GLY A N 1
ATOM 2832 C CA . GLY A 1 362 ? -20.611 -7.629 9.712 1.00 92.69 362 GLY A CA 1
ATOM 2833 C C . GLY A 1 362 ? -21.498 -8.018 10.904 1.00 92.69 362 GLY A C 1
ATOM 2834 O O . GLY A 1 362 ? -22.208 -9.017 10.833 1.00 92.69 362 GLY A O 1
ATOM 2835 N N . GLU A 1 363 ? -21.494 -7.234 11.986 1.00 90.94 363 GLU A N 1
ATOM 2836 C CA . GLU A 1 363 ? -22.319 -7.466 13.182 1.00 90.94 363 GLU A CA 1
ATOM 2837 C C . GLU A 1 363 ? -23.273 -6.305 13.501 1.00 90.94 363 GLU A C 1
ATOM 2839 O O . GLU A 1 363 ? -23.867 -6.282 14.576 1.00 90.94 363 GLU A O 1
ATOM 2844 N N . MET A 1 364 ? -23.453 -5.342 12.591 1.00 92.12 364 MET A N 1
ATOM 2845 C CA . MET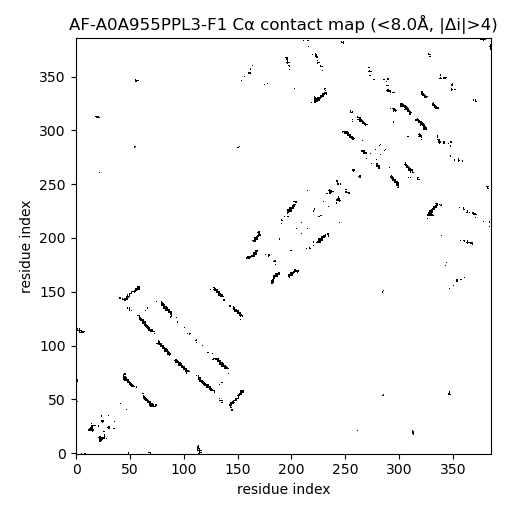 A 1 364 ? -24.293 -4.163 12.846 1.00 92.12 364 MET A CA 1
ATOM 2846 C C . MET A 1 364 ? -25.774 -4.483 13.073 1.00 92.12 364 MET A C 1
ATOM 2848 O O . MET A 1 364 ? -26.431 -3.781 13.836 1.00 92.12 364 MET A O 1
ATOM 2852 N N . ASP A 1 365 ? -26.294 -5.540 12.445 1.00 92.69 365 ASP A N 1
ATOM 2853 C CA . ASP A 1 365 ? -27.707 -5.929 12.565 1.00 92.69 365 ASP A CA 1
ATOM 2854 C C . ASP A 1 365 ? -28.012 -6.691 13.870 1.00 92.69 365 ASP A C 1
ATOM 2856 O O . ASP A 1 365 ? -29.168 -7.010 14.159 1.00 92.69 365 ASP A O 1
ATOM 2860 N N . GLN A 1 366 ? -26.990 -7.006 14.673 1.00 95.00 366 GLN A N 1
ATOM 2861 C CA . GLN A 1 366 ? -27.185 -7.630 15.978 1.00 95.00 366 GLN A CA 1
ATOM 2862 C C . GLN A 1 366 ? -27.727 -6.619 17.003 1.00 95.00 366 GLN A C 1
ATOM 2864 O O . GLN A 1 366 ? -27.411 -5.428 16.937 1.00 95.00 366 GLN A O 1
ATOM 2869 N N . PRO A 1 367 ? -28.511 -7.074 18.000 1.00 95.06 367 PRO A N 1
ATOM 2870 C CA . PRO A 1 367 ? -28.989 -6.194 19.056 1.00 95.06 367 PRO A CA 1
ATOM 2871 C C . PRO A 1 367 ? -27.823 -5.607 19.854 1.00 95.06 367 PRO A C 1
ATOM 2873 O O . PRO A 1 367 ? -26.755 -6.216 19.996 1.00 95.06 367 PRO A O 1
ATOM 2876 N N . LEU A 1 368 ? -28.054 -4.419 20.410 1.00 95.69 368 LEU A N 1
ATOM 2877 C CA . LEU A 1 368 ? -27.148 -3.837 21.389 1.00 95.69 368 LEU A CA 1
ATOM 2878 C C . LEU A 1 368 ? -27.005 -4.755 22.597 1.00 95.69 368 LEU A C 1
ATOM 2880 O O . LEU A 1 368 ? -27.988 -5.314 23.083 1.00 95.69 368 LEU A O 1
ATOM 2884 N N . ALA A 1 369 ? -25.777 -4.865 23.081 1.00 94.94 369 ALA A N 1
ATOM 2885 C CA . ALA A 1 369 ? -25.484 -5.524 24.335 1.00 94.94 369 ALA A CA 1
ATOM 2886 C C . ALA A 1 369 ? -25.434 -4.508 25.478 1.00 94.94 369 ALA A C 1
ATOM 2888 O O . ALA A 1 369 ? -25.160 -3.320 25.268 1.00 94.94 369 ALA A O 1
ATOM 2889 N N . ASP A 1 370 ? -25.664 -4.989 26.695 1.00 92.81 370 ASP A N 1
ATOM 2890 C CA . ASP A 1 370 ? -25.253 -4.261 27.888 1.00 92.81 370 ASP A CA 1
ATOM 2891 C C . ASP A 1 370 ? -23.722 -4.347 28.022 1.00 92.81 370 ASP A C 1
ATOM 2893 O O . ASP A 1 370 ? -23.140 -5.385 27.683 1.00 92.81 370 ASP A O 1
ATOM 2897 N N . PRO A 1 371 ? -23.039 -3.293 28.508 1.00 88.25 371 PRO A N 1
ATOM 2898 C CA . PRO A 1 371 ? -21.623 -3.395 28.834 1.00 88.25 371 PRO A CA 1
ATOM 2899 C C . PRO A 1 371 ? -21.363 -4.536 29.837 1.00 88.25 371 PRO A C 1
ATOM 2901 O O . PRO A 1 371 ? -22.226 -4.816 30.677 1.00 88.25 371 PRO A O 1
ATOM 2904 N N . PRO A 1 372 ? -20.170 -5.162 29.816 1.00 89.25 372 PRO A N 1
ATOM 2905 C CA . PRO A 1 372 ? -19.785 -6.148 30.824 1.00 89.25 372 PRO A CA 1
ATOM 2906 C C . PRO A 1 372 ? -19.996 -5.632 32.257 1.00 89.25 372 PRO A C 1
ATOM 2908 O O . PRO A 1 372 ? -19.792 -4.450 32.536 1.00 89.25 372 PRO A O 1
ATOM 2911 N N . GLN A 1 373 ? -20.373 -6.506 33.197 1.00 89.62 373 GLN A N 1
ATOM 2912 C CA . GLN A 1 373 ? -20.634 -6.093 34.590 1.00 89.62 373 GLN A CA 1
ATOM 2913 C C . GLN A 1 373 ? -19.415 -5.433 35.258 1.00 89.62 373 GLN A C 1
ATOM 2915 O O . GLN A 1 373 ? -19.560 -4.577 36.126 1.00 89.62 373 GLN A O 1
ATOM 2920 N N . ASP A 1 374 ? -18.212 -5.818 34.843 1.00 92.19 374 ASP A N 1
ATOM 2921 C CA . ASP A 1 374 ? -16.923 -5.310 35.303 1.00 92.19 374 ASP A CA 1
ATOM 2922 C C . ASP A 1 374 ? -16.348 -4.216 34.384 1.00 92.19 374 ASP A C 1
ATOM 2924 O O . ASP A 1 374 ? -15.154 -3.911 34.439 1.00 92.19 374 ASP A O 1
ATOM 2928 N N . PHE A 1 375 ? -17.173 -3.596 33.536 1.00 93.69 375 PHE A N 1
ATOM 2929 C CA . PHE A 1 375 ? -16.697 -2.647 32.532 1.00 93.69 375 PHE A CA 1
ATOM 2930 C C . PHE A 1 375 ? -15.974 -1.433 33.135 1.00 93.69 375 PHE A C 1
ATOM 2932 O O . PHE A 1 375 ? -14.943 -1.021 32.612 1.00 93.69 375 PHE A O 1
ATOM 2939 N N . GLU A 1 376 ? -16.413 -0.909 34.281 1.00 93.56 376 GLU A N 1
ATOM 2940 C CA . GLU A 1 376 ? -15.696 0.178 34.971 1.00 93.56 376 GLU A CA 1
ATOM 2941 C C . GLU A 1 376 ? -14.308 -0.262 35.477 1.00 93.56 376 GLU A C 1
ATOM 2943 O O . GLU A 1 376 ? -13.329 0.486 35.389 1.00 93.56 376 GLU A O 1
ATOM 2948 N N . ALA A 1 377 ? -14.174 -1.513 35.933 1.00 93.56 377 ALA A N 1
ATOM 2949 C CA . ALA A 1 377 ? -12.873 -2.081 36.286 1.00 93.56 377 ALA A CA 1
ATOM 2950 C C . ALA A 1 377 ? -11.998 -2.293 35.039 1.00 93.56 377 ALA A C 1
ATOM 2952 O O . ALA A 1 377 ? -10.789 -2.048 35.082 1.00 93.56 377 ALA A O 1
ATOM 2953 N N . THR A 1 378 ? -12.610 -2.669 33.913 1.00 94.06 378 THR A N 1
ATOM 2954 C CA . THR A 1 378 ? -11.937 -2.758 32.612 1.00 94.06 378 THR A CA 1
ATOM 2955 C C . THR A 1 378 ? -11.414 -1.388 32.194 1.00 94.06 378 THR A C 1
ATOM 2957 O O . THR A 1 378 ? -10.220 -1.255 31.938 1.00 94.06 378 THR A O 1
ATOM 2960 N N . LEU A 1 379 ? -12.242 -0.339 32.225 1.00 94.56 379 LEU A N 1
ATOM 2961 C CA . LEU A 1 379 ? -11.812 1.030 31.935 1.00 94.56 379 LEU A CA 1
ATOM 2962 C C . LEU A 1 379 ? -10.628 1.440 32.814 1.00 94.56 379 LEU A C 1
ATOM 2964 O O . LEU A 1 379 ? -9.648 1.978 32.300 1.00 94.56 379 LEU A O 1
ATOM 2968 N N . LYS A 1 380 ? -10.661 1.140 34.119 1.00 93.81 380 LYS A N 1
ATOM 2969 C CA . LYS A 1 380 ? -9.531 1.390 35.027 1.00 93.81 380 LYS A CA 1
ATOM 2970 C C . LYS A 1 380 ? -8.254 0.687 34.575 1.00 93.81 380 LYS A C 1
ATOM 2972 O O . LYS A 1 380 ? -7.215 1.339 34.485 1.00 93.81 380 LYS A O 1
ATOM 2977 N N . ASN A 1 381 ? -8.337 -0.596 34.232 1.00 93.56 381 ASN A N 1
ATOM 2978 C CA . ASN A 1 381 ? -7.199 -1.377 33.745 1.00 93.56 381 ASN A CA 1
ATOM 2979 C C . ASN A 1 381 ? -6.619 -0.834 32.423 1.00 93.56 381 ASN A C 1
ATOM 2981 O O . ASN A 1 381 ? -5.414 -0.886 32.199 1.00 93.56 381 ASN A O 1
ATOM 2985 N N . LEU A 1 382 ? -7.459 -0.253 31.564 1.00 93.88 382 LEU A N 1
ATOM 2986 C CA . LEU A 1 382 ? -7.039 0.377 30.306 1.00 93.88 382 LEU A CA 1
ATOM 2987 C C . LEU A 1 382 ? -6.453 1.800 30.493 1.00 93.88 382 LEU A C 1
ATOM 2989 O O . LEU A 1 382 ? -5.973 2.415 29.534 1.00 93.88 382 LEU A O 1
ATOM 2993 N N . GLY A 1 383 ? -6.480 2.341 31.718 1.00 91.25 383 GLY A N 1
ATOM 2994 C CA . GLY A 1 383 ? -6.041 3.706 32.039 1.00 91.25 383 GLY A CA 1
ATOM 2995 C C . GLY A 1 383 ? -7.118 4.782 31.838 1.00 91.25 383 GLY A C 1
ATOM 2996 O O . GLY A 1 383 ? -6.800 5.971 31.768 1.00 91.25 383 GLY A O 1
ATOM 2997 N N . PHE A 1 384 ? -8.383 4.370 31.748 1.00 90.56 384 PHE A N 1
ATOM 2998 C CA . PHE A 1 384 ? -9.560 5.217 31.547 1.00 90.56 384 PHE A CA 1
ATOM 2999 C C . PHE A 1 384 ? -10.535 5.210 32.726 1.00 90.56 384 PHE A C 1
ATOM 3001 O O . PHE A 1 384 ? -11.508 5.937 32.665 1.00 90.56 384 PHE A O 1
ATOM 3008 N N . GLY A 1 385 ? -10.321 4.452 33.799 1.00 80.69 385 GLY A N 1
ATOM 3009 C CA . GLY A 1 385 ? -11.141 4.504 35.026 1.00 80.69 385 GLY A CA 1
ATOM 3010 C C . GLY A 1 385 ? -10.559 5.452 36.077 1.00 80.69 385 GLY A C 1
ATOM 3011 O O . GLY A 1 385 ? -9.446 5.952 35.898 1.00 80.69 385 GLY A O 1
ATOM 3012 N N . GLU A 1 386 ? -11.314 5.766 37.133 1.00 68.56 386 GLU A N 1
ATOM 3013 C CA . GLU A 1 386 ? -10.825 6.543 38.294 1.00 68.56 386 GLU A CA 1
ATOM 3014 C C . GLU A 1 386 ? -9.724 5.841 39.103 1.00 68.56 386 GLU A C 1
ATOM 3016 O O . GLU A 1 386 ? -9.789 4.602 39.328 1.00 68.56 386 GLU A O 1
#

Sequence (386 aa):
RSNPHAVGYSLTGTVDQGMSGEGLFTTFRELKPGTVDAVFEGLAPVRWCLFAEPVNLYQGGEVRIEAVLANEDAIQPGNYPVSFEIFDHDNNLIWERHLDFTIPERDSGNEPPLALPALKESVRVDGPPGEYRFVASFDHGAAAAGGQTIFHVYSPLPLPLVRNEVTLWGEDPTLSDWLNDHGVKTRAFTPGEQTSREVILTTYPPATPITKETFQELLRHIARGSTAIFLVPDIFKKNSDLVGWLPLAQKGSLATLRGWLYHKDEWVKRHPIFEGLPTGMMDYSVYREVIPDVAWSGQVVPDEVVAGANDASLAYSSGLMLSVYRLGEGRFILNTLRIRENIGRDPVAEKLFANLLSYAAGEMDQPLADPPQDFEATLKNLGFGE

Secondary structure (DSSP, 8-state):
---TT--------SB-GGG-S-SSB-TTSPBPTTHHHHHHHHT-SEEEEEEEESSEEETTEEEEEEEEEEESS-S-SEEEEEEEEEE-TT--EEEEEEEEEEEPPPPTT-PPPSEEEEEEEEEEE-S-SEEEEEEEEESSS---EE-EEEEEEEPPPPSSS-SSPEEEES--HHHHHHHHHTT--EEE--SS---S--EEEE-SPPSSPP-HHHHHHHHHHHHTT-EEEE--GGGG-BTTBTTTT---SS--EEEE---SSS--EEEE-S-GGGTTS--EE--HHHHTTT--SEEEESPPPPSEEEEEEEE-SSS-EEEEEEEEEEETTEEEEEE-SSHHHHTTT-HHHHHHHHHHHHHHHTTTTSPPPPPPTTHHHHHHHTT---

Solvent-accessible surface area (backbone atoms only — not comparable to full-atom values): 20919 Å² total; per-residue (Å²): 117,58,51,53,92,44,88,78,86,84,82,94,33,66,43,12,61,94,69,35,70,62,22,55,18,39,75,85,68,42,79,42,86,67,45,62,59,50,47,54,48,75,62,34,49,32,24,40,44,60,48,52,42,61,32,46,34,44,54,63,33,68,33,37,39,36,36,19,39,21,38,71,76,70,67,74,61,46,76,33,46,31,42,36,39,31,27,43,65,86,66,47,78,78,47,77,48,77,50,74,47,74,41,71,73,82,51,94,94,47,83,76,58,32,14,42,83,75,46,76,51,77,45,75,42,72,61,77,61,37,55,29,37,46,35,49,48,51,78,46,97,59,79,58,36,67,25,63,39,65,31,36,34,34,70,79,80,65,79,48,59,41,91,62,62,35,31,35,49,51,62,52,67,70,58,53,51,52,37,48,77,38,53,26,48,73,44,74,61,61,78,88,74,76,93,60,28,42,31,35,42,28,43,51,62,37,93,64,78,89,45,63,66,62,49,47,42,53,51,49,47,19,15,17,29,9,22,36,39,35,45,40,57,69,50,19,44,44,91,89,37,64,44,63,59,36,86,35,72,47,50,51,40,79,38,79,50,56,82,58,101,54,60,52,55,43,34,32,51,92,45,70,46,47,66,97,51,91,60,41,65,64,51,61,76,71,40,58,81,32,62,48,47,43,20,47,20,72,48,63,87,55,80,38,82,42,26,30,37,40,28,75,34,88,57,83,47,61,26,38,25,28,37,32,36,72,39,67,71,13,28,39,34,51,32,39,42,34,32,70,84,26,52,97,68,32,56,63,26,41,50,37,49,43,25,43,53,51,61,42,45,72,55,36,90,45,78,64,46,74,60,51,96,57,42,66,60,49,33,34,58,35,73,60,37,135

pLDDT: mean 92.74, std 6.5, range [68.56, 98.75]